Protein AF-0000000078967769 (afdb_homodimer)

Organism: NCBI:txid3068

Sequence (734 aa):
MWRGGLGASMDFATSTHRRRWLYTRSKLEEERRRLQQAVVDGLRRQRAAADPLEPEAGSATKRPREDPQPVSLVGELLMLKYSQQIIQEKCREMRMPVKVMSTAIQYHKRFFLRHTSMEFDPGRVMITAIFMATKVEERYTRAADIAAAFDVSEDLVVKQEVALMEGLNFDLVVHSPYRALHGMILVVDEACRAAGGALDALMLSDAPLLYSPAQVAAAALRSGFKAKGVRIPNFIARLAMKAALRAAEGEEGVGVDGGAGAEAAGAQNDPVTALTSVLDELDRLGSEGARRVEVDEVKEANAVARQWRSLLKDTTGGAAAGAGKGGGGGGAVADEAARVAKREAKKAARAAAKAKEAELLGMPQRQMWRGGLGASMDFATSTHRRRWLYTRSKLEEERRRLQQAVVDGLRRQRAAADPLEPEAGSATKRPREDPQPVSLVGELLMLKYSQQIIQEKCREMRMPVKVMSTAIQYHKRFFLRHTSMEFDPGRVMITAIFMATKVEERYTRAADIAAAFDVSEDLVVKQEVALMEGLNFDLVVHSPYRALHGMILVVDEACRAAGGALDALMLSDAPLLYSPAQVAAAALRSGFKAKGVRIPNFIARLAMKAALRAAEGEEGVGVDGGAGAEAAGAQNDPVTALTSVLDELDRLGSEGARRVEVDEVKEANAVARQWRSLLKDTTGGAAAGAGKGGGGGGAVADEAARVAKREAKKAARAAAKAKEAELLGMPQRQ

Structure (mmCIF, N/CA/C/O backbone):
data_AF-0000000078967769-model_v1
#
loop_
_entity.id
_entity.type
_entity.pdbx_description
1 polymer 'Cyclin-like domain-containing protein'
#
loop_
_atom_site.group_PDB
_atom_site.id
_atom_site.type_symbol
_atom_site.label_atom_id
_atom_site.label_alt_id
_atom_site.label_comp_id
_atom_site.label_asym_id
_atom_site.label_entity_id
_atom_site.label_seq_id
_atom_site.pdbx_PDB_ins_code
_atom_site.Cartn_x
_atom_site.Cartn_y
_atom_site.Cartn_z
_atom_site.occupancy
_atom_site.B_iso_or_equiv
_atom_site.auth_seq_id
_atom_site.auth_comp_id
_atom_site.auth_asym_id
_atom_site.auth_atom_id
_atom_site.pdbx_PDB_model_num
ATOM 1 N N . MET A 1 1 ? 36.688 -23.062 8.07 1 23.28 1 MET A N 1
ATOM 2 C CA . MET A 1 1 ? 35.875 -21.859 7.918 1 23.28 1 MET A CA 1
ATOM 3 C C . MET A 1 1 ? 35 -21.938 6.668 1 23.28 1 MET A C 1
ATOM 5 O O . MET A 1 1 ? 35.5 -21.766 5.551 1 23.28 1 MET A O 1
ATOM 9 N N . TRP A 1 2 ? 34.031 -22.938 6.508 1 22.72 2 TRP A N 1
ATOM 10 C CA . TRP A 1 2 ? 33.25 -23.438 5.379 1 22.72 2 TRP A CA 1
ATOM 11 C C . TRP A 1 2 ? 32.25 -22.391 4.918 1 22.72 2 TRP A C 1
ATOM 13 O O . TRP A 1 2 ? 31.25 -22.141 5.602 1 22.72 2 TRP A O 1
ATOM 23 N N . ARG A 1 3 ? 32.656 -21.047 4.566 1 31 3 ARG A N 1
ATOM 24 C CA . ARG A 1 3 ? 31.875 -19.953 3.994 1 31 3 ARG A CA 1
ATOM 25 C C . ARG A 1 3 ? 31.094 -20.422 2.77 1 31 3 ARG A C 1
ATOM 27 O O . ARG A 1 3 ? 31.656 -20.531 1.676 1 31 3 ARG A O 1
ATOM 34 N N . GLY A 1 4 ? 30.281 -21.375 2.99 1 28.45 4 GLY A N 1
ATOM 35 C CA . GLY A 1 4 ? 29.547 -22.016 1.907 1 28.45 4 GLY A CA 1
ATOM 36 C C . GLY A 1 4 ? 28.891 -21.031 0.968 1 28.45 4 GLY A C 1
ATOM 37 O O . GLY A 1 4 ? 28.344 -20.016 1.41 1 28.45 4 GLY A O 1
ATOM 38 N N . GLY A 1 5 ? 29.391 -20.703 -0.224 1 33.91 5 GLY A N 1
ATOM 39 C CA . GLY A 1 5 ? 29.25 -19.953 -1.461 1 33.91 5 GLY A CA 1
ATOM 40 C C . GLY A 1 5 ? 27.844 -19.922 -1.996 1 33.91 5 GLY A C 1
ATOM 41 O O . GLY A 1 5 ? 27.594 -19.391 -3.078 1 33.91 5 GLY A O 1
ATOM 42 N N . LEU A 1 6 ? 27 -20.828 -1.566 1 35.22 6 LEU A N 1
ATOM 43 C CA . LEU A 1 6 ? 25.734 -20.984 -2.254 1 35.22 6 LEU A CA 1
ATOM 44 C C . LEU A 1 6 ? 24.844 -19.766 -2.023 1 35.22 6 LEU A C 1
ATOM 46 O O . LEU A 1 6 ? 23.719 -19.703 -2.555 1 35.22 6 LEU A O 1
ATOM 50 N N . GLY A 1 7 ? 25.047 -18.969 -1.006 1 35.56 7 GLY A N 1
ATOM 51 C CA . GLY A 1 7 ? 24.125 -17.922 -0.606 1 35.56 7 GLY A CA 1
ATOM 52 C C . GLY A 1 7 ? 24.078 -16.75 -1.579 1 35.56 7 GLY A C 1
ATOM 53 O O . GLY A 1 7 ? 23.531 -15.695 -1.262 1 35.56 7 GLY A O 1
ATOM 54 N N . ALA A 1 8 ? 25.016 -16.578 -2.424 1 37.12 8 ALA A N 1
ATOM 55 C CA . ALA A 1 8 ? 25 -15.422 -3.326 1 37.12 8 ALA A CA 1
ATOM 56 C C . ALA A 1 8 ? 23.672 -15.359 -4.09 1 37.12 8 ALA A C 1
ATOM 58 O O . ALA A 1 8 ? 23.234 -16.359 -4.664 1 37.12 8 ALA A O 1
ATOM 59 N N . SER A 1 9 ? 22.672 -14.609 -3.619 1 44.06 9 SER A N 1
ATOM 60 C CA . SER A 1 9 ? 21.359 -14.32 -4.168 1 44.06 9 SER A CA 1
ATOM 61 C C . SER A 1 9 ? 21.375 -14.32 -5.691 1 44.06 9 SER A C 1
ATOM 63 O O . SER A 1 9 ? 22.031 -13.477 -6.305 1 44.06 9 SER A O 1
ATOM 65 N N . MET A 1 10 ? 21.484 -15.391 -6.324 1 53.12 10 MET A N 1
ATOM 66 C CA . MET A 1 10 ? 21.594 -15.562 -7.77 1 53.12 10 MET A CA 1
ATOM 67 C C . MET A 1 10 ? 20.641 -14.617 -8.5 1 53.12 10 MET A C 1
ATOM 69 O O . MET A 1 10 ? 19.453 -14.539 -8.164 1 53.12 10 MET A O 1
ATOM 73 N N . ASP A 1 11 ? 21.203 -13.531 -9.086 1 64.06 11 ASP A N 1
ATOM 74 C CA . ASP A 1 11 ? 20.562 -12.547 -9.953 1 64.06 11 ASP A CA 1
ATOM 75 C C . ASP A 1 11 ? 19.734 -13.227 -11.039 1 64.06 11 ASP A C 1
ATOM 77 O O . ASP A 1 11 ? 20.203 -14.148 -11.703 1 64.06 11 ASP A O 1
ATOM 81 N N . PHE A 1 12 ? 18.484 -13.078 -11.047 1 68.94 12 PHE A N 1
ATOM 82 C CA . PHE A 1 12 ? 17.594 -13.672 -12.031 1 68.94 12 PHE A CA 1
ATOM 83 C C . PHE A 1 12 ? 18.141 -13.492 -13.438 1 68.94 12 PHE A C 1
ATOM 85 O O . PHE A 1 12 ? 18.031 -14.391 -14.281 1 68.94 12 PHE A O 1
ATOM 92 N N . ALA A 1 13 ? 18.844 -12.359 -13.672 1 67.94 13 ALA A N 1
ATOM 93 C CA . ALA A 1 13 ? 19.297 -12.016 -15.016 1 67.94 13 ALA A CA 1
ATOM 94 C C . ALA A 1 13 ? 20.312 -13.023 -15.523 1 67.94 13 ALA A C 1
ATOM 96 O O . ALA A 1 13 ? 20.391 -13.289 -16.719 1 67.94 13 ALA A O 1
ATOM 97 N N . THR A 1 14 ? 21.047 -13.648 -14.594 1 70.31 14 THR A N 1
ATOM 98 C CA . THR A 1 14 ? 22.078 -14.594 -15.008 1 70.31 14 THR A CA 1
ATOM 99 C C . THR A 1 14 ? 21.703 -16.016 -14.602 1 70.31 14 THR A C 1
ATOM 101 O O . THR A 1 14 ? 22.5 -16.938 -14.75 1 70.31 14 THR A O 1
ATOM 104 N N . SER A 1 15 ? 20.5 -16.172 -14.281 1 75.38 15 SER A N 1
ATOM 105 C CA . SER A 1 15 ? 20.078 -17.453 -13.734 1 75.38 15 SER A CA 1
ATOM 106 C C . SER A 1 15 ? 19.688 -18.422 -14.844 1 75.38 15 SER A C 1
ATOM 108 O O . SER A 1 15 ? 19.375 -18 -15.961 1 75.38 15 SER A O 1
ATOM 110 N N . THR A 1 16 ? 19.875 -19.719 -14.523 1 77.44 16 THR A N 1
ATOM 111 C CA . THR A 1 16 ? 19.391 -20.766 -15.43 1 77.44 16 THR A CA 1
ATOM 112 C C . THR A 1 16 ? 17.875 -20.641 -15.625 1 77.44 16 THR A C 1
ATOM 114 O O . THR A 1 16 ? 17.344 -21.031 -16.672 1 77.44 16 THR A O 1
ATOM 117 N N . HIS A 1 17 ? 17.281 -20.156 -14.711 1 77.94 17 HIS A N 1
ATOM 118 C CA . HIS A 1 17 ? 15.844 -19.953 -14.812 1 77.94 17 HIS A CA 1
ATOM 119 C C . HIS A 1 17 ? 15.5 -19.078 -16.016 1 77.94 17 HIS A C 1
ATOM 121 O O . HIS A 1 17 ? 14.625 -19.422 -16.812 1 77.94 17 HIS A O 1
ATOM 127 N N . ARG A 1 18 ? 16.219 -18.047 -16.125 1 72.38 18 ARG A N 1
ATOM 128 C CA . ARG A 1 18 ? 15.969 -17.125 -17.219 1 72.38 18 ARG A CA 1
ATOM 129 C C . ARG A 1 18 ? 16.406 -17.734 -18.562 1 72.38 18 ARG A C 1
ATOM 131 O O . ARG A 1 18 ? 15.672 -17.656 -19.547 1 72.38 18 ARG A O 1
ATOM 138 N N . ARG A 1 19 ? 17.484 -18.328 -18.547 1 79.12 19 ARG A N 1
ATOM 139 C CA . ARG A 1 19 ? 18.109 -18.766 -19.781 1 79.12 19 ARG A CA 1
ATOM 140 C C . ARG A 1 19 ? 17.422 -20.016 -20.344 1 79.12 19 ARG A C 1
ATOM 142 O O . ARG A 1 19 ? 17.234 -20.141 -21.547 1 79.12 19 ARG A O 1
ATOM 149 N N . ARG A 1 20 ? 16.953 -20.875 -19.453 1 82.19 20 ARG A N 1
ATOM 150 C CA . ARG A 1 20 ? 16.547 -22.188 -19.938 1 82.19 20 ARG A CA 1
ATOM 151 C C . ARG A 1 20 ? 15.055 -22.422 -19.766 1 82.19 20 ARG A C 1
ATOM 153 O O . ARG A 1 20 ? 14.477 -23.312 -20.391 1 82.19 20 ARG A O 1
ATOM 160 N N . TRP A 1 21 ? 14.453 -21.594 -19 1 84.25 21 TRP A N 1
ATOM 161 C CA . TRP A 1 21 ? 13.102 -22.016 -18.625 1 84.25 21 TRP A CA 1
ATOM 162 C C . TRP A 1 21 ? 12.094 -20.922 -18.953 1 84.25 21 TRP A C 1
ATOM 164 O O . TRP A 1 21 ? 10.922 -21 -18.562 1 84.25 21 TRP A O 1
ATOM 174 N N . LEU A 1 22 ? 12.539 -19.891 -19.547 1 82.12 22 LEU A N 1
ATOM 175 C CA . LEU A 1 22 ? 11.617 -18.891 -20.078 1 82.12 22 LEU A CA 1
ATOM 176 C C . LEU A 1 22 ? 11.469 -19.047 -21.594 1 82.12 22 LEU A C 1
ATOM 178 O O . LEU A 1 22 ? 12.461 -19.25 -22.297 1 82.12 22 LEU A O 1
ATOM 182 N N . TYR A 1 23 ? 10.211 -19.016 -22.047 1 86.12 23 TYR A N 1
ATOM 183 C CA . TYR A 1 23 ? 9.891 -19.234 -23.453 1 86.12 23 TYR A CA 1
ATOM 184 C C . TYR A 1 23 ? 9.062 -18.078 -24.016 1 86.12 23 TYR A C 1
ATOM 186 O O . TYR A 1 23 ? 8.492 -17.297 -23.25 1 86.12 23 TYR A O 1
ATOM 194 N N . THR A 1 24 ? 9.156 -17.953 -25.281 1 81.38 24 THR A N 1
ATOM 195 C CA . THR A 1 24 ? 8.117 -17.188 -25.969 1 81.38 24 THR A CA 1
ATOM 196 C C . THR A 1 24 ? 6.859 -18.031 -26.141 1 81.38 24 THR A C 1
ATOM 198 O O . THR A 1 24 ? 6.91 -19.266 -26.062 1 81.38 24 THR A O 1
ATOM 201 N N . ARG A 1 25 ? 5.766 -17.375 -26.359 1 84.69 25 ARG A N 1
ATOM 202 C CA . ARG A 1 25 ? 4.5 -18.094 -26.5 1 84.69 25 ARG A CA 1
ATOM 203 C C . ARG A 1 25 ? 4.578 -19.125 -27.625 1 84.69 25 ARG A C 1
ATOM 205 O O . ARG A 1 25 ? 4.141 -20.266 -27.453 1 84.69 25 ARG A O 1
ATOM 212 N N . SER A 1 26 ? 5.109 -18.766 -28.703 1 86.62 26 SER A N 1
ATOM 213 C CA . SER A 1 26 ? 5.211 -19.656 -29.844 1 86.62 26 SER A CA 1
ATOM 214 C C . SER A 1 26 ? 6.152 -20.812 -29.562 1 86.62 26 SER A C 1
ATOM 216 O O . SER A 1 26 ? 5.852 -21.969 -29.891 1 86.62 26 SER A O 1
ATOM 218 N N . LYS A 1 27 ? 7.246 -20.531 -28.938 1 88.25 27 LYS A N 1
ATOM 219 C CA . LYS A 1 27 ? 8.227 -21.562 -28.625 1 88.25 27 LYS A CA 1
ATOM 220 C C . LYS A 1 27 ? 7.672 -22.547 -27.609 1 88.25 27 LYS A C 1
ATOM 222 O O . LYS A 1 27 ? 7.984 -23.75 -27.656 1 88.25 27 LYS A O 1
ATOM 227 N N . LEU A 1 28 ? 6.902 -22.016 -26.734 1 89.5 28 LEU A N 1
ATOM 228 C CA . LEU A 1 28 ? 6.293 -22.875 -25.719 1 89.5 28 LEU A CA 1
ATOM 229 C C . LEU A 1 28 ? 5.332 -23.875 -26.359 1 89.5 28 LEU A C 1
ATOM 231 O O . LEU A 1 28 ? 5.359 -25.062 -26.047 1 89.5 28 LEU A O 1
ATOM 235 N N . GLU A 1 29 ? 4.551 -23.422 -27.25 1 87.38 29 GLU A N 1
ATOM 236 C CA . GLU A 1 29 ? 3.604 -24.281 -27.953 1 87.38 29 GLU A CA 1
ATOM 237 C C . GLU A 1 29 ? 4.324 -25.297 -28.844 1 87.38 29 GLU A C 1
ATOM 239 O O . GLU A 1 29 ? 3.912 -26.453 -28.938 1 87.38 29 GLU A O 1
ATOM 244 N N . GLU A 1 30 ? 5.344 -24.797 -29.453 1 90.56 30 GLU A N 1
ATOM 245 C CA . GLU A 1 30 ? 6.133 -25.672 -30.312 1 90.56 30 GLU A CA 1
ATOM 246 C C . GLU A 1 30 ? 6.801 -26.781 -29.516 1 90.56 30 GLU A C 1
ATOM 248 O O . GLU A 1 30 ? 6.859 -27.922 -29.953 1 90.56 30 GLU A O 1
ATOM 253 N N . GLU A 1 31 ? 7.328 -26.359 -28.375 1 90.56 31 GLU A N 1
ATOM 254 C CA . GLU A 1 31 ? 7.988 -27.344 -27.516 1 90.56 31 GLU A CA 1
ATOM 255 C C . GLU A 1 31 ? 7.008 -28.422 -27.047 1 90.56 31 GLU A C 1
ATOM 257 O O . GLU A 1 31 ? 7.352 -29.609 -27 1 90.56 31 GLU A O 1
ATOM 262 N N . ARG A 1 32 ? 5.82 -28.109 -26.719 1 90 32 ARG A N 1
ATOM 263 C CA . ARG A 1 32 ? 4.805 -29.047 -26.266 1 90 32 ARG A CA 1
ATOM 264 C C . ARG A 1 32 ? 4.395 -30 -27.391 1 90 32 ARG A C 1
ATOM 266 O O . ARG A 1 32 ? 4.234 -31.203 -27.172 1 90 32 ARG A O 1
ATOM 273 N N . ARG A 1 33 ? 4.305 -29.5 -28.578 1 89.38 33 ARG A N 1
ATOM 274 C CA . ARG A 1 33 ? 3.945 -30.312 -29.734 1 89.38 33 ARG A CA 1
ATOM 275 C C . ARG A 1 33 ? 5.07 -31.281 -30.094 1 89.38 33 ARG A C 1
ATOM 277 O O . ARG A 1 33 ? 4.82 -32.438 -30.438 1 89.38 33 ARG A O 1
ATOM 284 N N . ARG A 1 34 ? 6.207 -30.719 -30.031 1 91.56 34 ARG A N 1
ATOM 285 C CA . ARG A 1 34 ? 7.379 -31.516 -30.359 1 91.56 34 ARG A CA 1
ATOM 286 C C . ARG A 1 34 ? 7.496 -32.719 -29.406 1 91.56 34 ARG A C 1
ATOM 288 O O . ARG A 1 34 ? 7.801 -33.812 -29.844 1 91.56 34 ARG A O 1
ATOM 295 N N . LEU A 1 35 ? 7.277 -32.5 -28.188 1 90.38 35 LEU A N 1
ATOM 296 C CA . LEU A 1 35 ? 7.379 -33.562 -27.188 1 90.38 35 LEU A CA 1
ATOM 297 C C . LEU A 1 35 ? 6.355 -34.656 -27.438 1 90.38 35 LEU A C 1
ATOM 299 O O . LEU A 1 35 ? 6.676 -35.844 -27.359 1 90.38 35 LEU A O 1
ATOM 303 N N . GLN A 1 36 ? 5.168 -34.281 -27.719 1 88.75 36 GLN A N 1
ATOM 304 C CA . GLN A 1 36 ? 4.113 -35.25 -28 1 88.75 36 GLN A CA 1
ATOM 305 C C . GLN A 1 36 ? 4.445 -36.062 -29.234 1 88.75 36 GLN A C 1
ATOM 307 O O . GLN A 1 36 ? 4.289 -37.281 -29.234 1 88.75 36 GLN A O 1
ATOM 312 N N . GLN A 1 37 ? 4.91 -35.406 -30.234 1 91.19 37 GLN A N 1
ATOM 313 C CA . GLN A 1 37 ? 5.25 -36.094 -31.484 1 91.19 37 GLN A CA 1
ATOM 314 C C . GLN A 1 37 ? 6.414 -37.062 -31.281 1 91.19 37 GLN A C 1
ATOM 316 O O . GLN A 1 37 ? 6.438 -38.125 -31.875 1 91.19 37 GLN A O 1
ATOM 321 N N . ALA A 1 38 ? 7.297 -36.594 -30.5 1 92 38 ALA A N 1
ATOM 322 C CA . ALA A 1 38 ? 8.461 -37.438 -30.234 1 92 38 ALA A CA 1
ATOM 323 C C . ALA A 1 38 ? 8.047 -38.75 -29.578 1 92 38 ALA A C 1
ATOM 325 O O . ALA A 1 38 ? 8.602 -39.812 -29.891 1 92 38 ALA A O 1
ATOM 326 N N . VAL A 1 39 ? 7.102 -38.719 -28.703 1 89.38 39 VAL A N 1
ATOM 327 C CA . VAL A 1 39 ? 6.648 -39.906 -28 1 89.38 39 VAL A CA 1
ATOM 328 C C . VAL A 1 39 ? 5.867 -40.812 -28.953 1 89.38 39 VAL A C 1
ATOM 330 O O . VAL A 1 39 ? 6.031 -42.031 -28.938 1 89.38 39 VAL A O 1
ATOM 333 N N . VAL A 1 40 ? 5.02 -40.25 -29.797 1 88.62 40 VAL A N 1
ATOM 334 C CA . VAL A 1 40 ? 4.238 -41.031 -30.766 1 88.62 40 VAL A CA 1
ATOM 335 C C . VAL A 1 40 ? 5.172 -41.719 -31.75 1 88.62 40 VAL A C 1
ATOM 337 O O . VAL A 1 40 ? 5.004 -42.875 -32.062 1 88.62 40 VAL A O 1
ATOM 340 N N . ASP A 1 41 ? 6.137 -40.938 -32.188 1 90.69 41 ASP A N 1
ATOM 341 C CA . ASP A 1 41 ? 7.105 -41.5 -33.125 1 90.69 41 ASP A CA 1
ATOM 342 C C . ASP A 1 41 ? 7.93 -42.594 -32.5 1 90.69 41 ASP A C 1
ATOM 344 O O . ASP A 1 41 ? 8.281 -43.594 -33.156 1 90.69 41 ASP A O 1
ATOM 348 N N . GLY A 1 42 ? 8.258 -42.344 -31.297 1 86.69 42 GLY A N 1
ATOM 349 C CA . GLY A 1 42 ? 9 -43.344 -30.562 1 86.69 42 GLY A CA 1
ATOM 350 C C . GLY A 1 42 ? 8.258 -44.688 -30.453 1 86.69 42 GLY A C 1
ATOM 351 O O . GLY A 1 42 ? 8.852 -45.75 -30.641 1 86.69 42 GLY A O 1
ATOM 352 N N . LEU A 1 43 ? 7.047 -44.656 -30.172 1 84.69 43 LEU A N 1
ATOM 353 C CA . LEU A 1 43 ? 6.234 -45.875 -30.078 1 84.69 43 LEU A CA 1
ATOM 354 C C . LEU A 1 43 ? 6.133 -46.562 -31.422 1 84.69 43 LEU A C 1
ATOM 356 O O . LEU A 1 43 ? 6.199 -47.781 -31.516 1 84.69 43 LEU A O 1
ATOM 360 N N . ARG A 1 44 ? 5.969 -45.781 -32.469 1 83.5 44 ARG A N 1
ATOM 361 C CA . ARG A 1 44 ? 5.855 -46.312 -33.812 1 83.5 44 ARG A CA 1
ATOM 362 C C . ARG A 1 44 ? 7.141 -47.031 -34.219 1 83.5 44 ARG A C 1
ATOM 364 O O . ARG A 1 44 ? 7.094 -48.094 -34.812 1 83.5 44 ARG A O 1
ATOM 371 N N . ARG A 1 45 ? 8.227 -46.438 -33.875 1 86.25 45 ARG A N 1
ATOM 372 C CA . ARG A 1 45 ? 9.523 -47.031 -34.188 1 86.25 45 ARG A CA 1
ATOM 373 C C . ARG A 1 45 ? 9.711 -48.344 -33.438 1 86.25 45 ARG A C 1
ATOM 375 O O . ARG A 1 45 ? 10.234 -49.312 -33.969 1 86.25 45 ARG A O 1
ATOM 382 N N . GLN A 1 46 ? 9.344 -48.375 -32.25 1 83.25 46 GLN A N 1
ATOM 383 C CA . GLN A 1 46 ? 9.484 -49.562 -31.422 1 83.25 46 GLN A CA 1
ATOM 384 C C . GLN A 1 46 ? 8.586 -50.688 -31.906 1 83.25 46 GLN A C 1
ATOM 386 O O . GLN A 1 46 ? 8.992 -51.844 -31.922 1 83.25 46 GLN A O 1
ATOM 391 N N . ARG A 1 47 ? 7.453 -50.406 -32.312 1 79.44 47 ARG A N 1
ATOM 392 C CA . ARG A 1 47 ? 6.52 -51.406 -32.812 1 79.44 47 ARG A CA 1
ATOM 393 C C . ARG A 1 47 ? 6.98 -51.969 -34.156 1 79.44 47 ARG A C 1
ATOM 395 O O . ARG A 1 47 ? 6.816 -53.156 -34.438 1 79.44 47 ARG A O 1
ATOM 402 N N . ALA A 1 48 ? 7.488 -51.031 -34.938 1 80.75 48 ALA A N 1
ATOM 403 C CA . ALA A 1 48 ? 8.016 -51.438 -36.219 1 80.75 48 ALA A CA 1
ATOM 404 C C . ALA A 1 48 ? 9.203 -52.406 -36.062 1 80.75 48 ALA A C 1
ATOM 406 O O . ALA A 1 48 ? 9.375 -53.344 -36.812 1 80.75 48 ALA A O 1
ATOM 407 N N . ALA A 1 49 ? 9.969 -52.125 -35.062 1 79 49 ALA A N 1
ATOM 408 C CA . ALA A 1 49 ? 11.141 -52.938 -34.781 1 79 49 ALA A CA 1
ATOM 409 C C . ALA A 1 49 ? 10.742 -54.281 -34.188 1 79 49 ALA A C 1
ATOM 411 O O . ALA A 1 49 ? 11.43 -55.281 -34.406 1 79 49 ALA A O 1
ATOM 412 N N . ALA A 1 50 ? 9.852 -54.375 -33.312 1 72.44 50 ALA A N 1
ATOM 413 C CA . ALA A 1 50 ? 9.414 -55.625 -32.625 1 72.44 50 ALA A CA 1
ATOM 414 C C . ALA A 1 50 ? 8.75 -56.562 -33.625 1 72.44 50 ALA A C 1
ATOM 416 O O . ALA A 1 50 ? 8.852 -57.781 -33.469 1 72.44 50 ALA A O 1
ATOM 417 N N . ASP A 1 51 ? 7.988 -56.156 -34.469 1 62.44 51 ASP A N 1
ATOM 418 C CA . ASP A 1 51 ? 7.41 -57.062 -35.469 1 62.44 51 ASP A CA 1
ATOM 419 C C . ASP A 1 51 ? 7.875 -56.688 -36.875 1 62.44 51 ASP A C 1
ATOM 421 O O . ASP A 1 51 ? 7.148 -56.031 -37.625 1 62.44 51 ASP A O 1
ATOM 425 N N . PRO A 1 52 ? 9.242 -56.844 -37.062 1 57.34 52 PRO A N 1
ATOM 426 C CA . PRO A 1 52 ? 9.758 -56.469 -38.406 1 57.34 52 PRO A CA 1
ATOM 427 C C . PRO A 1 52 ? 8.953 -57.094 -39.531 1 57.34 52 PRO A C 1
ATOM 429 O O . PRO A 1 52 ? 8.969 -56.594 -40.656 1 57.34 52 PRO A O 1
ATOM 432 N N . LEU A 1 53 ? 8.617 -58.375 -39.375 1 50.5 53 LEU A N 1
ATOM 433 C CA . LEU A 1 53 ? 7.988 -59.156 -40.406 1 50.5 53 LEU A CA 1
ATOM 434 C C . LEU A 1 53 ? 6.543 -58.719 -40.625 1 50.5 53 LEU A C 1
ATOM 436 O O . LEU A 1 53 ? 5.824 -59.312 -41.438 1 50.5 53 LEU A O 1
ATOM 440 N N . GLU A 1 54 ? 5.953 -58 -39.781 1 47.56 54 GLU A N 1
ATOM 441 C CA . GLU A 1 54 ? 4.559 -57.656 -40.062 1 47.56 54 GLU A CA 1
ATOM 442 C C . GLU A 1 54 ? 4.449 -56.719 -41.25 1 47.56 54 GLU A C 1
ATOM 444 O O . GLU A 1 54 ? 4.707 -55.531 -41.125 1 47.56 54 GLU A O 1
ATOM 449 N N . PRO A 1 55 ? 4.785 -57 -42.5 1 43.97 55 PRO A N 1
ATOM 450 C CA . PRO A 1 55 ? 4.582 -56.25 -43.75 1 43.97 55 PRO A CA 1
ATOM 451 C C . PRO A 1 55 ? 3.324 -55.406 -43.719 1 43.97 55 PRO A C 1
ATOM 453 O O . PRO A 1 55 ? 2.422 -55.656 -42.906 1 43.97 55 PRO A O 1
ATOM 456 N N . GLU A 1 56 ? 3.24 -54.156 -44.406 1 43.62 56 GLU A N 1
ATOM 457 C CA . GLU A 1 56 ? 2.068 -53.344 -44.75 1 43.62 56 GLU A CA 1
ATOM 458 C C . GLU A 1 56 ? 0.861 -54.25 -45.031 1 43.62 56 GLU A C 1
ATOM 460 O O . GLU A 1 56 ? -0.272 -53.75 -45.094 1 43.62 56 GLU A O 1
ATOM 465 N N . ALA A 1 57 ? 0.998 -55.281 -46 1 42.22 57 ALA A N 1
ATOM 466 C CA . ALA A 1 57 ? 0.022 -55.812 -46.969 1 42.22 57 ALA A CA 1
ATOM 467 C C . ALA A 1 57 ? -1.052 -56.625 -46.25 1 42.22 57 ALA A C 1
ATOM 469 O O . ALA A 1 57 ? -2.244 -56.344 -46.375 1 42.22 57 ALA A O 1
ATOM 470 N N . GLY A 1 58 ? -1.176 -58.094 -46.531 1 38.19 58 GLY A N 1
ATOM 471 C CA . GLY A 1 58 ? -2.182 -59.062 -46.906 1 38.19 58 GLY A CA 1
ATOM 472 C C . GLY A 1 58 ? -2.871 -59.688 -45.719 1 38.19 58 GLY A C 1
ATOM 473 O O . GLY A 1 58 ? -3.742 -60.562 -45.875 1 38.19 58 GLY A O 1
ATOM 474 N N . SER A 1 59 ? -2.227 -60.25 -44.688 1 41.09 59 SER A N 1
ATOM 475 C CA . SER A 1 59 ? -3.156 -61.156 -44 1 41.09 59 SER A CA 1
ATOM 476 C C . SER A 1 59 ? -4.27 -60.344 -43.312 1 41.09 59 SER A C 1
ATOM 478 O O . SER A 1 59 ? -4.008 -59.344 -42.688 1 41.09 59 SER A O 1
ATOM 480 N N . ALA A 1 60 ? -5.473 -60.406 -43.688 1 44.31 60 ALA A N 1
ATOM 481 C CA . ALA A 1 60 ? -6.84 -59.938 -43.469 1 44.31 60 ALA A CA 1
ATOM 482 C C . ALA A 1 60 ? -7.125 -59.781 -42 1 44.31 60 ALA A C 1
ATOM 484 O O . ALA A 1 60 ? -8.008 -59 -41.594 1 44.31 60 ALA A O 1
ATOM 485 N N . THR A 1 61 ? -6.82 -60.812 -41.219 1 44.62 61 THR A N 1
ATOM 486 C CA . THR A 1 61 ? -7.488 -60.938 -39.938 1 44.62 61 THR A CA 1
ATOM 487 C C . THR A 1 61 ? -6.906 -59.969 -38.938 1 44.62 61 THR A C 1
ATOM 489 O O . THR A 1 61 ? -7.441 -59.812 -37.812 1 44.62 61 THR A O 1
ATOM 492 N N . LYS A 1 62 ? -5.559 -59.781 -38.906 1 48.75 62 LYS A N 1
ATOM 493 C CA . LYS A 1 62 ? -5.121 -59.031 -37.75 1 48.75 62 LYS A CA 1
ATOM 494 C C . LYS A 1 62 ? -5.277 -57.531 -38 1 48.75 62 LYS A C 1
ATOM 496 O O . LYS A 1 62 ? -4.727 -57 -38.969 1 48.75 62 LYS A O 1
ATOM 501 N N . ARG A 1 63 ? -6.398 -56.969 -37.75 1 46 63 ARG A N 1
ATOM 502 C CA . ARG A 1 63 ? -6.719 -55.531 -37.75 1 46 63 ARG A CA 1
ATOM 503 C C . ARG A 1 63 ? -5.516 -54.688 -37.344 1 46 63 ARG A C 1
ATOM 505 O O . ARG A 1 63 ? -4.895 -54.969 -36.281 1 46 63 ARG A O 1
ATOM 512 N N . PRO A 1 64 ? -4.699 -54.062 -38.219 1 47.78 64 PRO A N 1
ATOM 513 C CA . PRO A 1 64 ? -3.629 -53.125 -37.844 1 47.78 64 PRO A CA 1
ATOM 514 C C . PRO A 1 64 ? -3.893 -52.406 -36.531 1 47.78 64 PRO A C 1
ATOM 516 O O . PRO A 1 64 ? -4.992 -51.906 -36.312 1 47.78 64 PRO A O 1
ATOM 519 N N . ARG A 1 65 ? -3.441 -52.875 -35.438 1 53.69 65 ARG A N 1
ATOM 520 C CA . ARG A 1 65 ? -3.613 -52.25 -34.125 1 53.69 65 ARG A CA 1
ATOM 521 C C . ARG A 1 65 ? -3.482 -50.75 -34.219 1 53.69 65 ARG A C 1
ATOM 523 O O . ARG A 1 65 ? -2.418 -50.219 -34.562 1 53.69 65 ARG A O 1
ATOM 530 N N . GLU A 1 66 ? -4.418 -49.969 -34.719 1 62.03 66 GLU A N 1
ATOM 531 C CA . GLU A 1 66 ? -4.473 -48.5 -34.781 1 62.03 66 GLU A CA 1
ATOM 532 C C . GLU A 1 66 ? -3.898 -47.875 -33.5 1 62.03 66 GLU A C 1
ATOM 534 O O . GLU A 1 66 ? -4.238 -48.281 -32.406 1 62.03 66 GLU A O 1
ATOM 539 N N . ASP A 1 67 ? -2.711 -47.25 -33.656 1 68.31 67 ASP A N 1
ATOM 540 C CA . ASP A 1 67 ? -2.125 -46.531 -32.531 1 68.31 67 ASP A CA 1
ATOM 541 C C . ASP A 1 67 ? -3.16 -45.625 -31.859 1 68.31 67 ASP A C 1
ATOM 543 O O . ASP A 1 67 ? -3.938 -44.938 -32.531 1 68.31 67 ASP A O 1
ATOM 547 N N . PRO A 1 68 ? -3.322 -45.844 -30.578 1 78.44 68 PRO A N 1
ATOM 548 C CA . PRO A 1 68 ? -4.242 -44.938 -29.891 1 78.44 68 PRO A CA 1
ATOM 549 C C . PRO A 1 68 ? -3.904 -43.469 -30.125 1 78.44 68 PRO A C 1
ATOM 551 O O . PRO A 1 68 ? -2.736 -43.125 -30.328 1 78.44 68 PRO A O 1
ATOM 554 N N . GLN A 1 69 ? -4.918 -42.719 -30.297 1 87.06 69 GLN A N 1
ATOM 555 C CA . GLN A 1 69 ? -4.727 -41.281 -30.453 1 87.06 69 GLN A CA 1
ATOM 556 C C . GLN A 1 69 ? -4.062 -40.688 -29.219 1 87.06 69 GLN A C 1
ATOM 558 O O . GLN A 1 69 ? -4.43 -41 -28.078 1 87.06 69 GLN A O 1
ATOM 563 N N . PRO A 1 70 ? -3.041 -39.969 -29.453 1 89.94 70 PRO A N 1
ATOM 564 C CA . PRO A 1 70 ? -2.385 -39.312 -28.312 1 89.94 70 PRO A CA 1
ATOM 565 C C . PRO A 1 70 ? -3.299 -38.344 -27.578 1 89.94 70 PRO A C 1
ATOM 567 O O . PRO A 1 70 ? -4.375 -38 -28.078 1 89.94 70 PRO A O 1
ATOM 570 N N . VAL A 1 71 ? -2.941 -38.031 -26.375 1 90 71 VAL A N 1
ATOM 571 C CA . VAL A 1 71 ? -3.691 -37.062 -25.594 1 90 71 VAL A CA 1
ATOM 572 C C . VAL A 1 71 ? -3.717 -35.719 -26.312 1 90 71 VAL A C 1
ATOM 574 O O . VAL A 1 71 ? -2.703 -35.281 -26.859 1 90 71 VAL A O 1
ATOM 577 N N . SER A 1 72 ? -4.906 -35.125 -26.406 1 90.12 72 SER A N 1
ATOM 578 C CA . SER A 1 72 ? -4.988 -33.812 -27 1 90.12 72 SER A CA 1
ATOM 579 C C . SER A 1 72 ? -4.168 -32.781 -26.219 1 90.12 72 SER A C 1
ATOM 581 O O . SER A 1 72 ? -4.016 -32.906 -25 1 90.12 72 SER A O 1
ATOM 583 N N . LEU A 1 73 ? -3.639 -31.844 -26.922 1 89.5 73 LEU A N 1
ATOM 584 C CA . LEU A 1 73 ? -2.834 -30.812 -26.266 1 89.5 73 LEU A CA 1
ATOM 585 C C . LEU A 1 73 ? -3.645 -30.078 -25.203 1 89.5 73 LEU A C 1
ATOM 587 O O . LEU A 1 73 ? -3.137 -29.797 -24.109 1 89.5 73 LEU A O 1
ATOM 591 N N . VAL A 1 74 ? -4.875 -29.781 -25.562 1 88.75 74 VAL A N 1
ATOM 592 C CA . VAL A 1 74 ? -5.758 -29.094 -24.625 1 88.75 74 VAL A CA 1
ATOM 593 C C . VAL A 1 74 ? -6.02 -29.969 -23.406 1 88.75 74 VAL A C 1
ATOM 595 O O . VAL A 1 74 ? -5.984 -29.5 -22.266 1 88.75 74 VAL A O 1
ATOM 598 N N . GLY A 1 75 ? -6.262 -31.219 -23.672 1 90.81 75 GLY A N 1
ATOM 599 C CA . GLY A 1 75 ? -6.48 -32.156 -22.578 1 90.81 75 GLY A CA 1
ATOM 600 C C . GLY A 1 75 ? -5.285 -32.312 -21.656 1 90.81 75 GLY A C 1
ATOM 601 O O . GLY A 1 75 ? -5.445 -32.406 -20.438 1 90.81 75 GLY A O 1
ATOM 602 N N . GLU A 1 76 ? -4.113 -32.312 -22.234 1 92.62 76 GLU A N 1
ATOM 603 C CA . GLU A 1 76 ? -2.881 -32.406 -21.453 1 92.62 76 GLU A CA 1
ATOM 604 C C . GLU A 1 76 ? -2.713 -31.188 -20.562 1 92.62 76 GLU A C 1
ATOM 606 O O . GLU A 1 76 ? -2.396 -31.328 -19.375 1 92.62 76 GLU A O 1
ATOM 611 N N . LEU A 1 77 ? -2.979 -30.016 -21.109 1 91.06 77 LEU A N 1
ATOM 612 C CA . LEU A 1 77 ? -2.812 -28.781 -20.359 1 91.06 77 LEU A CA 1
ATOM 613 C C . LEU A 1 77 ? -3.816 -28.703 -19.203 1 91.06 77 LEU A C 1
ATOM 615 O O . LEU A 1 77 ? -3.486 -28.234 -18.125 1 91.06 77 LEU A O 1
ATOM 619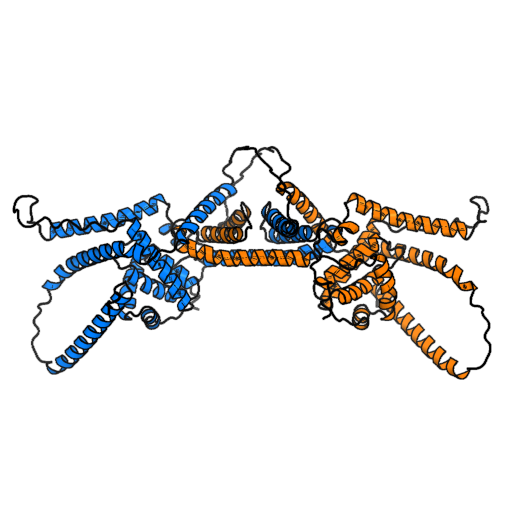 N N . LEU A 1 78 ? -5.004 -29.141 -19.438 1 91.62 78 LEU A N 1
ATOM 620 C CA . LEU A 1 78 ? -6.023 -29.156 -18.391 1 91.62 78 LEU A CA 1
ATOM 621 C C . LEU A 1 78 ? -5.652 -30.125 -17.281 1 91.62 78 LEU A C 1
ATOM 623 O O . LEU A 1 78 ? -5.871 -29.828 -16.094 1 91.62 78 LEU A O 1
ATOM 627 N N . MET A 1 79 ? -5.105 -31.25 -17.672 1 93.62 79 MET A N 1
ATOM 628 C CA . MET A 1 79 ? -4.676 -32.25 -16.688 1 93.62 79 MET A CA 1
ATOM 629 C C . MET A 1 79 ? -3.545 -31.703 -15.828 1 93.62 79 MET A C 1
ATOM 631 O O . MET A 1 79 ? -3.539 -31.891 -14.609 1 93.62 79 MET A O 1
ATOM 635 N N . LEU A 1 80 ? -2.637 -31.047 -16.484 1 94.75 80 LEU A N 1
ATOM 636 C CA . LEU A 1 80 ? -1.513 -30.469 -15.758 1 94.75 80 LEU A CA 1
ATOM 637 C C . LEU A 1 80 ? -1.985 -29.359 -14.82 1 94.75 80 LEU A C 1
ATOM 639 O O . LEU A 1 80 ? -1.557 -29.281 -13.672 1 94.75 80 LEU A O 1
ATOM 643 N N . LYS A 1 81 ? -2.863 -28.516 -15.289 1 94.25 81 LYS A N 1
ATOM 644 C CA . LYS A 1 81 ? -3.42 -27.453 -14.453 1 94.25 81 LYS A CA 1
ATOM 645 C C . LYS A 1 81 ? -4.145 -28.031 -13.242 1 94.25 81 LYS A C 1
ATOM 647 O O . LYS A 1 81 ? -4.035 -27.516 -12.133 1 94.25 81 LYS A O 1
ATOM 652 N N . TYR A 1 82 ? -4.891 -29.062 -13.492 1 94.69 82 TYR A N 1
ATOM 653 C CA . TYR A 1 82 ? -5.598 -29.734 -12.398 1 94.69 82 TYR A CA 1
ATOM 654 C C . TYR A 1 82 ? -4.625 -30.203 -11.336 1 94.69 82 TYR A C 1
ATOM 656 O O . TYR A 1 82 ? -4.863 -30.031 -10.141 1 94.69 82 TYR A O 1
ATOM 664 N N . SER A 1 83 ? -3.551 -30.875 -11.766 1 96.56 83 SER A N 1
ATOM 665 C CA . SER A 1 83 ? -2.523 -31.344 -10.836 1 96.56 83 SER A CA 1
ATOM 666 C C . SER A 1 83 ? -1.924 -30.172 -10.055 1 96.56 83 SER A C 1
ATOM 668 O O . SER A 1 83 ? -1.66 -30.297 -8.859 1 96.56 83 SER A O 1
ATOM 670 N N . GLN A 1 84 ? -1.698 -29.062 -10.742 1 97 84 GLN A N 1
ATOM 671 C CA . GLN A 1 84 ? -1.122 -27.891 -10.094 1 97 84 GLN A CA 1
ATOM 672 C C . GLN A 1 84 ? -2.088 -27.297 -9.07 1 97 84 GLN A C 1
ATOM 674 O O . GLN A 1 84 ? -1.666 -26.812 -8.023 1 97 84 GLN A O 1
ATOM 679 N N . GLN A 1 85 ? -3.357 -27.328 -9.32 1 96.19 85 GLN A N 1
ATOM 680 C CA . GLN A 1 85 ? -4.371 -26.922 -8.352 1 96.19 85 GLN A CA 1
ATOM 681 C C . GLN A 1 85 ? -4.305 -27.766 -7.09 1 96.19 85 GLN A C 1
ATOM 683 O O . GLN A 1 85 ? -4.441 -27.25 -5.98 1 96.19 85 GLN A O 1
ATOM 688 N N . ILE A 1 86 ? -4.105 -28.984 -7.305 1 95.69 86 ILE A N 1
ATOM 689 C CA . ILE A 1 86 ? -4.016 -29.891 -6.168 1 95.69 86 ILE A CA 1
ATOM 690 C C . ILE A 1 86 ? -2.766 -29.578 -5.348 1 95.69 86 ILE A C 1
ATOM 692 O O . ILE A 1 86 ? -2.789 -29.641 -4.117 1 95.69 86 ILE A O 1
ATOM 696 N N . ILE A 1 87 ? -1.656 -29.25 -6.016 1 97.12 87 ILE A N 1
ATOM 697 C CA . ILE A 1 87 ? -0.449 -28.844 -5.305 1 97.12 87 ILE A CA 1
ATOM 698 C C . ILE A 1 87 ? -0.767 -27.672 -4.375 1 97.12 87 ILE A C 1
ATOM 700 O O . ILE A 1 87 ? -0.392 -27.688 -3.199 1 97.12 87 ILE A O 1
ATOM 704 N N . GLN A 1 88 ? -1.46 -26.672 -4.887 1 96.25 88 GLN A N 1
ATOM 705 C CA . GLN A 1 88 ? -1.812 -25.5 -4.082 1 96.25 88 GLN A CA 1
ATOM 706 C C . GLN A 1 88 ? -2.68 -25.891 -2.891 1 96.25 88 GLN A C 1
ATOM 708 O O . GLN A 1 88 ? -2.428 -25.469 -1.764 1 96.25 88 GLN A O 1
ATOM 713 N N . GLU A 1 89 ? -3.658 -26.734 -3.137 1 95.88 89 GLU A N 1
ATOM 714 C CA . GLU A 1 89 ? -4.598 -27.156 -2.102 1 95.88 89 GLU A CA 1
ATOM 715 C C . GLU A 1 89 ? -3.887 -27.953 -1.005 1 95.88 89 GLU A C 1
ATOM 717 O O . GLU A 1 89 ? -4.086 -27.688 0.183 1 95.88 89 GLU A O 1
ATOM 722 N N . LYS A 1 90 ? -3.088 -28.859 -1.396 1 95.88 90 LYS A N 1
ATOM 723 C CA . LYS A 1 90 ? -2.424 -29.734 -0.432 1 95.88 90 LYS A CA 1
ATOM 724 C C . LYS A 1 90 ? -1.368 -28.969 0.362 1 95.88 90 LYS A C 1
ATOM 726 O O . LYS A 1 90 ? -1.19 -29.203 1.559 1 95.88 90 LYS A O 1
ATOM 731 N N . CYS A 1 91 ? -0.652 -28.109 -0.303 1 96.19 91 CYS A N 1
ATOM 732 C CA . CYS A 1 91 ? 0.32 -27.297 0.414 1 96.19 91 CYS A CA 1
ATOM 733 C C . CYS A 1 91 ? -0.367 -26.422 1.454 1 96.19 91 CYS A C 1
ATOM 735 O O . CYS A 1 91 ? 0.147 -26.25 2.561 1 96.19 91 CYS A O 1
ATOM 737 N N . ARG A 1 92 ? -1.492 -25.891 1.133 1 95.06 92 ARG A N 1
ATOM 738 C CA . ARG A 1 92 ? -2.258 -25.078 2.082 1 95.06 92 ARG A CA 1
ATOM 739 C C . ARG A 1 92 ? -2.75 -25.938 3.248 1 95.06 92 ARG A C 1
ATOM 741 O O . ARG A 1 92 ? -2.674 -25.516 4.406 1 95.06 92 ARG A O 1
ATOM 748 N N . GLU A 1 93 ? -3.215 -27.109 2.912 1 94.19 93 GLU A N 1
ATOM 749 C CA . GLU A 1 93 ? -3.711 -28.031 3.928 1 94.19 93 GLU A CA 1
ATOM 750 C C . GLU A 1 93 ? -2.609 -28.406 4.91 1 94.19 93 GLU A C 1
ATOM 752 O O . GLU A 1 93 ? -2.863 -28.562 6.109 1 94.19 93 GLU A O 1
ATOM 757 N N . MET A 1 94 ? -1.459 -28.594 4.398 1 93.56 94 MET A N 1
ATOM 758 C CA . MET A 1 94 ? -0.323 -28.984 5.223 1 93.56 94 MET A CA 1
ATOM 759 C C . MET A 1 94 ? 0.372 -27.766 5.82 1 93.56 94 MET A C 1
ATOM 761 O O . MET A 1 94 ? 1.42 -27.891 6.457 1 93.56 94 MET A O 1
ATOM 765 N N . ARG A 1 95 ? -0.058 -26.547 5.551 1 93 95 ARG A N 1
ATOM 766 C CA . ARG A 1 95 ? 0.45 -25.281 6.07 1 93 95 ARG A CA 1
ATOM 767 C C . ARG A 1 95 ? 1.904 -25.062 5.664 1 93 95 ARG A C 1
ATOM 769 O O . ARG A 1 95 ? 2.734 -24.688 6.492 1 93 95 ARG A O 1
ATOM 776 N N . MET A 1 96 ? 2.135 -25.453 4.473 1 94.44 96 MET A N 1
ATOM 777 C CA . MET A 1 96 ? 3.469 -25.203 3.924 1 94.44 96 MET A CA 1
ATOM 778 C C . MET A 1 96 ? 3.656 -23.734 3.568 1 94.44 96 MET A C 1
ATOM 780 O O . MET A 1 96 ? 2.711 -23.078 3.143 1 94.44 96 MET A O 1
ATOM 784 N N . PRO A 1 97 ? 4.887 -23.266 3.738 1 94.81 97 PRO A N 1
ATOM 785 C CA . PRO A 1 97 ? 5.16 -21.891 3.275 1 94.81 97 PRO A CA 1
ATOM 786 C C . PRO A 1 97 ? 4.895 -21.719 1.782 1 94.81 97 PRO A C 1
ATOM 788 O O . PRO A 1 97 ? 5.055 -22.656 1.004 1 94.81 97 PRO A O 1
ATOM 791 N N . VAL A 1 98 ? 4.602 -20.547 1.416 1 94.5 98 VAL A N 1
ATOM 792 C CA . VAL A 1 98 ? 4.223 -20.219 0.044 1 94.5 98 VAL A CA 1
ATOM 793 C C . VAL A 1 98 ? 5.402 -20.484 -0.891 1 94.5 98 VAL A C 1
ATOM 795 O O . VAL A 1 98 ? 5.215 -20.859 -2.047 1 94.5 98 VAL A O 1
ATOM 798 N N . LYS A 1 99 ? 6.602 -20.312 -0.38 1 94.19 99 LYS A N 1
ATOM 799 C CA . LYS A 1 99 ? 7.781 -20.547 -1.205 1 94.19 99 LYS A CA 1
ATOM 800 C C . LYS A 1 99 ? 7.859 -22.016 -1.651 1 94.19 99 LYS A C 1
ATOM 802 O O . LYS A 1 99 ? 8.281 -22.297 -2.773 1 94.19 99 LYS A O 1
ATOM 807 N N . VAL A 1 100 ? 7.469 -22.922 -0.813 1 96.56 100 VAL A N 1
ATOM 808 C CA . VAL A 1 100 ? 7.477 -24.344 -1.135 1 96.56 100 VAL A CA 1
ATOM 809 C C . VAL A 1 100 ? 6.434 -24.641 -2.211 1 96.56 100 VAL A C 1
ATOM 811 O O . VAL A 1 100 ? 6.719 -25.328 -3.189 1 96.56 100 VAL A O 1
ATOM 814 N N . MET A 1 101 ? 5.258 -24.109 -1.983 1 97.06 101 MET A N 1
ATOM 815 C CA . MET A 1 101 ? 4.188 -24.266 -2.959 1 97.06 101 MET A CA 1
ATOM 816 C C . MET A 1 101 ? 4.605 -23.734 -4.324 1 97.06 101 MET A C 1
ATOM 818 O O . MET A 1 101 ? 4.398 -24.391 -5.344 1 97.06 101 MET A O 1
ATOM 822 N N . SER A 1 102 ? 5.215 -22.562 -4.336 1 96.75 102 SER A N 1
ATOM 823 C CA . SER A 1 102 ? 5.684 -21.906 -5.559 1 96.75 102 SER A CA 1
ATOM 824 C C . SER A 1 102 ? 6.711 -22.781 -6.277 1 96.75 102 SER A C 1
ATOM 826 O O . SER A 1 102 ? 6.613 -22.984 -7.488 1 96.75 102 SER A O 1
ATOM 828 N N . THR A 1 103 ? 7.652 -23.266 -5.598 1 96.88 103 THR A N 1
ATOM 829 C CA . THR A 1 103 ? 8.711 -24.094 -6.156 1 96.88 103 THR A CA 1
ATOM 830 C C . THR A 1 103 ? 8.148 -25.406 -6.699 1 96.88 103 THR A C 1
ATOM 832 O O . THR A 1 103 ? 8.531 -25.844 -7.781 1 96.88 103 THR A O 1
ATOM 835 N N . ALA A 1 104 ? 7.234 -26.016 -5.984 1 97.88 104 ALA A N 1
ATOM 836 C CA . ALA A 1 104 ? 6.625 -27.281 -6.402 1 97.88 104 ALA A CA 1
ATOM 837 C C . ALA A 1 104 ? 5.891 -27.125 -7.734 1 97.88 104 ALA A C 1
ATOM 839 O O . ALA A 1 104 ? 6.027 -27.953 -8.625 1 97.88 104 ALA A O 1
ATOM 840 N N . ILE A 1 105 ? 5.145 -26.047 -7.848 1 97.81 105 ILE A N 1
ATOM 841 C CA . ILE A 1 105 ? 4.391 -25.797 -9.07 1 97.81 105 ILE A CA 1
ATOM 842 C C . ILE A 1 105 ? 5.355 -25.594 -10.234 1 97.81 105 ILE A C 1
ATOM 844 O O . ILE A 1 105 ? 5.141 -26.141 -11.328 1 97.81 105 ILE A O 1
ATOM 848 N N . GLN A 1 106 ? 6.438 -24.891 -10.008 1 96.44 106 GLN A N 1
ATOM 849 C CA . GLN A 1 106 ? 7.41 -24.625 -11.062 1 96.44 106 GLN A CA 1
ATOM 850 C C . GLN A 1 106 ? 8.125 -25.906 -11.484 1 96.44 106 GLN A C 1
ATOM 852 O O . GLN A 1 106 ? 8.375 -26.125 -12.672 1 96.44 106 GLN A O 1
ATOM 857 N N . TYR A 1 107 ? 8.438 -26.766 -10.547 1 97.62 107 TYR A N 1
ATOM 858 C CA . TYR A 1 107 ? 9.039 -28.047 -10.867 1 97.62 107 TYR A CA 1
ATOM 859 C C . TYR A 1 107 ? 8.109 -28.875 -11.742 1 97.62 107 TYR A C 1
ATOM 861 O O . TYR A 1 107 ? 8.547 -29.484 -12.734 1 97.62 107 TYR A O 1
ATOM 869 N N . HIS A 1 108 ? 6.867 -28.906 -11.32 1 97.81 108 HIS A N 1
ATOM 870 C CA . HIS A 1 108 ? 5.879 -29.656 -12.086 1 97.81 108 HIS A CA 1
ATOM 871 C C . HIS A 1 108 ? 5.77 -29.141 -13.516 1 97.81 108 HIS A C 1
ATOM 873 O O . HIS A 1 108 ? 5.758 -29.922 -14.461 1 97.81 108 HIS A O 1
ATOM 879 N N . LYS A 1 109 ? 5.785 -27.828 -13.695 1 95.81 109 LYS A N 1
ATOM 880 C CA . LYS A 1 109 ? 5.699 -27.219 -15.016 1 95.81 109 LYS A CA 1
ATOM 881 C C . LYS A 1 109 ? 6.949 -27.5 -15.844 1 95.81 109 LYS A C 1
ATOM 883 O O . LYS A 1 109 ? 6.859 -27.875 -17.016 1 95.81 109 LYS A O 1
ATOM 888 N N . ARG A 1 110 ? 8.055 -27.344 -15.258 1 94.25 110 ARG A N 1
ATOM 889 C CA . ARG A 1 110 ? 9.32 -27.547 -15.953 1 94.25 110 ARG A CA 1
ATOM 890 C C . ARG A 1 110 ? 9.484 -29 -16.391 1 94.25 110 ARG A C 1
ATOM 892 O O . ARG A 1 110 ? 9.945 -29.266 -17.5 1 94.25 110 ARG A O 1
ATOM 899 N N . PHE A 1 111 ? 9.086 -29.906 -15.484 1 96.5 111 PHE A N 1
ATOM 900 C CA . PHE A 1 111 ? 9.211 -31.328 -15.789 1 96.5 111 PHE A CA 1
ATOM 901 C C . PHE A 1 111 ? 8.43 -31.688 -17.047 1 96.5 111 PHE A C 1
ATOM 903 O O . PHE A 1 111 ? 8.93 -32.375 -17.922 1 96.5 111 PHE A O 1
ATOM 910 N N . PHE A 1 112 ? 7.27 -31.109 -17.219 1 95.56 112 PHE A N 1
ATOM 911 C CA . PHE A 1 112 ? 6.395 -31.5 -18.312 1 95.56 112 PHE A CA 1
ATOM 912 C C . PHE A 1 112 ? 6.648 -30.625 -19.547 1 95.56 112 PHE A C 1
ATOM 914 O O . PHE A 1 112 ? 5.898 -30.688 -20.516 1 95.56 112 PHE A O 1
ATOM 921 N N . LEU A 1 113 ? 7.664 -29.828 -19.469 1 92.56 113 LEU A N 1
ATOM 922 C CA . LEU A 1 113 ? 8.203 -29.188 -20.656 1 92.56 113 LEU A CA 1
ATOM 923 C C . LEU A 1 113 ? 9.25 -30.078 -21.328 1 92.56 113 LEU A C 1
ATOM 925 O O . LEU A 1 113 ? 9.633 -29.844 -22.469 1 92.56 113 LEU A O 1
ATOM 929 N N . ARG A 1 114 ? 9.594 -31.094 -20.594 1 92.38 114 ARG A N 1
ATOM 930 C CA . ARG A 1 114 ? 10.586 -32.031 -21.109 1 92.38 114 ARG A CA 1
ATOM 931 C C . ARG A 1 114 ? 9.984 -33.406 -21.312 1 92.38 114 ARG A C 1
ATOM 933 O O . ARG A 1 114 ? 10.523 -34.219 -22.078 1 92.38 114 ARG A O 1
ATOM 940 N N . HIS A 1 115 ? 8.906 -33.625 -20.641 1 93.5 115 HIS A N 1
ATOM 941 C CA . HIS A 1 115 ? 8.203 -34.906 -20.734 1 93.5 115 HIS A CA 1
ATOM 942 C C . HIS A 1 115 ? 6.711 -34.688 -20.953 1 93.5 115 HIS A C 1
ATOM 944 O O . HIS A 1 115 ? 6.203 -33.594 -20.812 1 93.5 115 HIS A O 1
ATOM 950 N N . THR A 1 116 ? 6.023 -35.688 -21.328 1 92.56 116 THR A N 1
ATOM 951 C CA . THR A 1 116 ? 4.578 -35.625 -21.516 1 92.56 116 THR A CA 1
ATOM 952 C C . THR A 1 116 ? 3.861 -36.5 -20.5 1 92.56 116 THR A C 1
ATOM 954 O O . THR A 1 116 ? 4.488 -37.344 -19.844 1 92.56 116 THR A O 1
ATOM 957 N N . SER A 1 117 ? 2.588 -36.281 -20.359 1 93.88 117 SER A N 1
ATOM 958 C CA . SER A 1 117 ? 1.761 -37.062 -19.438 1 93.88 117 SER A CA 1
ATOM 959 C C . SER A 1 117 ? 1.606 -38.5 -19.922 1 93.88 117 SER A C 1
ATOM 961 O O . SER A 1 117 ? 1.253 -39.375 -19.141 1 93.88 117 SER A O 1
ATOM 963 N N . MET A 1 118 ? 1.909 -38.688 -21.172 1 91.75 118 MET A N 1
ATOM 964 C CA . MET A 1 118 ? 1.84 -40.031 -21.734 1 91.75 118 MET A CA 1
ATOM 965 C C . MET A 1 118 ? 3.004 -40.906 -21.25 1 91.75 118 MET A C 1
ATOM 967 O O . MET A 1 118 ? 2.936 -42.125 -21.281 1 91.75 118 MET A O 1
ATOM 971 N N . GLU A 1 119 ? 4.074 -40.25 -20.828 1 91.75 119 GLU A N 1
ATOM 972 C CA . GLU A 1 119 ? 5.258 -40.938 -20.344 1 91.75 119 GLU A CA 1
ATOM 973 C C . GLU A 1 119 ? 5.254 -41.031 -18.812 1 91.75 119 GLU A C 1
ATOM 975 O O . GLU A 1 119 ? 5.641 -42.062 -18.25 1 91.75 119 GLU A O 1
ATOM 980 N N . PHE A 1 120 ? 4.883 -39.969 -18.172 1 93.06 120 PHE A N 1
ATOM 981 C CA . PHE A 1 120 ? 4.922 -39.875 -16.719 1 93.06 120 PHE A CA 1
ATOM 982 C C .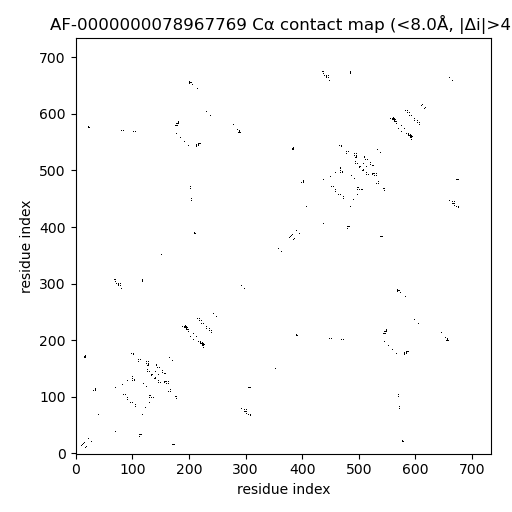 PHE A 1 120 ? 3.57 -39.438 -16.156 1 93.06 120 PHE A C 1
ATOM 984 O O . PHE A 1 120 ? 2.9 -38.594 -16.734 1 93.06 120 PHE A O 1
ATOM 991 N N . ASP A 1 121 ? 3.18 -40 -15.055 1 92.88 121 ASP A N 1
ATOM 992 C CA . ASP A 1 121 ? 1.927 -39.688 -14.391 1 92.88 121 ASP A CA 1
ATOM 993 C C . ASP A 1 121 ? 2.037 -38.344 -13.656 1 92.88 121 ASP A C 1
ATOM 995 O O . ASP A 1 121 ? 2.791 -38.219 -12.695 1 92.88 121 ASP A O 1
ATOM 999 N N . PRO A 1 122 ? 1.188 -37.344 -14.055 1 94.62 122 PRO A N 1
ATOM 1000 C CA . PRO A 1 122 ? 1.257 -36.031 -13.414 1 94.62 122 PRO A CA 1
ATOM 1001 C C . PRO A 1 122 ? 0.992 -36.094 -11.914 1 94.62 122 PRO A C 1
ATOM 1003 O O . PRO A 1 122 ? 1.531 -35.281 -11.148 1 94.62 122 PRO A O 1
ATOM 1006 N N . GLY A 1 123 ? 0.161 -37 -11.516 1 93.81 123 GLY A N 1
ATOM 1007 C CA . GLY A 1 123 ? -0.13 -37.188 -10.094 1 93.81 123 GLY A CA 1
ATOM 1008 C C . GLY A 1 123 ? 1.082 -37.594 -9.281 1 93.81 123 GLY A C 1
ATOM 1009 O O . GLY A 1 123 ? 1.316 -37.062 -8.195 1 93.81 123 GLY A O 1
ATOM 1010 N N . ARG A 1 124 ? 1.809 -38.5 -9.789 1 93.12 124 ARG A N 1
ATOM 1011 C CA . ARG A 1 124 ? 3.016 -38.938 -9.102 1 93.12 124 ARG A CA 1
ATOM 1012 C C . ARG A 1 124 ? 4.078 -37.844 -9.086 1 93.12 124 ARG A C 1
ATOM 1014 O O . ARG A 1 124 ? 4.75 -37.656 -8.078 1 93.12 124 ARG A O 1
ATOM 1021 N N . VAL A 1 125 ? 4.18 -37.219 -10.211 1 96.12 125 VAL A N 1
ATOM 1022 C CA . VAL A 1 125 ? 5.176 -36.156 -10.336 1 96.12 125 VAL A CA 1
ATOM 1023 C C . VAL A 1 125 ? 4.848 -35.031 -9.375 1 96.12 125 VAL A C 1
ATOM 1025 O O . VAL A 1 125 ? 5.746 -34.438 -8.773 1 96.12 125 VAL A O 1
ATOM 1028 N N . MET A 1 126 ? 3.537 -34.75 -9.203 1 96.88 126 MET A N 1
ATOM 1029 C CA . MET A 1 126 ? 3.137 -33.656 -8.328 1 96.88 126 MET A CA 1
ATOM 1030 C C . MET A 1 126 ? 3.545 -33.938 -6.887 1 96.88 126 MET A C 1
ATOM 1032 O O . MET A 1 126 ? 4.02 -33.031 -6.191 1 96.88 126 MET A O 1
ATOM 1036 N N . ILE A 1 127 ? 3.416 -35.125 -6.438 1 96.19 127 ILE A N 1
ATOM 1037 C CA . ILE A 1 127 ? 3.76 -35.5 -5.074 1 96.19 127 ILE A CA 1
ATOM 1038 C C . ILE A 1 127 ? 5.266 -35.375 -4.863 1 96.19 127 ILE A C 1
ATOM 1040 O O . ILE A 1 127 ? 5.715 -34.781 -3.875 1 96.19 127 ILE A O 1
ATOM 1044 N N . THR A 1 128 ? 6.012 -35.906 -5.797 1 96.06 128 THR A N 1
ATOM 1045 C CA . THR A 1 128 ? 7.469 -35.844 -5.723 1 96.06 128 THR A CA 1
ATOM 1046 C C . THR A 1 128 ? 7.957 -34.406 -5.789 1 96.06 128 THR A C 1
ATOM 1048 O O . THR A 1 128 ? 8.938 -34.031 -5.129 1 96.06 128 THR A O 1
ATOM 1051 N N . ALA A 1 129 ? 7.297 -33.625 -6.625 1 97.06 129 ALA A N 1
ATOM 1052 C CA . ALA A 1 129 ? 7.652 -32.219 -6.746 1 97.06 129 ALA A CA 1
ATOM 1053 C C . ALA A 1 129 ? 7.5 -31.5 -5.41 1 97.06 129 ALA A C 1
ATOM 1055 O O . ALA A 1 129 ? 8.344 -30.672 -5.039 1 97.06 129 ALA A O 1
ATOM 1056 N N . ILE A 1 130 ? 6.43 -31.734 -4.66 1 97 130 ILE A N 1
ATOM 1057 C CA . ILE A 1 130 ? 6.215 -31.141 -3.348 1 97 130 ILE A CA 1
ATOM 1058 C C . ILE A 1 130 ? 7.332 -31.562 -2.396 1 97 130 ILE A C 1
ATOM 1060 O O . ILE A 1 130 ? 7.934 -30.719 -1.722 1 97 130 ILE A O 1
ATOM 1064 N N . PHE A 1 131 ? 7.629 -32.812 -2.393 1 95.5 131 PHE A N 1
ATOM 1065 C CA . PHE A 1 131 ? 8.672 -33.344 -1.516 1 95.5 131 PHE A CA 1
ATOM 1066 C C . PHE A 1 131 ? 10.016 -32.688 -1.834 1 95.5 131 PHE A C 1
ATOM 1068 O O . PHE A 1 131 ? 10.727 -32.219 -0.931 1 95.5 131 PHE A O 1
ATOM 1075 N N . MET A 1 132 ? 10.312 -32.625 -3.111 1 95.38 132 MET A N 1
ATOM 1076 C CA . MET A 1 132 ? 11.57 -32.031 -3.529 1 95.38 132 MET A CA 1
ATOM 1077 C C . MET A 1 132 ? 11.633 -30.562 -3.143 1 95.38 132 MET A C 1
ATOM 1079 O O . MET A 1 132 ? 12.688 -30.062 -2.736 1 95.38 132 MET A O 1
ATOM 1083 N N . ALA A 1 133 ? 10.547 -29.875 -3.332 1 96.25 133 ALA A N 1
ATOM 1084 C CA . ALA A 1 133 ? 10.484 -28.453 -2.988 1 96.25 133 ALA A CA 1
ATOM 1085 C C . ALA A 1 133 ? 10.758 -28.234 -1.502 1 96.25 133 ALA A C 1
ATOM 1087 O O . ALA A 1 133 ? 11.406 -27.266 -1.119 1 96.25 133 ALA A O 1
ATOM 1088 N N . THR A 1 134 ? 10.25 -29.094 -0.608 1 94.88 134 THR A N 1
ATOM 1089 C CA . THR A 1 134 ? 10.508 -28.969 0.822 1 94.88 134 THR A CA 1
ATOM 1090 C C . THR A 1 134 ? 11.992 -29.141 1.12 1 94.88 134 THR A C 1
ATOM 1092 O O . THR A 1 134 ? 12.539 -28.469 2 1 94.88 134 THR A O 1
ATOM 1095 N N . LYS A 1 135 ? 12.641 -30 0.389 1 93.25 135 LYS A N 1
ATOM 1096 C CA . LYS A 1 135 ? 14.07 -30.234 0.572 1 93.25 135 LYS A CA 1
ATOM 1097 C C . LYS A 1 135 ? 14.883 -29 0.17 1 93.25 135 LYS A C 1
ATOM 1099 O O . LYS A 1 135 ? 15.758 -28.562 0.915 1 93.25 135 LYS A O 1
ATOM 1104 N N . VAL A 1 136 ? 14.555 -28.484 -0.958 1 92.31 136 VAL A N 1
ATOM 1105 C CA . VAL A 1 136 ? 15.344 -27.406 -1.533 1 92.31 136 VAL A CA 1
ATOM 1106 C C . VAL A 1 136 ? 15.102 -26.109 -0.751 1 92.31 136 VAL A C 1
ATOM 1108 O O . VAL A 1 136 ? 16.016 -25.312 -0.569 1 92.31 136 VAL A O 1
ATOM 1111 N N . GLU A 1 137 ? 13.906 -25.906 -0.285 1 92.62 137 GLU A N 1
ATOM 1112 C CA . GLU A 1 137 ? 13.555 -24.703 0.459 1 92.62 137 GLU A CA 1
ATOM 1113 C C . GLU A 1 137 ? 13.844 -24.859 1.948 1 92.62 137 GLU A C 1
ATOM 1115 O O . GLU A 1 137 ? 13.477 -24 2.756 1 92.62 137 GLU A O 1
ATOM 1120 N N . GLU A 1 138 ? 14.445 -25.891 2.332 1 88.69 138 GLU A N 1
ATOM 1121 C CA . GLU A 1 138 ? 14.953 -26.172 3.672 1 88.69 138 GLU A CA 1
ATOM 1122 C C . GLU A 1 138 ? 13.82 -26.203 4.695 1 88.69 138 GLU A C 1
ATOM 1124 O O . GLU A 1 138 ? 13.938 -25.641 5.781 1 88.69 138 GLU A O 1
ATOM 1129 N N . ARG A 1 139 ? 12.766 -26.75 4.191 1 85.38 139 ARG A N 1
ATOM 1130 C CA . ARG A 1 139 ? 11.68 -27.094 5.109 1 85.38 139 ARG A CA 1
ATOM 1131 C C . ARG A 1 139 ? 11.727 -28.562 5.5 1 85.38 139 ARG A C 1
ATOM 1133 O O . ARG A 1 139 ? 11.461 -29.438 4.676 1 85.38 139 ARG A O 1
ATOM 1140 N N . TYR A 1 140 ? 12.141 -28.938 6.637 1 81.25 140 TYR A N 1
ATOM 1141 C CA . TYR A 1 140 ? 12.375 -30.312 7.059 1 81.25 140 TYR A CA 1
ATOM 1142 C C . TYR A 1 140 ? 11.062 -31.094 7.117 1 81.25 140 TYR A C 1
ATOM 1144 O O . TYR A 1 140 ? 10.289 -30.938 8.062 1 81.25 140 TYR A O 1
ATOM 1152 N N . THR A 1 141 ? 10.648 -31.703 6.051 1 86.69 141 THR A N 1
ATOM 1153 C CA . THR A 1 141 ? 9.477 -32.562 5.988 1 86.69 141 THR A CA 1
ATOM 1154 C C . THR A 1 141 ? 9.883 -33.969 5.57 1 86.69 141 THR A C 1
ATOM 1156 O O . THR A 1 141 ? 10.609 -34.156 4.594 1 86.69 141 THR A O 1
ATOM 1159 N N . ARG A 1 142 ? 9.414 -34.938 6.418 1 86.56 142 ARG A N 1
ATOM 1160 C CA . ARG A 1 142 ? 9.719 -36.312 6.09 1 86.56 142 ARG A CA 1
ATOM 1161 C C . ARG A 1 142 ? 8.914 -36.781 4.879 1 86.56 142 ARG A C 1
ATOM 1163 O O . ARG A 1 142 ? 7.766 -36.375 4.695 1 86.56 142 ARG A O 1
ATOM 1170 N N . ALA A 1 143 ? 9.516 -37.625 4.004 1 89.88 143 ALA A N 1
ATOM 1171 C CA . ALA A 1 143 ? 8.828 -38.188 2.85 1 89.88 143 ALA A CA 1
ATOM 1172 C C . ALA A 1 143 ? 7.555 -38.906 3.271 1 89.88 143 ALA A C 1
ATOM 1174 O O . ALA A 1 143 ? 6.551 -38.875 2.553 1 89.88 143 ALA A O 1
ATOM 1175 N N . ALA A 1 144 ? 7.574 -39.5 4.398 1 91.5 144 ALA A N 1
ATOM 1176 C CA . ALA A 1 144 ? 6.434 -40.25 4.934 1 91.5 144 ALA A CA 1
ATOM 1177 C C . ALA A 1 144 ? 5.242 -39.344 5.172 1 91.5 144 ALA A C 1
ATOM 1179 O O . ALA A 1 144 ? 4.094 -39.75 4.969 1 91.5 144 ALA A O 1
ATOM 1180 N N . ASP A 1 145 ? 5.52 -38.156 5.656 1 91.94 145 ASP A N 1
ATOM 1181 C CA . ASP A 1 145 ? 4.457 -37.188 5.922 1 91.94 145 ASP A CA 1
ATOM 1182 C C . ASP A 1 145 ? 3.771 -36.75 4.633 1 91.94 145 ASP A C 1
ATOM 1184 O O . ASP A 1 145 ? 2.547 -36.625 4.59 1 91.94 145 ASP A O 1
ATOM 1188 N N . ILE A 1 146 ? 4.555 -36.562 3.621 1 92.31 146 ILE A N 1
ATOM 1189 C CA . ILE A 1 146 ? 4.008 -36.188 2.324 1 92.31 146 ILE A CA 1
ATOM 1190 C C . ILE A 1 146 ? 3.199 -37.344 1.741 1 92.31 146 ILE A C 1
ATOM 1192 O O . ILE A 1 146 ? 2.094 -37.125 1.233 1 92.31 146 ILE A O 1
ATOM 1196 N N . ALA A 1 147 ? 3.742 -38.531 1.854 1 92.5 147 ALA A N 1
ATOM 1197 C CA . ALA A 1 147 ? 3.062 -39.719 1.356 1 92.5 147 ALA A CA 1
ATOM 1198 C C . ALA A 1 147 ? 1.728 -39.938 2.066 1 92.5 147 ALA A C 1
ATOM 1200 O O . ALA A 1 147 ? 0.73 -40.281 1.435 1 92.5 147 ALA A O 1
ATOM 1201 N N . ALA A 1 148 ? 1.734 -39.656 3.305 1 92.19 148 ALA A N 1
ATOM 1202 C CA . ALA A 1 148 ? 0.53 -39.844 4.113 1 92.19 148 ALA A CA 1
ATOM 1203 C C . ALA A 1 148 ? -0.554 -38.844 3.695 1 92.19 148 ALA A C 1
ATOM 1205 O O . ALA A 1 148 ? -1.741 -39.188 3.697 1 92.19 148 ALA A O 1
ATOM 1206 N N . ALA A 1 149 ? -0.107 -37.656 3.361 1 91.12 149 ALA A N 1
ATOM 1207 C CA . ALA A 1 149 ? -1.056 -36.625 2.977 1 91.12 149 ALA A CA 1
ATOM 1208 C C . ALA A 1 149 ? -1.782 -37 1.687 1 91.12 149 ALA A C 1
ATOM 1210 O O . ALA A 1 149 ? -2.918 -36.562 1.463 1 91.12 149 ALA A O 1
ATOM 1211 N N . PHE A 1 150 ? -1.178 -37.75 0.858 1 93.38 150 PHE A N 1
ATOM 1212 C CA . PHE A 1 150 ? -1.763 -38.156 -0.42 1 93.38 150 PHE A CA 1
ATOM 1213 C C . PHE A 1 150 ? -2.23 -39.594 -0.385 1 93.38 150 PHE A C 1
ATOM 1215 O O . PHE A 1 150 ? -2.711 -40.125 -1.391 1 93.38 150 PHE A O 1
ATOM 1222 N N . ASP A 1 151 ? -2.061 -40.281 0.692 1 92.56 151 ASP A N 1
ATOM 1223 C CA . ASP A 1 151 ? -2.451 -41.688 0.885 1 92.56 151 ASP A CA 1
ATOM 1224 C C . ASP A 1 151 ? -1.726 -42.594 -0.1 1 92.56 151 ASP A C 1
ATOM 1226 O O . ASP A 1 151 ? -2.359 -43.375 -0.809 1 92.56 151 ASP A O 1
ATOM 1230 N N . VAL A 1 152 ? -0.424 -42.344 -0.256 1 92.06 152 VAL A N 1
ATOM 1231 C CA . VAL A 1 152 ? 0.432 -43.188 -1.099 1 92.06 152 VAL A CA 1
ATOM 1232 C C . VAL A 1 152 ? 1.593 -43.719 -0.273 1 92.06 152 VAL A C 1
ATOM 1234 O O . VAL A 1 152 ? 1.759 -43.375 0.894 1 92.06 152 VAL A O 1
ATOM 1237 N N . SER A 1 153 ? 2.354 -44.719 -0.879 1 91.62 153 SER A N 1
ATOM 1238 C CA . SER A 1 153 ? 3.504 -45.281 -0.198 1 91.62 153 SER A CA 1
ATOM 1239 C C . SER A 1 153 ? 4.715 -44.375 -0.272 1 91.62 153 SER A C 1
ATOM 1241 O O . SER A 1 153 ? 4.906 -43.656 -1.262 1 91.62 153 SER A O 1
ATOM 1243 N N . GLU A 1 154 ? 5.449 -44.406 0.81 1 91.56 154 GLU A N 1
ATOM 1244 C CA . GLU A 1 154 ? 6.676 -43.625 0.865 1 91.56 154 GLU A CA 1
ATOM 1245 C C . GLU A 1 154 ? 7.613 -43.969 -0.284 1 91.56 154 GLU A C 1
ATOM 1247 O O . GLU A 1 154 ? 8.312 -43.125 -0.815 1 91.56 154 GLU A O 1
ATOM 1252 N N . ASP A 1 155 ? 7.613 -45.188 -0.622 1 91.06 155 ASP A N 1
ATOM 1253 C CA . ASP A 1 155 ? 8.492 -45.719 -1.673 1 91.06 155 ASP A CA 1
ATOM 1254 C C . ASP A 1 155 ? 8.18 -45.062 -3.016 1 91.06 155 ASP A C 1
ATOM 1256 O O . ASP A 1 155 ? 9.078 -44.812 -3.824 1 91.06 155 ASP A O 1
ATOM 1260 N N . LEU A 1 156 ? 6.992 -44.719 -3.266 1 88.25 156 LEU A N 1
ATOM 1261 C CA . LEU A 1 156 ? 6.562 -44.094 -4.508 1 88.25 156 LEU A CA 1
ATOM 1262 C C . LEU A 1 156 ? 7.188 -42.719 -4.652 1 88.25 156 LEU A C 1
ATOM 1264 O O . LEU A 1 156 ? 7.57 -42.312 -5.754 1 88.25 156 LEU A O 1
ATOM 1268 N N . VAL A 1 157 ? 7.312 -42.062 -3.566 1 88.5 157 VAL A N 1
ATOM 1269 C CA . VAL A 1 157 ? 7.844 -40.688 -3.559 1 88.5 157 VAL A CA 1
ATOM 1270 C C . VAL A 1 157 ? 9.352 -40.719 -3.764 1 88.5 157 VAL A C 1
ATOM 1272 O O . VAL A 1 157 ? 9.891 -40 -4.602 1 88.5 157 VAL A O 1
ATOM 1275 N N . VAL A 1 158 ? 10.016 -41.594 -3.129 1 88.44 158 VAL A N 1
ATOM 1276 C CA . VAL A 1 158 ? 11.469 -41.656 -3.105 1 88.44 158 VAL A CA 1
ATOM 1277 C C . VAL A 1 158 ? 11.992 -42.156 -4.449 1 88.44 158 VAL A C 1
ATOM 1279 O O . VAL A 1 158 ? 13.008 -41.688 -4.949 1 88.44 158 VAL A O 1
ATOM 1282 N N . LYS A 1 159 ? 11.25 -43.031 -5.066 1 88.69 159 LYS A N 1
ATOM 1283 C CA . LYS A 1 159 ? 11.703 -43.656 -6.312 1 88.69 159 LYS A CA 1
ATOM 1284 C C . LYS A 1 159 ? 11.664 -42.656 -7.469 1 88.69 159 LYS A C 1
ATOM 1286 O O . LYS A 1 159 ? 12.438 -42.781 -8.422 1 88.69 159 LYS A O 1
ATOM 1291 N N . GLN A 1 160 ? 10.836 -41.719 -7.312 1 91.19 160 GLN A N 1
ATOM 1292 C CA . GLN A 1 160 ? 10.625 -40.812 -8.43 1 91.19 160 GLN A CA 1
ATOM 1293 C C . GLN A 1 160 ? 11.516 -39.562 -8.305 1 91.19 160 GLN A C 1
ATOM 1295 O O . GLN A 1 160 ? 11.555 -38.75 -9.211 1 91.19 160 GLN A O 1
ATOM 1300 N N . GLU A 1 161 ? 12.281 -39.406 -7.266 1 91.81 161 GLU A N 1
ATOM 1301 C CA . GLU A 1 161 ? 13.102 -38.25 -7.004 1 91.81 161 GLU A CA 1
ATOM 1302 C C . GLU A 1 161 ? 14.141 -38.031 -8.102 1 91.81 161 GLU A C 1
ATOM 1304 O O . GLU A 1 161 ? 14.32 -36.906 -8.602 1 91.81 161 GLU A O 1
ATOM 1309 N N . VAL A 1 162 ? 14.797 -39.156 -8.352 1 91.06 162 VAL A N 1
ATOM 1310 C CA . VAL A 1 162 ? 15.883 -39.062 -9.32 1 91.06 162 VAL A CA 1
ATOM 1311 C C . VAL A 1 162 ? 15.328 -38.719 -10.695 1 91.06 162 VAL A C 1
ATOM 1313 O O . VAL A 1 162 ? 15.891 -37.875 -11.398 1 91.06 162 VAL A O 1
ATOM 1316 N N . ALA A 1 163 ? 14.234 -39.281 -11.117 1 92.38 163 ALA A N 1
ATOM 1317 C CA . ALA A 1 163 ? 13.602 -39 -12.398 1 92.38 163 ALA A CA 1
ATOM 1318 C C . ALA A 1 163 ? 13.18 -37.531 -12.477 1 92.38 163 ALA A C 1
ATOM 1320 O O . ALA A 1 163 ? 13.336 -36.906 -13.523 1 92.38 163 ALA A O 1
ATOM 1321 N N . LEU A 1 164 ? 12.688 -37.062 -11.406 1 95.12 164 LEU A N 1
ATOM 1322 C CA . LEU A 1 164 ? 12.289 -35.656 -11.375 1 95.12 164 LEU A CA 1
ATOM 1323 C C . LEU A 1 164 ? 13.5 -34.75 -11.547 1 95.12 164 LEU A C 1
ATOM 1325 O O . LEU A 1 164 ? 13.461 -33.812 -12.344 1 95.12 164 LEU A O 1
ATOM 1329 N N . MET A 1 165 ? 14.555 -35 -10.812 1 94.69 165 MET A N 1
ATOM 1330 C CA . MET A 1 165 ? 15.758 -34.156 -10.891 1 94.69 165 MET A CA 1
ATOM 1331 C C . MET A 1 165 ? 16.344 -34.219 -12.297 1 94.69 165 MET A C 1
ATOM 1333 O O . MET A 1 165 ? 16.781 -33.188 -12.82 1 94.69 165 MET A O 1
ATOM 1337 N N . GLU A 1 166 ? 16.312 -35.344 -12.844 1 92.81 166 GLU A N 1
ATOM 1338 C CA . GLU A 1 166 ? 16.797 -35.469 -14.211 1 92.81 166 GLU A CA 1
ATOM 1339 C C . GLU A 1 166 ? 15.945 -34.688 -15.188 1 92.81 166 GLU A C 1
ATOM 1341 O O . GLU A 1 166 ? 16.469 -34.031 -16.094 1 92.81 166 GLU A O 1
ATOM 1346 N N . GLY A 1 167 ? 14.672 -34.781 -15.008 1 92.56 167 GLY A N 1
ATOM 1347 C CA . GLY A 1 167 ? 13.75 -34.031 -15.852 1 92.56 167 GLY A CA 1
ATOM 1348 C C . GLY A 1 167 ? 13.914 -32.531 -15.734 1 92.56 167 GLY A C 1
ATOM 1349 O O . GLY A 1 167 ? 13.617 -31.812 -16.672 1 92.56 167 GLY A O 1
ATOM 1350 N N . LEU A 1 168 ? 14.445 -32.125 -14.633 1 93.25 168 LEU A N 1
ATOM 1351 C CA . LEU A 1 168 ? 14.672 -30.703 -14.383 1 93.25 168 LEU A CA 1
ATOM 1352 C C . LEU A 1 168 ? 16.078 -30.297 -14.797 1 93.25 168 LEU A C 1
ATOM 1354 O O . LEU A 1 168 ? 16.469 -29.141 -14.641 1 93.25 168 LEU A O 1
ATOM 1358 N N . ASN A 1 169 ? 16.859 -31.203 -15.328 1 91.19 169 ASN A N 1
ATOM 1359 C CA . ASN A 1 169 ? 18.266 -30.984 -15.672 1 91.19 169 ASN A CA 1
ATOM 1360 C C . ASN A 1 169 ? 19.062 -30.484 -14.477 1 91.19 169 ASN A C 1
ATOM 1362 O O . ASN A 1 169 ? 19.953 -29.656 -14.633 1 91.19 169 ASN A O 1
ATOM 1366 N N . PHE A 1 170 ? 18.594 -30.812 -13.312 1 89.81 170 PHE A N 1
ATOM 1367 C CA . PHE A 1 170 ? 19.219 -30.5 -12.031 1 89.81 170 PHE A CA 1
ATOM 1368 C C . PHE A 1 170 ? 19.234 -29 -11.789 1 89.81 170 PHE A C 1
ATOM 1370 O O . PHE A 1 170 ? 20.047 -28.5 -11.008 1 89.81 170 PHE A O 1
ATOM 1377 N N . ASP A 1 171 ? 18.422 -28.328 -12.555 1 90.5 171 ASP A N 1
ATOM 1378 C CA . ASP A 1 171 ? 18.203 -26.906 -12.281 1 90.5 171 ASP A CA 1
ATOM 1379 C C . ASP A 1 171 ? 17.172 -26.719 -11.172 1 90.5 171 ASP A C 1
ATOM 1381 O O . ASP A 1 171 ? 15.984 -26.547 -11.445 1 90.5 171 ASP A O 1
ATOM 1385 N N . LEU A 1 172 ? 17.625 -26.656 -10.031 1 90.62 172 LEU A N 1
ATOM 1386 C CA . LEU A 1 172 ? 16.703 -26.672 -8.906 1 90.62 172 LEU A CA 1
ATOM 1387 C C . LEU A 1 172 ? 16.453 -25.266 -8.383 1 90.62 172 LEU A C 1
ATOM 1389 O O . LEU A 1 172 ? 15.516 -25.047 -7.609 1 90.62 172 LEU A O 1
ATOM 1393 N N . VAL A 1 173 ? 17.203 -24.312 -8.852 1 88.06 173 VAL A N 1
ATOM 1394 C CA . VAL A 1 173 ? 17.031 -22.938 -8.375 1 88.06 173 VAL A CA 1
ATOM 1395 C C . VAL A 1 173 ? 15.859 -22.281 -9.109 1 88.06 173 VAL A C 1
ATOM 1397 O O . VAL A 1 173 ? 15.82 -22.281 -10.336 1 88.06 173 VAL A O 1
ATOM 1400 N N . VAL A 1 174 ? 14.914 -21.891 -8.32 1 90.19 174 VAL A N 1
ATOM 1401 C CA . VAL A 1 174 ? 13.75 -21.219 -8.883 1 90.19 174 VAL A CA 1
ATOM 1402 C C . VAL A 1 174 ? 13.555 -19.875 -8.203 1 90.19 174 VAL A C 1
ATOM 1404 O O . VAL A 1 174 ? 13.68 -19.75 -6.98 1 90.19 174 VAL A O 1
ATOM 1407 N N . HIS A 1 175 ? 13.414 -18.812 -8.992 1 86.5 175 HIS A N 1
ATOM 1408 C CA . HIS A 1 175 ? 13.062 -17.5 -8.461 1 86.5 175 HIS A CA 1
ATOM 1409 C C . HIS A 1 175 ? 11.555 -17.359 -8.328 1 86.5 175 HIS A C 1
ATOM 1411 O O . HIS A 1 175 ? 10.828 -17.422 -9.32 1 86.5 175 HIS A O 1
ATOM 1417 N N . SER A 1 176 ? 11.133 -17.141 -7.148 1 89.62 176 SER A N 1
ATOM 1418 C CA . SER A 1 176 ? 9.703 -17.141 -6.84 1 89.62 176 SER A CA 1
ATOM 1419 C C . SER A 1 176 ? 9.094 -15.766 -7.102 1 89.62 176 SER A C 1
ATOM 1421 O O . SER A 1 176 ? 9.594 -14.75 -6.609 1 89.62 176 SER A O 1
ATOM 1423 N N . PRO A 1 177 ? 8.023 -15.719 -7.816 1 90.62 177 PRO A N 1
ATOM 1424 C CA . PRO A 1 177 ? 7.309 -14.453 -7.98 1 90.62 177 PRO A CA 1
ATOM 1425 C C . PRO A 1 177 ? 6.699 -13.953 -6.676 1 90.62 177 PRO A C 1
ATOM 1427 O O . PRO A 1 177 ? 6.441 -12.75 -6.531 1 90.62 177 PRO A O 1
ATOM 1430 N N . TYR A 1 178 ? 6.523 -14.867 -5.688 1 94.31 178 TYR A N 1
ATOM 1431 C CA . TYR A 1 178 ? 5.977 -14.461 -4.398 1 94.31 178 TYR A CA 1
ATOM 1432 C C . TYR A 1 178 ? 6.965 -13.578 -3.639 1 94.31 178 TYR A C 1
ATOM 1434 O O . TYR A 1 178 ? 6.562 -12.641 -2.951 1 94.31 178 TYR A O 1
ATOM 1442 N N . ARG A 1 179 ? 8.203 -13.953 -3.799 1 90.19 179 ARG A N 1
ATOM 1443 C CA . ARG A 1 179 ? 9.227 -13.125 -3.176 1 90.19 179 ARG A CA 1
ATOM 1444 C C . ARG A 1 179 ? 9.242 -11.727 -3.791 1 90.19 179 ARG A C 1
ATOM 1446 O O . ARG A 1 179 ? 9.352 -10.727 -3.076 1 90.19 179 ARG A O 1
ATOM 1453 N N . ALA A 1 180 ? 9.156 -11.703 -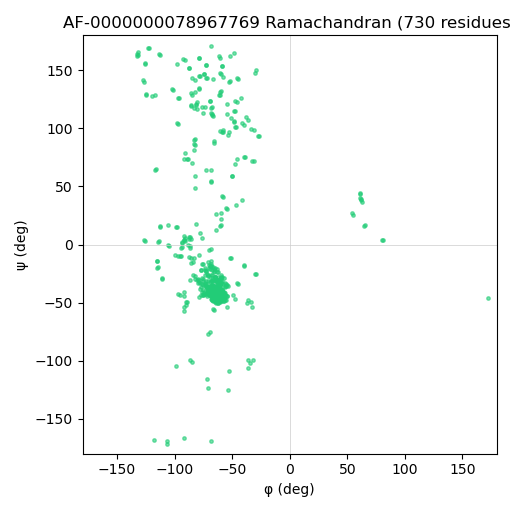5.051 1 82.19 180 ALA A N 1
ATOM 1454 C CA . ALA A 1 180 ? 9.117 -10.43 -5.758 1 82.19 180 ALA A CA 1
ATOM 1455 C C . ALA A 1 180 ? 7.898 -9.609 -5.34 1 82.19 180 ALA A C 1
ATOM 1457 O O . ALA A 1 180 ? 8.008 -8.406 -5.098 1 82.19 180 ALA A O 1
ATOM 1458 N N . LEU A 1 181 ? 6.777 -10.266 -5.195 1 89.19 181 LEU A N 1
ATOM 1459 C CA . LEU A 1 181 ? 5.555 -9.586 -4.773 1 89.19 181 LEU A CA 1
ATOM 1460 C C . LEU A 1 181 ? 5.699 -9.031 -3.359 1 89.19 181 LEU A C 1
ATOM 1462 O O . LEU A 1 181 ? 5.305 -7.898 -3.088 1 89.19 181 LEU A O 1
ATOM 1466 N N . HIS A 1 182 ? 6.258 -9.844 -2.533 1 91.19 182 HIS A N 1
ATOM 1467 C CA . HIS A 1 182 ? 6.469 -9.406 -1.156 1 91.19 182 HIS A CA 1
ATOM 1468 C C . HIS A 1 182 ? 7.355 -8.172 -1.097 1 91.19 182 HIS A C 1
ATOM 1470 O O . HIS A 1 182 ? 7.105 -7.262 -0.304 1 91.19 182 HIS A O 1
ATOM 1476 N N . GLY A 1 183 ? 8.375 -8.195 -1.887 1 83.06 183 GLY A N 1
ATOM 1477 C CA . GLY A 1 183 ? 9.227 -7.016 -1.963 1 83.06 183 GLY A CA 1
ATOM 1478 C C . GLY A 1 183 ? 8.477 -5.77 -2.402 1 83.06 183 GLY A C 1
ATOM 1479 O O . GLY A 1 183 ? 8.672 -4.691 -1.841 1 83.06 183 GLY A O 1
ATOM 1480 N N . MET A 1 184 ? 7.656 -5.914 -3.328 1 82.44 184 MET A N 1
ATOM 1481 C CA . MET A 1 184 ? 6.871 -4.789 -3.83 1 82.44 184 MET A CA 1
ATOM 1482 C C . MET A 1 184 ? 5.895 -4.293 -2.771 1 82.44 184 MET A C 1
ATOM 1484 O O . MET A 1 184 ? 5.703 -3.086 -2.611 1 82.44 184 MET A O 1
ATOM 1488 N N . ILE A 1 185 ? 5.293 -5.188 -2.057 1 88 185 ILE A N 1
ATOM 1489 C CA . ILE A 1 185 ? 4.34 -4.84 -1.009 1 88 185 ILE A CA 1
ATOM 1490 C C . ILE A 1 185 ? 5.055 -4.082 0.107 1 88 185 ILE A C 1
ATOM 1492 O O . ILE A 1 185 ? 4.504 -3.139 0.679 1 88 185 ILE A O 1
ATOM 1496 N N . LEU A 1 186 ? 6.238 -4.48 0.373 1 87.56 186 LEU A N 1
ATOM 1497 C CA . LEU A 1 186 ? 7.02 -3.793 1.395 1 87.56 186 LEU A CA 1
ATOM 1498 C C . LEU A 1 186 ? 7.266 -2.338 1.007 1 87.56 186 LEU A C 1
ATOM 1500 O O . LEU A 1 186 ? 7.234 -1.449 1.86 1 87.56 186 LEU A O 1
ATOM 1504 N N . VAL A 1 187 ? 7.516 -2.104 -0.21 1 82.25 187 VAL A N 1
ATOM 1505 C CA . VAL A 1 187 ? 7.73 -0.746 -0.7 1 82.25 187 VAL A CA 1
ATOM 1506 C C . VAL A 1 187 ? 6.449 0.07 -0.539 1 82.25 187 VAL A C 1
ATOM 1508 O O . VAL A 1 187 ? 6.496 1.242 -0.159 1 82.25 187 VAL A O 1
ATOM 1511 N N . VAL A 1 188 ? 5.316 -0.566 -0.833 1 83.62 188 VAL A N 1
ATOM 1512 C CA . VAL A 1 188 ? 4.02 0.093 -0.692 1 83.62 188 VAL A CA 1
ATOM 1513 C C . VAL A 1 188 ? 3.773 0.438 0.774 1 83.62 188 VAL A C 1
ATOM 1515 O O . VAL A 1 188 ? 3.309 1.536 1.091 1 83.62 188 VAL A O 1
ATOM 1518 N N . ASP A 1 189 ? 4.121 -0.478 1.604 1 89.81 189 ASP A N 1
ATOM 1519 C CA . ASP A 1 189 ? 3.953 -0.253 3.035 1 89.81 189 ASP A CA 1
ATOM 1520 C C . ASP A 1 189 ? 4.812 0.914 3.512 1 89.81 189 ASP A C 1
ATOM 1522 O O . ASP A 1 189 ? 4.375 1.724 4.332 1 89.81 189 ASP A O 1
ATOM 1526 N N . GLU A 1 190 ? 6.004 0.955 3.031 1 89 190 GLU A N 1
ATOM 1527 C CA . GLU A 1 190 ? 6.91 2.043 3.389 1 89 190 GLU A CA 1
ATOM 1528 C C . GLU A 1 190 ? 6.391 3.383 2.877 1 89 190 GLU A C 1
ATOM 1530 O O . GLU A 1 190 ? 6.539 4.41 3.547 1 89 190 GLU A O 1
ATOM 1535 N N . ALA A 1 191 ? 5.859 3.338 1.749 1 85.56 191 ALA A N 1
ATOM 1536 C CA . ALA A 1 191 ? 5.281 4.551 1.179 1 85.56 191 ALA A CA 1
ATOM 1537 C C . ALA A 1 191 ? 4.109 5.051 2.023 1 85.56 191 ALA A C 1
ATOM 1539 O O . ALA A 1 191 ? 3.953 6.258 2.227 1 85.56 191 ALA A O 1
ATOM 1540 N N . CYS A 1 192 ? 3.277 4.113 2.453 1 89 192 CYS A N 1
ATOM 1541 C CA . CYS A 1 192 ? 2.145 4.473 3.297 1 89 192 CYS A CA 1
ATOM 1542 C C . CYS A 1 192 ? 2.617 5.082 4.613 1 89 192 CYS A C 1
ATOM 1544 O O . CYS A 1 192 ? 2.018 6.035 5.113 1 89 192 CYS A O 1
ATOM 1546 N N . ARG A 1 193 ? 3.701 4.598 5.137 1 92.31 193 ARG A N 1
ATOM 1547 C CA . ARG A 1 193 ? 4.27 5.152 6.359 1 92.31 193 ARG A CA 1
ATOM 1548 C C . ARG A 1 193 ? 4.812 6.559 6.121 1 92.31 193 ARG A C 1
ATOM 1550 O O . ARG A 1 193 ? 4.609 7.453 6.945 1 92.31 193 ARG A O 1
ATOM 1557 N N . ALA A 1 194 ? 5.457 6.762 5.043 1 90.5 194 ALA A N 1
ATOM 1558 C CA . ALA A 1 194 ? 5.988 8.07 4.676 1 90.5 194 ALA A CA 1
ATOM 1559 C C . ALA A 1 194 ? 4.867 9.078 4.465 1 90.5 194 ALA A C 1
ATOM 1561 O O . ALA A 1 194 ? 5.047 10.281 4.691 1 90.5 194 ALA A O 1
ATOM 1562 N N . ALA A 1 195 ? 3.709 8.578 4.023 1 91.44 195 ALA A N 1
ATOM 1563 C CA . ALA A 1 195 ? 2.551 9.438 3.809 1 91.44 195 ALA A CA 1
ATOM 1564 C C . ALA A 1 195 ? 2.127 10.125 5.105 1 91.44 195 ALA A C 1
ATOM 1566 O O . ALA A 1 195 ? 1.675 11.273 5.09 1 91.44 195 ALA A O 1
ATOM 1567 N N . GLY A 1 196 ? 2.287 9.461 6.203 1 93.5 196 GLY A N 1
ATOM 1568 C CA . GLY A 1 196 ? 1.988 10.078 7.488 1 93.5 196 GLY A CA 1
ATOM 1569 C C . GLY A 1 196 ? 2.828 11.305 7.773 1 93.5 196 GLY A C 1
ATOM 1570 O O . GLY A 1 196 ? 2.307 12.328 8.219 1 93.5 196 GLY A O 1
ATOM 1571 N N . GLY A 1 197 ? 4.098 11.195 7.508 1 92.62 197 GLY A N 1
ATOM 1572 C CA . GLY A 1 197 ? 4.977 12.344 7.668 1 92.62 197 GLY A CA 1
ATOM 1573 C C . GLY A 1 197 ? 4.645 13.484 6.73 1 92.62 197 GLY A C 1
ATOM 1574 O O . GLY A 1 197 ? 4.719 14.656 7.117 1 92.62 197 GLY A O 1
ATOM 1575 N N . ALA A 1 198 ? 4.316 13.094 5.527 1 91.94 198 ALA A N 1
ATOM 1576 C CA . ALA A 1 198 ? 3.914 14.117 4.559 1 91.94 198 ALA A CA 1
ATOM 1577 C C . ALA A 1 198 ? 2.654 14.844 5.023 1 91.94 198 ALA A C 1
ATOM 1579 O O . ALA A 1 198 ? 2.52 16.047 4.82 1 91.94 198 ALA A O 1
ATOM 1580 N N . LEU A 1 199 ? 1.724 14.078 5.582 1 94.69 199 LEU A N 1
ATOM 1581 C CA . LEU A 1 199 ? 0.493 14.68 6.082 1 94.69 199 LEU A CA 1
ATOM 1582 C C . LEU A 1 199 ? 0.784 15.625 7.242 1 94.69 199 LEU A C 1
ATOM 1584 O O . LEU A 1 199 ? 0.178 16.688 7.348 1 94.69 199 LEU A O 1
ATOM 1588 N N . ASP A 1 200 ? 1.711 15.234 8.117 1 95.69 200 ASP A N 1
ATOM 1589 C CA . ASP A 1 200 ? 2.129 16.125 9.203 1 95.69 200 ASP A CA 1
ATOM 1590 C C . ASP A 1 200 ? 2.619 17.453 8.664 1 95.69 200 ASP A C 1
ATOM 1592 O O . ASP A 1 200 ? 2.305 18.516 9.227 1 95.69 200 ASP A O 1
ATOM 1596 N N . ALA A 1 201 ? 3.387 17.406 7.633 1 94.44 201 ALA A N 1
ATOM 1597 C CA . ALA A 1 201 ? 3.908 18.625 7.016 1 94.44 201 ALA A CA 1
ATOM 1598 C C . ALA A 1 201 ? 2.783 19.453 6.402 1 94.44 201 ALA A C 1
ATOM 1600 O O . ALA A 1 201 ? 2.771 20.672 6.527 1 94.44 201 ALA A O 1
ATOM 1601 N N . LEU A 1 202 ? 1.898 18.766 5.746 1 93 202 LEU A N 1
ATOM 1602 C CA . LEU A 1 202 ? 0.775 19.453 5.117 1 93 202 LEU A CA 1
ATOM 1603 C C . LEU A 1 202 ? -0.074 20.172 6.16 1 93 202 LEU A C 1
ATOM 1605 O O . LEU A 1 202 ? -0.582 21.266 5.902 1 93 202 LEU A O 1
ATOM 1609 N N . MET A 1 203 ? -0.204 19.578 7.344 1 95.25 203 MET A N 1
ATOM 1610 C CA . MET A 1 203 ? -1.007 20.172 8.414 1 95.25 203 MET A CA 1
ATOM 1611 C C . MET A 1 203 ? -0.393 21.484 8.898 1 95.25 203 MET A C 1
ATOM 1613 O O . MET A 1 203 ? -1.09 22.328 9.453 1 95.25 203 MET A O 1
ATOM 1617 N N . LEU A 1 204 ? 0.914 21.672 8.695 1 95.56 204 LEU A N 1
ATOM 1618 C CA . LEU A 1 204 ? 1.6 22.875 9.141 1 95.56 204 LEU A CA 1
ATOM 1619 C C . LEU A 1 204 ? 1.589 23.953 8.055 1 95.56 204 LEU A C 1
ATOM 1621 O O . LEU A 1 204 ? 2.152 25.031 8.234 1 95.56 204 LEU A O 1
ATOM 1625 N N . SER A 1 205 ? 0.917 23.656 6.941 1 93.88 205 SER A N 1
ATOM 1626 C CA . SER A 1 205 ? 0.688 24.609 5.859 1 93.88 205 SER A CA 1
ATOM 1627 C C . SER A 1 205 ? -0.765 25.078 5.832 1 93.88 205 SER A C 1
ATOM 1629 O O . SER A 1 205 ? -1.533 24.781 6.75 1 93.88 205 SER A O 1
ATOM 1631 N N . ASP A 1 206 ? -1.161 25.797 4.82 1 92.88 206 ASP A N 1
ATOM 1632 C CA . ASP A 1 206 ? -2.531 26.281 4.691 1 92.88 206 ASP A CA 1
ATOM 1633 C C . ASP A 1 206 ? -3.428 25.234 4.039 1 92.88 206 ASP A C 1
ATOM 1635 O O . ASP A 1 206 ? -4.617 25.469 3.818 1 92.88 206 ASP A O 1
ATOM 1639 N N . ALA A 1 207 ? -2.891 24.031 3.768 1 90.81 207 ALA A N 1
ATOM 1640 C CA . ALA A 1 207 ? -3.604 23 3.014 1 90.81 207 ALA A CA 1
ATOM 1641 C C . ALA A 1 207 ? -4.938 22.656 3.67 1 90.81 207 ALA A C 1
ATOM 1643 O O . ALA A 1 207 ? -5.973 22.609 2.998 1 90.81 207 ALA A O 1
ATOM 1644 N N . PRO A 1 208 ? -4.949 22.562 5.039 1 91.62 208 PRO A N 1
ATOM 1645 C CA . PRO A 1 208 ? -6.223 22.172 5.656 1 91.62 208 PRO A CA 1
ATOM 1646 C C . PRO A 1 208 ? -7.297 23.25 5.523 1 91.62 208 PRO A C 1
ATOM 1648 O O . PRO A 1 208 ? -8.484 22.969 5.703 1 91.62 208 PRO A O 1
ATOM 1651 N N . LEU A 1 209 ? -6.922 24.469 5.246 1 92.06 209 LEU A N 1
ATOM 1652 C CA . LEU A 1 209 ? -7.863 25.578 5.125 1 92.06 209 LEU A CA 1
ATOM 1653 C C . LEU A 1 209 ? -8.266 25.797 3.67 1 92.06 209 LEU A C 1
ATOM 1655 O O . LEU A 1 209 ? -9.195 26.547 3.381 1 92.06 209 LEU A O 1
ATOM 1659 N N . LEU A 1 210 ? -7.578 25.125 2.742 1 88.19 210 LEU A N 1
ATOM 1660 C CA . LEU A 1 210 ? -7.781 25.375 1.319 1 88.19 210 LEU A CA 1
ATOM 1661 C C . LEU A 1 210 ? -8.453 24.172 0.647 1 88.19 210 LEU A C 1
ATOM 1663 O O . LEU A 1 210 ? -9.164 24.344 -0.343 1 88.19 210 LEU A O 1
ATOM 1667 N N . TYR A 1 211 ? -8.211 23 1.191 1 84.38 211 TYR A N 1
ATOM 1668 C CA . TYR A 1 211 ? -8.641 21.781 0.506 1 84.38 211 TYR A CA 1
ATOM 1669 C C . TYR A 1 211 ? -9.359 20.844 1.467 1 84.38 211 TYR A C 1
ATOM 1671 O O . TYR A 1 211 ? -9.227 20.969 2.686 1 84.38 211 TYR A O 1
ATOM 1679 N N . SER A 1 212 ? -10.086 19.922 0.876 1 83.38 212 SER A N 1
ATOM 1680 C CA . SER A 1 212 ? -10.82 18.953 1.667 1 83.38 212 SER A CA 1
ATOM 1681 C C . SER A 1 212 ? -9.883 17.922 2.301 1 83.38 212 SER A C 1
ATOM 1683 O O . SER A 1 212 ? -8.773 17.703 1.807 1 83.38 212 SER A O 1
ATOM 1685 N N . PRO A 1 213 ? -10.352 17.375 3.398 1 86.06 213 PRO A N 1
ATOM 1686 C CA . PRO A 1 213 ? -9.539 16.359 4.062 1 86.06 213 PRO A CA 1
ATOM 1687 C C . PRO A 1 213 ? -9.133 15.219 3.123 1 86.06 213 PRO A C 1
ATOM 1689 O O . PRO A 1 213 ? -8 14.734 3.186 1 86.06 213 PRO A O 1
ATOM 1692 N N . ALA A 1 214 ? -10.016 14.883 2.24 1 78.19 214 ALA A N 1
ATOM 1693 C CA . ALA A 1 214 ? -9.727 13.797 1.307 1 78.19 214 ALA A CA 1
ATOM 1694 C C . ALA A 1 214 ? -8.617 14.195 0.339 1 78.19 214 ALA A C 1
ATOM 1696 O O . ALA A 1 214 ? -7.738 13.383 0.031 1 78.19 214 ALA A O 1
ATOM 1697 N N . GLN A 1 215 ? -8.695 15.398 -0.074 1 77.44 215 GLN A N 1
ATOM 1698 C CA . GLN A 1 215 ? -7.684 15.883 -1 1 77.44 215 GLN A CA 1
ATOM 1699 C C . GLN A 1 215 ? -6.32 15.984 -0.32 1 77.44 215 GLN A C 1
ATOM 1701 O O . GLN A 1 215 ? -5.301 15.617 -0.91 1 77.44 215 GLN A O 1
ATOM 1706 N N . VAL A 1 216 ? -6.324 16.469 0.905 1 86.75 216 VAL A N 1
ATOM 1707 C CA . VAL A 1 216 ? -5.086 16.594 1.668 1 86.75 216 VAL A CA 1
ATOM 1708 C C . VAL A 1 216 ? -4.492 15.203 1.924 1 86.75 216 VAL A C 1
ATOM 1710 O O . VAL A 1 216 ? -3.291 14.992 1.752 1 86.75 216 VAL A O 1
ATOM 1713 N N . ALA A 1 217 ? -5.383 14.312 2.229 1 86.75 217 ALA A N 1
ATOM 1714 C CA . ALA A 1 217 ? -4.949 12.938 2.469 1 86.75 217 ALA A CA 1
ATOM 1715 C C . ALA A 1 217 ? -4.367 12.32 1.201 1 86.75 217 ALA A C 1
ATOM 1717 O O . ALA A 1 217 ? -3.332 11.648 1.249 1 86.75 217 ALA A O 1
ATOM 1718 N N . ALA A 1 218 ? -5.031 12.547 0.125 1 80.19 218 ALA A N 1
ATOM 1719 C CA . ALA A 1 218 ? -4.57 12.016 -1.154 1 80.19 218 ALA A CA 1
ATOM 1720 C C . ALA A 1 218 ? -3.195 12.57 -1.516 1 80.19 218 ALA A C 1
ATOM 1722 O O . ALA A 1 218 ? -2.342 11.836 -2.025 1 80.19 218 ALA A O 1
ATOM 1723 N N . ALA A 1 219 ? -3.004 13.812 -1.253 1 82.94 219 ALA A N 1
ATOM 1724 C CA . ALA A 1 219 ? -1.716 14.438 -1.533 1 82.94 219 ALA A CA 1
AT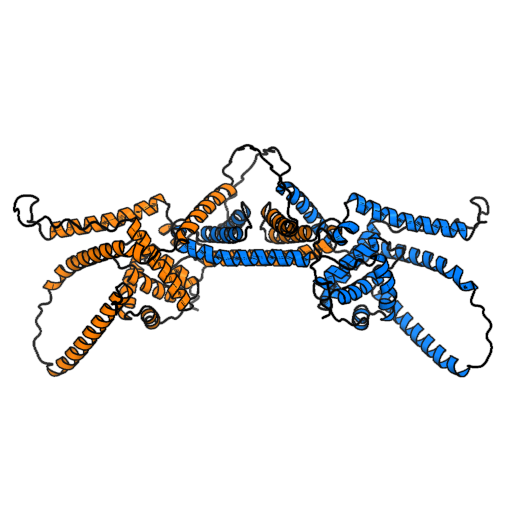OM 1725 C C . ALA A 1 219 ? -0.614 13.852 -0.659 1 82.94 219 ALA A C 1
ATOM 1727 O O . ALA A 1 219 ? 0.515 13.656 -1.117 1 82.94 219 ALA A O 1
ATOM 1728 N N . ALA A 1 220 ? -0.96 13.648 0.568 1 88.5 220 ALA A N 1
ATOM 1729 C CA . ALA A 1 220 ? 0.004 13.031 1.478 1 88.5 220 ALA A CA 1
ATOM 1730 C C . ALA A 1 220 ? 0.401 11.641 0.996 1 88.5 220 ALA A C 1
ATOM 1732 O O . ALA A 1 220 ? 1.582 11.281 1.015 1 88.5 220 ALA A O 1
ATOM 1733 N N . LEU A 1 221 ? -0.625 10.93 0.615 1 84.31 221 LEU A N 1
ATOM 1734 C CA . LEU A 1 221 ? -0.37 9.586 0.112 1 84.31 221 LEU A CA 1
ATOM 1735 C C . LEU A 1 221 ? 0.518 9.625 -1.128 1 84.31 221 LEU A C 1
ATOM 1737 O O . LEU A 1 221 ? 1.479 8.859 -1.235 1 84.31 221 LEU A O 1
ATOM 1741 N N . ARG A 1 222 ? 0.2 10.508 -2.023 1 78.44 222 ARG A N 1
ATOM 1742 C CA . ARG A 1 222 ? 1.008 10.672 -3.227 1 78.44 222 ARG A CA 1
ATOM 1743 C C . ARG A 1 222 ? 2.451 11.016 -2.875 1 78.44 222 ARG A C 1
ATOM 1745 O O . ARG A 1 222 ? 3.387 10.492 -3.484 1 78.44 222 ARG A O 1
ATOM 1752 N N . SER A 1 223 ? 2.605 11.938 -1.927 1 83.5 223 SER A N 1
ATOM 1753 C CA . SER A 1 223 ? 3.941 12.328 -1.496 1 83.5 223 SER A CA 1
ATOM 1754 C C . SER A 1 223 ? 4.711 11.148 -0.918 1 83.5 223 SER A C 1
ATOM 1756 O O . SER A 1 223 ? 5.918 11.023 -1.122 1 83.5 223 SER A O 1
ATOM 1758 N N . GLY A 1 224 ? 4.031 10.336 -0.139 1 84.81 224 GLY A N 1
ATOM 1759 C CA . GLY A 1 224 ? 4.664 9.141 0.393 1 84.81 224 GLY A CA 1
ATOM 1760 C C . GLY A 1 224 ? 5.184 8.211 -0.688 1 84.81 224 GLY A C 1
ATOM 1761 O O . GLY A 1 224 ? 6.293 7.688 -0.581 1 84.81 224 GLY A O 1
ATOM 1762 N N . PHE A 1 225 ? 4.398 8.023 -1.695 1 79.25 225 PHE A N 1
ATOM 1763 C CA . PHE A 1 225 ? 4.797 7.168 -2.803 1 79.25 225 PHE A CA 1
ATOM 1764 C C . PHE A 1 225 ? 5.941 7.797 -3.59 1 79.25 225 PHE A C 1
ATOM 1766 O O . PHE A 1 225 ? 6.855 7.098 -4.031 1 79.25 225 PHE A O 1
ATOM 1773 N N . LYS A 1 226 ? 5.922 9.148 -3.768 1 75.12 226 LYS A N 1
ATOM 1774 C CA . LYS A 1 226 ? 6.996 9.859 -4.453 1 75.12 226 LYS A CA 1
ATOM 1775 C C . LYS A 1 226 ? 8.312 9.719 -3.705 1 75.12 226 LYS A C 1
ATOM 1777 O O . LYS A 1 226 ? 9.375 9.562 -4.32 1 75.12 226 LYS A O 1
ATOM 1782 N N . ALA A 1 227 ? 8.227 9.797 -2.445 1 77.25 227 ALA A N 1
ATOM 1783 C CA . ALA A 1 227 ? 9.422 9.703 -1.609 1 77.25 227 ALA A CA 1
ATOM 1784 C C . ALA A 1 227 ? 10.117 8.352 -1.791 1 77.25 227 ALA A C 1
ATOM 1786 O O . ALA A 1 227 ? 11.336 8.25 -1.647 1 77.25 227 ALA A O 1
ATOM 1787 N N . LYS A 1 228 ? 9.32 7.41 -2.098 1 75.31 228 LYS A N 1
ATOM 1788 C CA . LYS A 1 228 ? 9.898 6.074 -2.254 1 75.31 228 LYS A CA 1
ATOM 1789 C C . LYS A 1 228 ? 10.141 5.75 -3.725 1 75.31 228 LYS A C 1
ATOM 1791 O O . LYS A 1 228 ? 10.453 4.609 -4.07 1 75.31 228 LYS A O 1
ATOM 1796 N N . GLY A 1 229 ? 10.078 6.863 -4.504 1 64.75 229 GLY A N 1
ATOM 1797 C CA . GLY A 1 229 ? 10.422 6.715 -5.906 1 64.75 229 GLY A CA 1
ATOM 1798 C C . GLY A 1 229 ? 9.289 6.16 -6.746 1 64.75 229 GLY A C 1
ATOM 1799 O O . GLY A 1 229 ? 9.508 5.707 -7.871 1 64.75 229 GLY A O 1
ATOM 1800 N N . VAL A 1 230 ? 8.172 6.008 -6.031 1 57.19 230 VAL A N 1
ATOM 1801 C CA . VAL A 1 230 ? 7.027 5.496 -6.789 1 57.19 230 VAL A CA 1
ATOM 1802 C C . VAL A 1 230 ? 6.246 6.664 -7.387 1 57.19 230 VAL A C 1
ATOM 1804 O O . VAL A 1 230 ? 5.707 7.5 -6.66 1 57.19 230 VAL A O 1
ATOM 1807 N N . ARG A 1 231 ? 6.719 7.43 -8.516 1 48 231 ARG A N 1
ATOM 1808 C CA . ARG A 1 231 ? 6.004 8.562 -9.094 1 48 231 ARG A CA 1
ATOM 1809 C C . ARG A 1 231 ? 4.609 8.156 -9.555 1 48 231 ARG A C 1
ATOM 1811 O O . ARG A 1 231 ? 4.461 7.227 -10.359 1 48 231 ARG A O 1
ATOM 1818 N N . ILE A 1 232 ? 3.508 8.383 -8.742 1 44.22 232 ILE A N 1
ATOM 1819 C CA . ILE A 1 232 ? 2.115 8 -8.953 1 44.22 232 ILE A CA 1
ATOM 1820 C C . ILE A 1 232 ? 1.434 9.023 -9.867 1 44.22 232 ILE A C 1
ATOM 1822 O O . ILE A 1 232 ? 1.075 10.117 -9.422 1 44.22 232 ILE A O 1
ATOM 1826 N N . PRO A 1 233 ? 1.702 9.414 -11.086 1 41.78 233 PRO A N 1
ATOM 1827 C CA . PRO A 1 233 ? 0.753 10.383 -11.625 1 41.78 233 PRO A CA 1
ATOM 1828 C C . PRO A 1 233 ? -0.675 10.156 -11.141 1 41.78 233 PRO A C 1
ATOM 1830 O O . PRO A 1 233 ? -1.25 11.016 -10.469 1 41.78 233 PRO A O 1
ATOM 1833 N N . ASN A 1 234 ? -1.61 9.469 -12.148 1 43.38 234 ASN A N 1
ATOM 1834 C CA . ASN A 1 234 ? -3.068 9.5 -12.164 1 43.38 234 ASN A CA 1
ATOM 1835 C C . ASN A 1 234 ? -3.66 8.641 -11.055 1 43.38 234 ASN A C 1
ATOM 1837 O O . ASN A 1 234 ? -4.883 8.555 -10.906 1 43.38 234 ASN A O 1
ATOM 1841 N N . PHE A 1 235 ? -3.008 7.773 -10.539 1 41.91 235 PHE A N 1
ATOM 1842 C CA . PHE A 1 235 ? -3.607 6.742 -9.703 1 41.91 235 PHE A CA 1
ATOM 1843 C C . PHE A 1 235 ? -4.18 7.344 -8.422 1 41.91 235 PHE A C 1
ATOM 1845 O O . PHE A 1 235 ? -5.32 7.059 -8.055 1 41.91 235 PHE A O 1
ATOM 1852 N N . ILE A 1 236 ? -3.334 8.055 -7.652 1 45.62 236 ILE A N 1
ATOM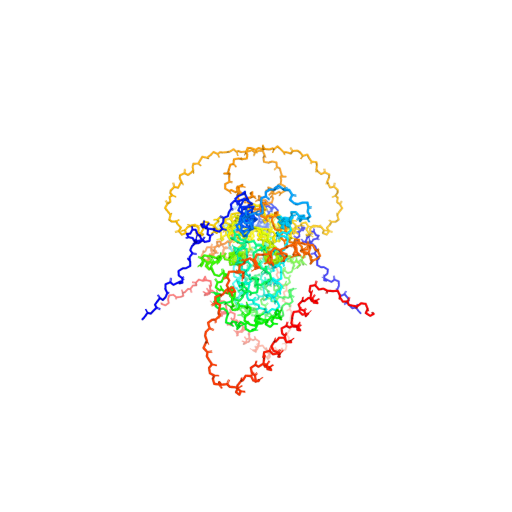 1853 C CA . ILE A 1 236 ? -3.836 8.609 -6.398 1 45.62 236 ILE A CA 1
ATOM 1854 C C . ILE A 1 236 ? -5.051 9.492 -6.672 1 45.62 236 ILE A C 1
ATOM 1856 O O . ILE A 1 236 ? -6.004 9.508 -5.891 1 45.62 236 ILE A O 1
ATOM 1860 N N . ALA A 1 237 ? -5.012 10.211 -7.816 1 42.06 237 ALA A N 1
ATOM 1861 C CA . ALA A 1 237 ? -6.18 11.031 -8.125 1 42.06 237 ALA A CA 1
ATOM 1862 C C . ALA A 1 237 ? -7.438 10.172 -8.227 1 42.06 237 ALA A C 1
ATOM 1864 O O . ALA A 1 237 ? -8.5 10.555 -7.719 1 42.06 237 ALA A O 1
ATOM 1865 N N . ARG A 1 238 ? -7.293 9.094 -8.82 1 42.22 238 ARG A N 1
ATOM 1866 C CA . ARG A 1 238 ? -8.484 8.258 -8.953 1 42.22 238 ARG A CA 1
ATOM 1867 C C . ARG A 1 238 ? -8.914 7.695 -7.605 1 42.22 238 ARG A C 1
ATOM 1869 O O . ARG A 1 238 ? -10.109 7.637 -7.301 1 42.22 238 ARG A O 1
ATOM 1876 N N . LEU A 1 239 ? -7.922 7.242 -6.863 1 42.06 239 LEU A N 1
ATOM 1877 C CA . LEU A 1 239 ? -8.281 6.809 -5.516 1 42.06 239 LEU A CA 1
ATOM 1878 C C . LEU A 1 239 ? -9.016 7.914 -4.766 1 42.06 239 LEU A C 1
ATOM 1880 O O . LEU A 1 239 ? -9.992 7.652 -4.059 1 42.06 239 LEU A O 1
ATOM 1884 N N . ALA A 1 240 ? -8.477 9.078 -4.898 1 41.22 240 ALA A N 1
ATOM 1885 C CA . ALA A 1 240 ? -9.102 10.234 -4.258 1 41.22 240 ALA A CA 1
ATOM 1886 C C . ALA A 1 240 ? -10.5 10.484 -4.816 1 41.22 240 ALA A C 1
ATOM 1888 O O . ALA A 1 240 ? -11.422 10.828 -4.07 1 41.22 240 ALA A O 1
ATOM 1889 N N . MET A 1 241 ? -10.633 10.297 -6.133 1 39.59 241 MET A N 1
ATOM 1890 C CA . MET A 1 241 ? -11.961 10.484 -6.719 1 39.59 241 MET A CA 1
ATOM 1891 C C . MET A 1 241 ? -12.945 9.445 -6.18 1 39.59 241 MET A C 1
ATOM 1893 O O . MET A 1 241 ? -14.086 9.781 -5.859 1 39.59 241 MET A O 1
ATOM 1897 N N . LYS A 1 242 ? -12.461 8.273 -6.254 1 40.34 242 LYS A N 1
ATOM 1898 C CA . LYS A 1 242 ? -13.375 7.258 -5.75 1 40.34 242 LYS A CA 1
ATOM 1899 C C . LYS A 1 242 ? -13.695 7.484 -4.277 1 40.34 242 LYS A C 1
ATOM 1901 O O . LYS A 1 242 ? -14.844 7.32 -3.85 1 40.34 242 LYS A O 1
ATOM 1906 N N . ALA A 1 243 ? -12.609 7.734 -3.615 1 38.53 243 ALA A N 1
ATOM 1907 C CA . ALA A 1 243 ? -12.891 8.078 -2.225 1 38.53 243 ALA A CA 1
ATOM 1908 C C . ALA A 1 243 ? -13.805 9.297 -2.141 1 38.53 243 ALA A C 1
ATOM 1910 O O . ALA A 1 243 ? -14.703 9.359 -1.293 1 38.53 243 ALA A O 1
ATOM 1911 N N . ALA A 1 244 ? -13.477 10.258 -3.002 1 37.5 244 ALA A N 1
ATOM 1912 C CA . ALA A 1 244 ? -14.352 11.422 -3.076 1 37.5 244 ALA A CA 1
ATOM 1913 C C . ALA A 1 244 ? -15.75 11.031 -3.537 1 37.5 244 ALA A C 1
ATOM 1915 O O . ALA A 1 244 ? -16.75 11.547 -3.025 1 37.5 244 ALA A O 1
ATOM 1916 N N . LEU A 1 245 ? -15.789 10.188 -4.617 1 37.41 245 LEU A N 1
ATOM 1917 C CA . LEU A 1 245 ? -17.078 9.711 -5.098 1 37.41 245 LEU A CA 1
ATOM 1918 C C . LEU A 1 245 ? -17.781 8.883 -4.027 1 37.41 245 LEU A C 1
ATOM 1920 O O . LEU A 1 245 ? -19 8.984 -3.867 1 37.41 245 LEU A O 1
ATOM 1924 N N . ARG A 1 246 ? -17.031 7.957 -3.514 1 38.16 246 ARG A N 1
ATOM 1925 C CA . ARG A 1 246 ? -17.688 7.23 -2.439 1 38.16 246 ARG A CA 1
ATOM 1926 C C . ARG A 1 246 ? -18.109 8.172 -1.315 1 38.16 246 ARG A C 1
ATOM 1928 O O . ARG A 1 246 ? -19.156 7.984 -0.689 1 38.16 246 ARG A O 1
ATOM 1935 N N . ALA A 1 247 ? -17.172 8.977 -1.089 1 33.53 247 ALA A N 1
ATOM 1936 C CA . ALA A 1 247 ? -17.625 10.016 -0.169 1 33.53 247 ALA A CA 1
ATOM 1937 C C . ALA A 1 247 ? -18.781 10.812 -0.767 1 33.53 247 ALA A C 1
ATOM 1939 O O . ALA A 1 247 ? -19.672 11.266 -0.043 1 33.53 247 ALA A O 1
ATOM 1940 N N . ALA A 1 248 ? -18.688 11.031 -2.125 1 32.56 248 ALA A N 1
ATOM 1941 C CA . ALA A 1 248 ? -19.812 11.672 -2.801 1 32.56 248 ALA A CA 1
ATOM 1942 C C . ALA A 1 248 ? -20.953 10.688 -3.021 1 32.56 248 ALA A C 1
ATOM 1944 O O . ALA A 1 248 ? -22.109 11.086 -3.113 1 32.56 248 ALA A O 1
ATOM 1945 N N . GLU A 1 249 ? -20.656 9.422 -3.469 1 33.88 249 GLU A N 1
ATOM 1946 C CA . GLU A 1 249 ? -21.781 8.523 -3.676 1 33.88 249 GLU A CA 1
ATOM 1947 C C . GLU A 1 249 ? -22.672 8.469 -2.441 1 33.88 249 GLU A C 1
ATOM 1949 O O . GLU A 1 249 ? -23.719 7.805 -2.453 1 33.88 249 GLU A O 1
ATOM 1954 N N . GLY A 1 250 ? -22.375 8.961 -1.246 1 28.5 250 GLY A N 1
ATOM 1955 C CA . GLY A 1 250 ? -23.625 9.133 -0.521 1 28.5 250 GLY A CA 1
ATOM 1956 C C . GLY A 1 250 ? -24.594 10.07 -1.218 1 28.5 250 GLY A C 1
ATOM 1957 O O . GLY A 1 250 ? -25.688 10.328 -0.709 1 28.5 250 GLY A O 1
ATOM 1958 N N . GLU A 1 251 ? -24.062 11.133 -1.919 1 24.92 251 GLU A N 1
ATOM 1959 C CA . GLU A 1 251 ? -25.141 11.859 -2.574 1 24.92 251 GLU A CA 1
ATOM 1960 C C . GLU A 1 251 ? -25.562 11.172 -3.871 1 24.92 251 GLU A C 1
ATOM 1962 O O . GLU A 1 251 ? -24.703 10.773 -4.672 1 24.92 251 GLU A O 1
ATOM 1967 N N . GLU A 1 252 ? -26.844 10.672 -3.975 1 26.25 252 GLU A N 1
ATOM 1968 C CA . GLU A 1 252 ? -27.625 9.945 -4.965 1 26.25 252 GLU A CA 1
ATOM 1969 C C . GLU A 1 252 ? -27.281 10.383 -6.383 1 26.25 252 GLU A C 1
ATOM 1971 O O . GLU A 1 252 ? -26.953 9.555 -7.234 1 26.25 252 GLU A O 1
ATOM 1976 N N . GLY A 1 253 ? -28.234 11.234 -7.137 1 23.3 253 GLY A N 1
ATOM 1977 C CA . GLY A 1 253 ? -29.062 11.047 -8.312 1 23.3 253 GLY A CA 1
ATOM 1978 C C . GLY A 1 253 ? -28.375 11.469 -9.602 1 23.3 253 GLY A C 1
ATOM 1979 O O . GLY A 1 253 ? -28.953 11.352 -10.688 1 23.3 253 GLY A O 1
ATOM 1980 N N . VAL A 1 254 ? -27.594 12.625 -9.703 1 23.67 254 VAL A N 1
ATOM 1981 C CA . VAL A 1 254 ? -27.875 13.195 -11.016 1 23.67 254 VAL A CA 1
ATOM 1982 C C . VAL A 1 254 ? -27.062 12.461 -12.078 1 23.67 254 VAL A C 1
ATOM 1984 O O . VAL A 1 254 ? -25.938 12.031 -11.828 1 23.67 254 VAL A O 1
ATOM 1987 N N . GLY A 1 255 ? -27.656 11.828 -13.18 1 22.31 255 GLY A N 1
ATOM 1988 C CA . GLY A 1 255 ? -27.531 11.156 -14.461 1 22.31 255 GLY A CA 1
ATOM 1989 C C . GLY A 1 255 ? -26.516 11.797 -15.375 1 22.31 255 GLY A C 1
ATOM 1990 O O . GLY A 1 255 ? -26.875 12.453 -16.359 1 22.31 255 GLY A O 1
ATOM 1991 N N . VAL A 1 256 ? -25.344 12.305 -14.914 1 20.78 256 VAL A N 1
ATOM 1992 C CA . VAL A 1 256 ? -24.766 13.031 -16.031 1 20.78 256 VAL A CA 1
ATOM 1993 C C . VAL A 1 256 ? -24.344 12.047 -17.125 1 20.78 256 VAL A C 1
ATOM 1995 O O . VAL A 1 256 ? -23.75 11 -16.844 1 20.78 256 VAL A O 1
ATOM 1998 N N . ASP A 1 257 ? -24.922 12.102 -18.359 1 20.47 257 ASP A N 1
ATOM 1999 C CA . ASP A 1 257 ? -24.859 11.562 -19.719 1 20.47 257 ASP A CA 1
ATOM 2000 C C . ASP A 1 257 ? -23.5 11.859 -20.359 1 20.47 257 ASP A C 1
ATOM 2002 O O . ASP A 1 257 ? -23.438 12.32 -21.5 1 20.47 257 ASP A O 1
ATOM 2006 N N . GLY A 1 258 ? -22.406 12.031 -19.703 1 19.7 258 GLY A N 1
ATOM 2007 C CA . GLY A 1 258 ? -21.328 12.586 -20.5 1 19.7 258 GLY A CA 1
ATOM 2008 C C . GLY A 1 258 ? -20.844 11.641 -21.594 1 19.7 258 GLY A C 1
ATOM 2009 O O . GLY A 1 258 ? -20.578 10.469 -21.328 1 19.7 258 GLY A O 1
ATOM 2010 N N . GLY A 1 259 ? -21.047 11.875 -22.859 1 17.83 259 GLY A N 1
ATOM 2011 C CA . GLY A 1 259 ? -20.797 11.375 -24.203 1 17.83 259 GLY A CA 1
ATOM 2012 C C . GLY A 1 259 ? -19.328 11.117 -24.469 1 17.83 259 GLY A C 1
ATOM 2013 O O . GLY A 1 259 ? -18.469 11.383 -23.609 1 17.83 259 GLY A O 1
ATOM 2014 N N . ALA A 1 260 ? -18.609 11.734 -25.641 1 18.8 260 ALA A N 1
ATOM 2015 C CA . ALA A 1 260 ? -18.094 11.227 -26.922 1 18.8 260 ALA A CA 1
ATOM 2016 C C . ALA A 1 260 ? -16.594 10.953 -26.844 1 18.8 260 ALA A C 1
ATOM 2018 O O . ALA A 1 260 ? -16.156 9.844 -27.141 1 18.8 260 ALA A O 1
ATOM 2019 N N . GLY A 1 261 ? -15.516 11.82 -27.438 1 19.42 261 GLY A N 1
ATOM 2020 C CA . GLY A 1 261 ? -14.688 11.672 -28.625 1 19.42 261 GLY A CA 1
ATOM 2021 C C . GLY A 1 261 ? -13.312 11.102 -28.328 1 19.42 261 GLY A C 1
ATOM 2022 O O . GLY A 1 261 ? -12.867 11.133 -27.172 1 19.42 261 GLY A O 1
ATOM 2023 N N . ALA A 1 262 ? -12.531 10.352 -29.469 1 21.17 262 ALA A N 1
ATOM 2024 C CA . ALA A 1 262 ? -11.672 9.305 -30.016 1 21.17 262 ALA A CA 1
ATOM 2025 C C . ALA A 1 262 ? -10.211 9.75 -30.016 1 21.17 262 ALA A C 1
ATOM 2027 O O . ALA A 1 262 ? -9.344 9.039 -30.531 1 21.17 262 ALA A O 1
ATOM 2028 N N . GLU A 1 263 ? -9.586 10.812 -29.578 1 22.11 263 GLU A N 1
ATOM 2029 C CA . GLU A 1 263 ? -8.383 11.102 -30.359 1 22.11 263 GLU A CA 1
ATOM 2030 C C . GLU A 1 263 ? -7.254 10.133 -30 1 22.11 263 GLU A C 1
ATOM 2032 O O . GLU A 1 263 ? -6.926 9.961 -28.828 1 22.11 263 GLU A O 1
ATOM 2037 N N . ALA A 1 264 ? -6.73 9.109 -31.031 1 24.62 264 ALA A N 1
ATOM 2038 C CA . ALA A 1 264 ? -5.719 8.086 -31.297 1 24.62 264 ALA A CA 1
ATOM 2039 C C . ALA A 1 264 ? -4.312 8.68 -31.219 1 24.62 264 ALA A C 1
ATOM 2041 O O . ALA A 1 264 ? -3.756 9.109 -32.219 1 24.62 264 ALA A O 1
ATOM 2042 N N . ALA A 1 265 ? -3.885 9.703 -30.641 1 26.55 265 ALA A N 1
ATOM 2043 C CA . ALA A 1 265 ? -2.564 10.258 -30.938 1 26.55 265 ALA A CA 1
ATOM 2044 C C . ALA A 1 265 ? -1.485 9.188 -30.844 1 26.55 265 ALA A C 1
ATOM 2046 O O . ALA A 1 265 ? -1.676 8.164 -30.188 1 26.55 265 ALA A O 1
ATOM 2047 N N . GLY A 1 266 ? -0.144 9.367 -31.453 1 25.62 266 GLY A N 1
ATOM 2048 C CA . GLY A 1 266 ? 1.063 8.672 -31.875 1 25.62 266 GLY A CA 1
ATOM 2049 C C . GLY A 1 266 ? 1.736 7.922 -30.734 1 25.62 266 GLY A C 1
ATOM 2050 O O . GLY A 1 266 ? 2.059 8.508 -29.703 1 25.62 266 GLY A O 1
ATOM 2051 N N . ALA A 1 267 ? 1.504 6.664 -30.578 1 33.12 267 ALA A N 1
ATOM 2052 C CA . ALA A 1 267 ? 1.829 5.547 -29.703 1 33.12 267 ALA A CA 1
ATOM 2053 C C . ALA A 1 267 ? 3.334 5.305 -29.656 1 33.12 267 ALA A C 1
ATOM 2055 O O . ALA A 1 267 ? 3.881 4.574 -30.484 1 33.12 267 ALA A O 1
ATOM 2056 N N . GLN A 1 268 ? 4.277 6.32 -29.578 1 33.5 268 GLN A N 1
ATOM 2057 C CA . GLN A 1 268 ? 5.711 6.07 -29.469 1 33.5 268 GLN A CA 1
ATOM 2058 C C . GLN A 1 268 ? 6 4.977 -28.438 1 33.5 268 GLN A C 1
ATOM 2060 O O . GLN A 1 268 ? 5.227 4.781 -27.5 1 33.5 268 GLN A O 1
ATOM 2065 N N . ASN A 1 269 ? 7.047 3.99 -28.625 1 42.19 269 ASN A N 1
ATOM 2066 C CA . ASN A 1 269 ? 7.5 2.789 -27.938 1 42.19 269 ASN A CA 1
ATOM 2067 C C . ASN A 1 269 ? 7.812 3.068 -26.469 1 42.19 269 ASN A C 1
ATOM 2069 O O . ASN A 1 269 ? 8.969 3.297 -26.109 1 42.19 269 ASN A O 1
ATOM 2073 N N . ASP A 1 270 ? 7.281 3.898 -25.703 1 47.41 270 ASP A N 1
ATOM 2074 C CA . ASP A 1 270 ? 7.418 4.297 -24.312 1 47.41 270 ASP A CA 1
ATOM 2075 C C . ASP A 1 270 ? 7.434 3.078 -23.391 1 47.41 270 ASP A C 1
ATOM 2077 O O . ASP A 1 270 ? 6.641 2.15 -23.562 1 47.41 270 ASP A O 1
ATOM 2081 N N . PRO A 1 271 ? 8.82 2.752 -22.844 1 56.66 271 PRO A N 1
ATOM 2082 C CA . PRO A 1 271 ? 8.953 1.643 -21.891 1 56.66 271 PRO A CA 1
ATOM 2083 C C . PRO A 1 271 ? 7.695 1.43 -21.062 1 56.66 271 PRO A C 1
ATOM 2085 O O . PRO A 1 271 ? 7.348 0.289 -20.734 1 56.66 271 PRO A O 1
ATOM 2088 N N . VAL A 1 272 ? 6.984 2.471 -20.938 1 58.62 272 VAL A N 1
ATOM 2089 C CA . VAL A 1 272 ? 5.754 2.373 -20.156 1 58.62 272 VAL A CA 1
ATOM 2090 C C . VAL A 1 272 ? 4.688 1.642 -20.969 1 58.62 272 VAL A C 1
ATOM 2092 O O . VAL A 1 272 ? 3.959 0.804 -20.438 1 58.62 272 VAL A O 1
ATOM 2095 N N . THR A 1 273 ? 4.68 1.93 -22.125 1 60.38 273 THR A N 1
ATOM 2096 C CA . THR A 1 273 ? 3.691 1.274 -22.969 1 60.38 273 THR A CA 1
ATOM 2097 C C . THR A 1 273 ? 4.008 -0.21 -23.125 1 60.38 273 THR A C 1
ATOM 2099 O O . THR A 1 273 ? 3.104 -1.048 -23.109 1 60.38 273 THR A O 1
ATOM 2102 N N . ALA A 1 274 ? 5.32 -0.543 -23.234 1 63.88 274 ALA A N 1
ATOM 2103 C CA . ALA A 1 274 ? 5.738 -1.939 -23.359 1 63.88 274 ALA A CA 1
ATOM 2104 C C . ALA A 1 274 ? 5.363 -2.725 -22.094 1 63.88 274 ALA A C 1
ATOM 2106 O O . ALA A 1 274 ? 4.855 -3.846 -22.188 1 63.88 274 ALA A O 1
ATOM 2107 N N . LEU A 1 275 ? 5.637 -2.139 -21.078 1 65.19 275 LEU A N 1
ATOM 2108 C CA . LEU A 1 275 ? 5.316 -2.793 -19.812 1 65.19 275 LEU A CA 1
ATOM 2109 C C . LEU A 1 275 ? 3.809 -2.969 -19.656 1 65.19 275 LEU A C 1
ATOM 2111 O O . LEU A 1 275 ? 3.344 -4.016 -19.203 1 65.19 275 LEU A O 1
ATOM 2115 N N . THR A 1 276 ? 3.076 -1.988 -20.109 1 66 276 THR A N 1
ATOM 2116 C CA . THR A 1 276 ? 1.625 -2.074 -20 1 66 276 THR A CA 1
ATOM 2117 C C . THR A 1 276 ? 1.084 -3.211 -20.875 1 66 276 THR A C 1
ATOM 2119 O O . THR A 1 276 ? 0.155 -3.914 -20.469 1 66 276 THR A O 1
ATOM 2122 N N . SER A 1 277 ? 1.737 -3.328 -21.969 1 71.81 277 SER A N 1
ATOM 2123 C CA . SER A 1 277 ? 1.309 -4.422 -22.828 1 71.81 277 SER A CA 1
ATOM 2124 C C . SER A 1 277 ? 1.567 -5.777 -22.172 1 71.81 277 SER A C 1
ATOM 2126 O O . SER A 1 277 ? 0.727 -6.676 -22.25 1 71.81 277 SER A O 1
ATOM 2128 N N . VAL A 1 278 ? 2.715 -5.938 -21.547 1 71.31 278 VAL A N 1
ATOM 2129 C CA . VAL A 1 278 ? 3.07 -7.168 -20.844 1 71.31 278 VAL A CA 1
ATOM 2130 C C . VAL A 1 278 ? 2.092 -7.414 -19.703 1 71.31 278 VAL A C 1
ATOM 2132 O O . VAL A 1 278 ? 1.606 -8.531 -19.531 1 71.31 278 VAL A O 1
ATOM 2135 N N . LEU A 1 279 ? 1.718 -6.418 -19.109 1 75.56 279 LEU A N 1
ATOM 2136 C CA . LEU A 1 279 ? 0.82 -6.555 -17.969 1 75.56 279 LEU A CA 1
ATOM 2137 C C . LEU A 1 279 ? -0.589 -6.914 -18.422 1 75.56 279 LEU A C 1
ATOM 2139 O O . LEU A 1 279 ? -1.287 -7.68 -17.75 1 75.56 279 LEU A O 1
ATOM 2143 N N . ASP A 1 280 ? -0.959 -6.375 -19.547 1 73.75 280 ASP A N 1
ATOM 2144 C CA . ASP A 1 280 ? -2.264 -6.734 -20.078 1 73.75 280 ASP A CA 1
ATOM 2145 C C . ASP A 1 280 ? -2.32 -8.219 -20.438 1 73.75 280 ASP A C 1
ATOM 2147 O O . ASP A 1 280 ? -3.33 -8.883 -20.203 1 73.75 280 ASP A O 1
ATOM 2151 N N . GLU A 1 281 ? -1.262 -8.641 -20.984 1 81.31 281 GLU A N 1
ATOM 2152 C CA . GLU A 1 281 ? -1.181 -10.07 -21.281 1 81.31 281 GLU A CA 1
ATOM 2153 C C . GLU A 1 281 ? -1.211 -10.906 -20.016 1 81.31 281 GLU A C 1
ATOM 2155 O O . GLU A 1 281 ? -1.861 -11.953 -19.969 1 81.31 281 GLU A O 1
ATOM 2160 N N . LEU A 1 282 ? -0.578 -10.492 -19.078 1 80.94 282 LEU A N 1
ATOM 2161 C CA . LEU A 1 282 ? -0.539 -11.211 -17.812 1 80.94 282 LEU A CA 1
ATOM 2162 C C . LEU A 1 282 ? -1.902 -11.18 -17.141 1 80.94 282 LEU A C 1
ATOM 2164 O O . LEU A 1 282 ? -2.275 -12.133 -16.438 1 80.94 282 LEU A O 1
ATOM 2168 N N . ASP A 1 283 ? -2.646 -10.062 -17.391 1 78.06 283 ASP A N 1
ATOM 2169 C CA . ASP A 1 283 ? -4.016 -10.047 -16.891 1 78.06 283 ASP A CA 1
ATOM 2170 C C . ASP A 1 283 ? -4.848 -11.164 -17.516 1 78.06 283 ASP A C 1
ATOM 2172 O O . ASP A 1 283 ? -5.641 -11.812 -16.828 1 78.06 283 ASP A O 1
ATOM 2176 N N . ARG A 1 284 ? -4.613 -11.344 -18.734 1 83.19 284 ARG A N 1
ATOM 2177 C CA . ARG A 1 284 ? -5.328 -12.414 -19.438 1 83.19 284 ARG A CA 1
ATOM 2178 C C . ARG A 1 284 ? -4.926 -13.781 -18.891 1 83.19 284 ARG A C 1
ATOM 2180 O O . ARG A 1 284 ? -5.781 -14.625 -18.625 1 83.19 284 ARG A O 1
ATOM 2187 N N . LEU A 1 285 ? -3.68 -13.984 -18.719 1 85.19 285 LEU A N 1
ATOM 2188 C CA . LEU A 1 285 ? -3.184 -15.242 -18.172 1 85.19 285 LEU A CA 1
ATOM 2189 C C . LEU A 1 285 ? -3.701 -15.477 -16.766 1 85.19 285 LEU A C 1
ATOM 2191 O O . LEU A 1 285 ? -3.996 -16.609 -16.375 1 85.19 285 LEU A O 1
ATOM 2195 N N . GLY A 1 286 ? -3.77 -14.383 -16.062 1 84.44 286 GLY A N 1
ATOM 2196 C CA . GLY A 1 286 ? -4.324 -14.492 -14.719 1 84.44 286 GLY A CA 1
ATOM 2197 C C . GLY A 1 286 ? -5.773 -14.945 -14.711 1 84.44 286 GLY A C 1
ATOM 2198 O O . GLY A 1 286 ? -6.168 -15.75 -13.867 1 84.44 286 GLY A O 1
ATOM 2199 N N . SER A 1 287 ? -6.531 -14.438 -15.625 1 84.81 287 SER A N 1
ATOM 2200 C CA . SER A 1 287 ? -7.922 -14.859 -15.742 1 84.81 287 SER A CA 1
ATOM 2201 C C . SER A 1 287 ? -8.031 -16.328 -16.125 1 84.81 287 SER A C 1
ATOM 2203 O O . SER A 1 287 ? -8.875 -17.047 -15.586 1 84.81 287 SER A O 1
ATOM 2205 N N . GLU A 1 288 ? -7.137 -16.75 -16.969 1 84.06 288 GLU A N 1
ATOM 2206 C CA . GLU A 1 288 ? -7.086 -18.156 -17.344 1 84.06 288 GLU A CA 1
ATOM 2207 C C . GLU A 1 288 ? -6.711 -19.031 -16.141 1 84.06 288 GLU A C 1
ATOM 2209 O O . GLU A 1 288 ? -7.293 -20.094 -15.938 1 84.06 288 GLU A O 1
ATOM 2214 N N . GLY A 1 289 ? -5.777 -18.609 -15.406 1 85.88 289 GLY A N 1
ATOM 2215 C CA . GLY A 1 289 ? -5.34 -19.344 -14.234 1 85.88 289 GLY A CA 1
ATOM 2216 C C . GLY A 1 289 ? -6.383 -19.391 -13.133 1 85.88 289 GLY A C 1
ATOM 2217 O O . GLY A 1 289 ? -6.426 -20.344 -12.352 1 85.88 289 GLY A O 1
ATOM 2218 N N . ALA A 1 290 ? -7.195 -18.406 -13.148 1 85.31 290 ALA A N 1
ATOM 2219 C CA . ALA A 1 290 ? -8.195 -18.297 -12.094 1 85.31 290 ALA A CA 1
ATOM 2220 C C . ALA A 1 290 ? -9.352 -19.266 -12.328 1 85.31 290 ALA A C 1
ATOM 2222 O O . ALA A 1 290 ? -10.039 -19.672 -11.391 1 85.31 290 ALA A O 1
ATOM 2223 N N . ARG A 1 291 ? -9.516 -19.672 -13.562 1 85.75 291 ARG A N 1
ATOM 2224 C CA . ARG A 1 291 ? -10.578 -20.625 -13.867 1 85.75 291 ARG A CA 1
ATOM 2225 C C . ARG A 1 291 ? -10.266 -22 -13.281 1 85.75 291 ARG A C 1
ATOM 2227 O O . ARG A 1 291 ? -9.234 -22.594 -13.609 1 85.75 291 ARG A O 1
ATOM 2234 N N . ARG A 1 292 ? -11.156 -22.516 -12.469 1 87.69 292 ARG A N 1
ATOM 2235 C CA . ARG A 1 292 ? -10.945 -23.812 -11.836 1 87.69 292 ARG A CA 1
ATOM 2236 C C . ARG A 1 292 ? -11.234 -24.953 -12.805 1 87.69 292 ARG A C 1
ATOM 2238 O O . ARG A 1 292 ? -12.195 -24.891 -13.57 1 87.69 292 ARG A O 1
ATOM 2245 N N . VAL A 1 293 ? -10.344 -25.875 -12.805 1 88.94 293 VAL A N 1
ATOM 2246 C CA . VAL A 1 293 ? -10.523 -27.094 -13.609 1 88.94 293 VAL A CA 1
ATOM 2247 C C . VAL A 1 293 ? -11.102 -28.203 -12.742 1 88.94 293 VAL A C 1
ATOM 2249 O O . VAL A 1 293 ? -10.562 -28.516 -11.672 1 88.94 293 VAL A O 1
ATOM 2252 N N . GLU A 1 294 ? -12.195 -28.75 -13.227 1 87.25 294 GLU A N 1
ATOM 2253 C CA . GLU A 1 294 ? -12.844 -29.828 -12.484 1 87.25 294 GLU A CA 1
ATOM 2254 C C . GLU A 1 294 ? -12.344 -31.203 -12.953 1 87.25 294 GLU A C 1
ATOM 2256 O O . GLU A 1 294 ? -11.859 -31.344 -14.078 1 87.25 294 GLU A O 1
ATOM 2261 N N . VAL A 1 295 ? -12.539 -32.219 -12.078 1 86.5 295 VAL A N 1
ATOM 2262 C CA . VAL A 1 295 ? -12.031 -33.562 -12.305 1 86.5 295 VAL A CA 1
ATOM 2263 C C . VAL A 1 295 ? -12.672 -34.156 -13.555 1 86.5 295 VAL A C 1
ATOM 2265 O O . VAL A 1 295 ? -12.023 -34.875 -14.312 1 86.5 295 VAL A O 1
ATOM 2268 N N . ASP A 1 296 ? -13.898 -33.781 -13.844 1 88.56 296 ASP A N 1
ATOM 2269 C CA . ASP A 1 296 ? -14.641 -34.312 -14.969 1 88.56 296 ASP A CA 1
ATOM 2270 C C . ASP A 1 296 ? -14.062 -33.844 -16.297 1 88.56 296 ASP A C 1
ATOM 2272 O O . ASP A 1 296 ? -14.133 -34.531 -17.312 1 88.56 296 ASP A O 1
ATOM 2276 N N . GLU A 1 297 ? -13.461 -32.719 -16.234 1 87.44 297 GLU A N 1
ATOM 2277 C CA . GLU A 1 297 ? -12.914 -32.125 -17.453 1 87.44 297 GLU A CA 1
ATOM 2278 C C . GLU A 1 297 ? -11.625 -32.812 -17.859 1 87.44 297 GLU A C 1
ATOM 2280 O O . GLU A 1 297 ? -11.219 -32.75 -19.031 1 87.44 297 GLU A O 1
ATOM 2285 N N . VAL A 1 298 ? -11.008 -33.562 -16.906 1 89.88 298 VAL A N 1
ATOM 2286 C CA . VAL A 1 298 ? -9.695 -34.125 -17.203 1 89.88 298 VAL A CA 1
ATOM 2287 C C . VAL A 1 298 ? -9.781 -35.656 -17.25 1 89.88 298 VAL A C 1
ATOM 2289 O O . VAL A 1 298 ? -8.797 -36.312 -17.578 1 89.88 298 VAL A O 1
ATOM 2292 N N . LYS A 1 299 ? -10.93 -36.25 -17.078 1 89.69 299 LYS A N 1
ATOM 2293 C CA . LYS A 1 299 ? -11.102 -37.719 -16.984 1 89.69 299 LYS A CA 1
ATOM 2294 C C . LYS A 1 299 ? -10.719 -38.375 -18.297 1 89.69 299 LYS A C 1
ATOM 2296 O O . LYS A 1 299 ? -10.008 -39.375 -18.312 1 89.69 299 LYS A O 1
ATOM 2301 N N . GLU A 1 300 ? -11.234 -37.812 -19.328 1 88.19 300 GLU A N 1
ATOM 2302 C CA . GLU A 1 300 ? -10.961 -38.406 -20.641 1 88.19 300 GLU A CA 1
ATOM 2303 C C . GLU A 1 300 ? -9.477 -38.344 -20.969 1 88.19 300 GLU A C 1
ATOM 2305 O O . GLU A 1 300 ? -8.883 -39.312 -21.422 1 88.19 300 GLU A O 1
ATOM 2310 N N . ALA A 1 301 ? -8.906 -37.156 -20.797 1 88.69 301 ALA A N 1
ATOM 2311 C CA . ALA A 1 301 ? -7.48 -36.969 -21.078 1 88.69 301 ALA A CA 1
ATOM 2312 C C . ALA A 1 301 ? -6.633 -37.906 -20.203 1 88.69 301 ALA A C 1
ATOM 2314 O O . ALA A 1 301 ? -5.637 -38.469 -20.672 1 88.69 301 ALA A O 1
ATOM 2315 N N . ASN A 1 302 ? -6.996 -38.062 -19.031 1 89.31 302 ASN A N 1
ATOM 2316 C CA . ASN A 1 302 ? -6.273 -38.938 -18.109 1 89.31 302 ASN A CA 1
ATOM 2317 C C . ASN A 1 302 ? -6.352 -40.406 -18.547 1 89.31 302 ASN A C 1
ATOM 2319 O O . ASN A 1 302 ? -5.383 -41.156 -18.406 1 89.31 302 ASN A O 1
ATOM 2323 N N . ALA A 1 303 ? -7.477 -40.844 -19.047 1 91.06 303 ALA A N 1
ATOM 2324 C CA . ALA A 1 303 ? -7.656 -42.219 -19.516 1 91.06 303 ALA A CA 1
ATOM 2325 C C . ALA A 1 303 ? -6.742 -42.5 -20.703 1 91.06 303 ALA A C 1
ATOM 2327 O O . ALA A 1 303 ? -6.117 -43.562 -20.766 1 91.06 303 ALA A O 1
ATOM 2328 N N . VAL A 1 304 ? -6.73 -41.562 -21.547 1 89.75 304 VAL A N 1
ATOM 2329 C CA . VAL A 1 304 ? -5.887 -41.719 -22.719 1 89.75 304 VAL A CA 1
ATOM 2330 C C . VAL A 1 304 ? -4.418 -41.75 -22.312 1 89.75 304 VAL A C 1
ATOM 2332 O O . VAL A 1 304 ? -3.658 -42.594 -22.797 1 89.75 304 VAL A O 1
ATOM 2335 N N . ALA A 1 305 ? -4.004 -40.875 -21.453 1 90.31 305 ALA A N 1
ATOM 2336 C CA . ALA A 1 305 ? -2.623 -40.812 -20.984 1 90.31 305 ALA A CA 1
ATOM 2337 C C . ALA A 1 305 ? -2.236 -42.125 -20.297 1 90.31 305 ALA A C 1
ATOM 2339 O O . ALA A 1 305 ? -1.127 -42.625 -20.5 1 90.31 305 ALA A O 1
ATOM 2340 N N . ARG A 1 306 ? -3.129 -42.656 -19.531 1 90.19 306 ARG A N 1
ATOM 2341 C CA . ARG A 1 306 ? -2.877 -43.906 -18.828 1 90.19 306 ARG A CA 1
ATOM 2342 C C . ARG A 1 306 ? -2.686 -45.062 -19.828 1 90.19 306 ARG A C 1
ATOM 2344 O O . ARG A 1 306 ? -1.853 -45.938 -19.609 1 90.19 306 ARG A O 1
ATOM 2351 N N . GLN A 1 307 ? -3.475 -45.031 -20.828 1 89.38 307 GLN A N 1
ATOM 2352 C CA . GLN A 1 307 ? -3.352 -46.062 -21.875 1 89.38 307 GLN A CA 1
ATOM 2353 C C . GLN A 1 307 ? -1.974 -46 -22.531 1 89.38 307 GLN A C 1
ATOM 2355 O O . GLN A 1 307 ? -1.358 -47.031 -22.766 1 89.38 307 GLN A O 1
ATOM 2360 N N . TRP A 1 308 ? -1.55 -44.812 -22.766 1 88.56 308 TRP A N 1
ATOM 2361 C CA . TRP A 1 308 ? -0.242 -44.656 -23.391 1 88.56 308 TRP A CA 1
ATOM 2362 C C . TRP A 1 308 ? 0.873 -45.094 -22.438 1 88.56 308 TRP A C 1
ATOM 2364 O O . TRP A 1 308 ? 1.843 -45.719 -22.875 1 88.56 308 TRP A O 1
ATOM 2374 N N . ARG A 1 309 ? 0.816 -44.781 -21.219 1 88.12 309 ARG A N 1
ATOM 2375 C CA . ARG A 1 309 ? 1.836 -45.219 -20.25 1 88.12 309 ARG A CA 1
ATOM 2376 C C . ARG A 1 309 ? 1.909 -46.719 -20.156 1 88.12 309 ARG A C 1
ATOM 2378 O O . ARG A 1 309 ? 2.994 -47.281 -20.016 1 88.12 309 ARG A O 1
ATOM 2385 N N . SER A 1 310 ? 0.785 -47.406 -20.234 1 87.31 310 SER A N 1
ATOM 2386 C CA . SER A 1 310 ? 0.743 -48.844 -20.219 1 87.31 310 SER A CA 1
ATOM 2387 C C . SER A 1 310 ? 1.394 -49.438 -21.469 1 87.31 310 SER A C 1
ATOM 2389 O O . SER A 1 310 ? 2.105 -50.438 -21.391 1 87.31 310 SER A O 1
ATOM 2391 N N . LEU A 1 311 ? 1.149 -48.781 -22.516 1 83.44 311 LEU A N 1
ATOM 2392 C CA . LEU A 1 311 ? 1.719 -49.219 -23.781 1 83.44 311 LEU A CA 1
ATOM 2393 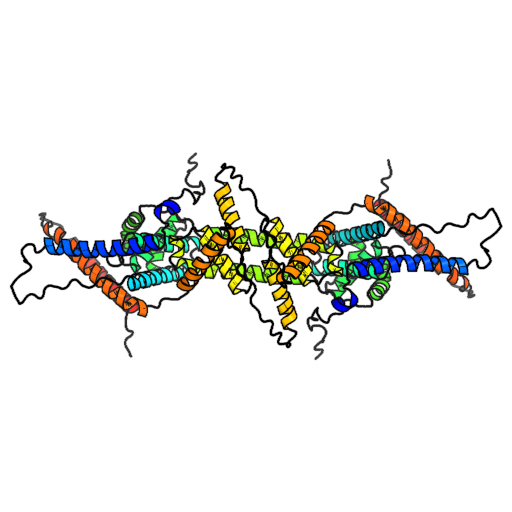C C . LEU A 1 311 ? 3.236 -49.062 -23.781 1 83.44 311 LEU A C 1
ATOM 2395 O O . LEU A 1 311 ? 3.951 -49.938 -24.297 1 83.44 311 LEU A O 1
ATOM 2399 N N . LEU A 1 312 ? 3.674 -48 -23.172 1 83.12 312 LEU A N 1
ATOM 2400 C CA . LEU A 1 312 ? 5.102 -47.719 -23.188 1 83.12 312 LEU A CA 1
ATOM 2401 C C . LEU A 1 312 ? 5.844 -48.562 -22.156 1 83.12 312 LEU A C 1
ATOM 2403 O O . LEU A 1 312 ? 7.031 -48.844 -22.328 1 83.12 312 LEU A O 1
ATOM 2407 N N . LYS A 1 313 ? 5.258 -48.938 -21.078 1 80.31 313 LYS A N 1
ATOM 2408 C CA . LYS A 1 313 ? 5.852 -49.844 -20.078 1 80.31 313 LYS A CA 1
ATOM 2409 C C . LYS A 1 313 ? 6.023 -51.25 -20.641 1 80.31 313 LYS A C 1
ATOM 2411 O O . LYS A 1 313 ? 7.016 -51.938 -20.359 1 80.31 313 LYS A O 1
ATOM 2416 N N . ASP A 1 314 ? 5.035 -51.812 -21.281 1 68.94 314 ASP A N 1
ATOM 2417 C CA . ASP A 1 314 ? 5.07 -53.125 -21.875 1 68.94 314 ASP A CA 1
ATOM 2418 C C . ASP A 1 314 ? 6.195 -53.25 -22.891 1 68.94 314 ASP A C 1
ATOM 2420 O O . ASP A 1 314 ? 6.824 -54.312 -23.016 1 68.94 314 ASP A O 1
ATOM 2424 N N . THR A 1 315 ? 6.477 -52.188 -23.422 1 60.62 315 THR A N 1
ATOM 2425 C CA . THR A 1 315 ? 7.52 -52.219 -24.438 1 60.62 315 THR A CA 1
ATOM 2426 C C . THR A 1 315 ? 8.906 -52.219 -23.797 1 60.62 315 THR A C 1
ATOM 2428 O O . THR A 1 315 ? 9.859 -52.75 -24.359 1 60.62 315 THR A O 1
ATOM 2431 N N . THR A 1 316 ? 9.016 -51.594 -22.641 1 56.25 316 THR A N 1
ATOM 2432 C CA . THR A 1 316 ? 10.312 -51.562 -21.969 1 56.25 316 THR A CA 1
ATOM 2433 C C . THR A 1 316 ? 10.547 -52.844 -21.188 1 56.25 316 THR A C 1
ATOM 2435 O O . THR A 1 316 ? 11.695 -53.25 -20.969 1 56.25 316 THR A O 1
ATOM 2438 N N . GLY A 1 317 ? 9.523 -53.594 -20.688 1 47.47 317 GLY A N 1
ATOM 2439 C CA . GLY A 1 317 ? 9.617 -54.844 -19.953 1 47.47 317 GLY A CA 1
ATOM 2440 C C . GLY A 1 317 ? 9.938 -56.031 -20.844 1 47.47 317 GLY A C 1
ATOM 2441 O O . GLY A 1 317 ? 10.242 -57.125 -20.344 1 47.47 317 GLY A O 1
ATOM 2442 N N . GLY A 1 318 ? 9.562 -56.062 -22.062 1 39.75 318 GLY A N 1
ATOM 2443 C CA . GLY A 1 318 ? 9.828 -57.219 -22.875 1 39.75 318 GLY A CA 1
ATOM 2444 C C . GLY A 1 318 ? 11.305 -57.531 -23 1 39.75 318 GLY A C 1
ATOM 2445 O O . GLY A 1 318 ? 11.68 -58.625 -23.438 1 39.75 318 GLY A O 1
ATOM 2446 N N . ALA A 1 319 ? 12.125 -56.531 -22.922 1 34.94 319 ALA A N 1
ATOM 2447 C CA . ALA A 1 319 ? 13.531 -56.906 -23.125 1 34.94 319 ALA A CA 1
ATOM 2448 C C . ALA A 1 319 ? 14.102 -57.594 -21.891 1 34.94 319 ALA A C 1
ATOM 2450 O O . ALA A 1 319 ? 15.117 -58.281 -21.984 1 34.94 319 ALA A O 1
ATOM 2451 N N . ALA A 1 320 ? 13.562 -57.25 -20.688 1 33.84 320 ALA A N 1
ATOM 2452 C CA . ALA A 1 320 ? 14.328 -57.75 -19.547 1 33.84 320 ALA A CA 1
ATOM 2453 C C . ALA A 1 320 ? 13.953 -59.188 -19.203 1 33.84 320 ALA A C 1
ATOM 2455 O O . ALA A 1 320 ? 14.453 -59.75 -18.234 1 33.84 320 ALA A O 1
ATOM 2456 N N . ALA A 1 321 ? 12.836 -59.594 -19.75 1 33 321 ALA A N 1
ATOM 2457 C CA . ALA A 1 321 ? 12.43 -60.875 -19.203 1 33 321 ALA A CA 1
ATOM 2458 C C . ALA A 1 321 ? 13.461 -61.969 -19.516 1 33 321 ALA A C 1
ATOM 2460 O O . ALA A 1 321 ? 13.328 -63.094 -19.062 1 33 321 ALA A O 1
ATOM 2461 N N . GLY A 1 322 ? 14.203 -61.656 -20.531 1 28.06 322 GLY A N 1
ATOM 2462 C CA . GLY A 1 322 ? 14.852 -62.875 -21 1 28.06 322 GLY A CA 1
ATOM 2463 C C . GLY A 1 322 ? 15.852 -63.438 -20 1 28.06 322 GLY A C 1
ATOM 2464 O O . GLY A 1 322 ? 16.297 -64.562 -20.141 1 28.06 322 GLY A O 1
ATOM 2465 N N . ALA A 1 323 ? 16.547 -62.469 -19.344 1 27.28 323 ALA A N 1
ATOM 2466 C CA . ALA A 1 323 ? 17.875 -63.031 -19.156 1 27.28 323 ALA A CA 1
ATOM 2467 C C . ALA A 1 323 ? 17.938 -63.875 -17.891 1 27.28 323 ALA A C 1
ATOM 2469 O O . ALA A 1 323 ? 18.984 -64.375 -17.531 1 27.28 323 ALA A O 1
ATOM 2470 N N . GLY A 1 324 ? 16.891 -63.688 -17 1 27.17 324 GLY A N 1
ATOM 2471 C CA . GLY A 1 324 ? 17.391 -64 -15.68 1 27.17 324 GLY A CA 1
ATOM 2472 C C . GLY A 1 324 ? 17.391 -65.5 -15.406 1 27.17 324 GLY A C 1
ATOM 2473 O O . GLY A 1 324 ? 16.719 -66 -14.484 1 27.17 324 GLY A O 1
ATOM 2474 N N . LYS A 1 325 ? 17.312 -66.25 -16.375 1 28.23 325 LYS A N 1
ATOM 2475 C CA . LYS A 1 325 ? 17.047 -67.625 -15.992 1 28.23 325 LYS A CA 1
ATOM 2476 C C . LYS A 1 325 ? 18.141 -68.188 -15.102 1 28.23 325 LYS A C 1
ATOM 2478 O O . LYS A 1 325 ? 18.188 -69.438 -14.844 1 28.23 325 LYS A O 1
ATOM 2483 N N . GLY A 1 326 ? 19.016 -67.312 -14.516 1 22.42 326 GLY A N 1
ATOM 2484 C CA . GLY A 1 326 ? 20.125 -68.188 -14.109 1 22.42 326 GLY A CA 1
ATOM 2485 C C . GLY A 1 326 ? 19.75 -69.125 -13 1 22.42 326 GLY A C 1
ATOM 2486 O O . GLY A 1 326 ? 18.703 -69 -12.367 1 22.42 326 GLY A O 1
ATOM 2487 N N . GLY A 1 327 ? 20.562 -70.125 -12.602 1 22.09 327 GLY A N 1
ATOM 2488 C CA . GLY A 1 327 ? 20.672 -71.5 -12.242 1 22.09 327 GLY A CA 1
ATOM 2489 C C . GLY A 1 327 ? 20.406 -71.812 -10.773 1 22.09 327 GLY A C 1
ATOM 2490 O O . GLY A 1 327 ? 20.266 -72.938 -10.352 1 22.09 327 GLY A O 1
ATOM 2491 N N . GLY A 1 328 ? 20.719 -70.812 -9.789 1 23.25 328 GLY A N 1
ATOM 2492 C CA . GLY A 1 328 ? 21.391 -71.562 -8.742 1 23.25 328 GLY A CA 1
ATOM 2493 C C . GLY A 1 328 ? 20.438 -72.25 -7.785 1 23.25 328 GLY A C 1
ATOM 2494 O O . GLY A 1 328 ? 19.281 -71.812 -7.668 1 23.25 328 GLY A O 1
ATOM 2495 N N . GLY A 1 329 ? 20.625 -73.5 -7.238 1 22.72 329 GLY A N 1
ATOM 2496 C CA . GLY A 1 329 ? 20.031 -74.688 -6.688 1 22.72 329 GLY A CA 1
ATOM 2497 C C . GLY A 1 329 ? 19.375 -74.5 -5.34 1 22.72 329 GLY A C 1
ATOM 2498 O O . GLY A 1 329 ? 18.219 -74.875 -5.145 1 22.72 329 GLY A O 1
ATOM 2499 N N . GLY A 1 330 ? 20.141 -74.375 -4.234 1 24.34 330 GLY A N 1
ATOM 2500 C CA . GLY A 1 330 ? 20 -75.375 -3.178 1 24.34 330 GLY A CA 1
ATOM 2501 C C . GLY A 1 330 ? 18.875 -75 -2.211 1 24.34 330 GLY A C 1
ATOM 2502 O O . GLY A 1 330 ? 17.828 -75.688 -2.24 1 24.34 330 GLY A O 1
ATOM 2503 N N . GLY A 1 331 ? 19.25 -74.375 -0.983 1 27.05 331 GLY A N 1
ATOM 2504 C CA . GLY A 1 331 ? 18.922 -74.812 0.364 1 27.05 331 GLY A CA 1
ATOM 2505 C C . GLY A 1 331 ? 17.641 -74.25 0.887 1 27.05 331 GLY A C 1
ATOM 2506 O O . GLY A 1 331 ? 17.078 -74.688 1.879 1 27.05 331 GLY A O 1
ATOM 2507 N N . ALA A 1 332 ? 17.422 -72.812 0.768 1 30.62 332 ALA A N 1
ATOM 2508 C CA . ALA A 1 332 ? 16.812 -72.062 1.873 1 30.62 332 ALA A CA 1
ATOM 2509 C C . ALA A 1 332 ? 15.289 -72.125 1.808 1 30.62 332 ALA A C 1
ATOM 2511 O O . ALA A 1 332 ? 14.664 -71.438 0.991 1 30.62 332 ALA A O 1
ATOM 2512 N N . VAL A 1 333 ? 14.703 -73.188 2.051 1 33.41 333 VAL A N 1
ATOM 2513 C CA . VAL A 1 333 ? 13.281 -73.5 2.014 1 33.41 333 VAL A CA 1
ATOM 2514 C C . VAL A 1 333 ? 12.516 -72.625 2.99 1 33.41 333 VAL A C 1
ATOM 2516 O O . VAL A 1 333 ? 11.391 -72.188 2.705 1 33.41 333 VAL A O 1
ATOM 2519 N N . ALA A 1 334 ? 13.109 -72.562 4.227 1 41.03 334 ALA A N 1
ATOM 2520 C CA . ALA A 1 334 ? 12.266 -72.188 5.344 1 41.03 334 ALA A CA 1
ATOM 2521 C C . ALA A 1 334 ? 11.781 -70.75 5.172 1 41.03 334 ALA A C 1
ATOM 2523 O O . ALA A 1 334 ? 10.68 -70.375 5.609 1 41.03 334 ALA A O 1
ATOM 2524 N N . ASP A 1 335 ? 12.641 -69.812 4.645 1 36.53 335 ASP A N 1
ATOM 2525 C CA . ASP A 1 335 ? 12.453 -68.375 4.535 1 36.53 335 ASP A CA 1
ATOM 2526 C C . ASP A 1 335 ? 11.383 -68 3.498 1 36.53 335 ASP A C 1
ATOM 2528 O O . ASP A 1 335 ? 11.125 -66.812 3.232 1 36.53 335 ASP A O 1
ATOM 2532 N N . GLU A 1 336 ? 10.867 -69 2.801 1 42.53 336 GLU A N 1
ATOM 2533 C CA . GLU A 1 336 ? 9.969 -68.75 1.676 1 42.53 336 GLU A CA 1
ATOM 2534 C C . GLU A 1 336 ? 8.555 -68.438 2.156 1 42.53 336 GLU A C 1
ATOM 2536 O O . GLU A 1 336 ? 7.832 -67.688 1.516 1 42.53 336 GLU A O 1
ATOM 2541 N N . ALA A 1 337 ? 8.055 -69 3.26 1 48.81 337 ALA A N 1
ATOM 2542 C CA . ALA A 1 337 ? 6.676 -68.812 3.697 1 48.81 337 ALA A CA 1
ATOM 2543 C C . ALA A 1 337 ? 6.441 -67.438 4.211 1 48.81 337 ALA A C 1
ATOM 2545 O O . ALA A 1 337 ? 5.406 -66.812 3.924 1 48.81 337 ALA A O 1
ATOM 2546 N N . ALA A 1 338 ? 7.395 -66.812 5.039 1 50.41 338 ALA A N 1
ATOM 2547 C CA . ALA A 1 338 ? 7.262 -65.5 5.527 1 50.41 338 ALA A CA 1
ATOM 2548 C C . ALA A 1 338 ? 7.336 -64.438 4.379 1 50.41 338 ALA A C 1
ATOM 2550 O O . ALA A 1 338 ? 6.691 -63.406 4.422 1 50.41 338 ALA A O 1
ATOM 2551 N N . ARG A 1 339 ? 8.125 -64.875 3.342 1 49.09 339 ARG A N 1
ATOM 2552 C CA . ARG A 1 339 ? 8.25 -64.062 2.172 1 49.09 339 ARG A CA 1
ATOM 2553 C C . ARG A 1 339 ? 6.957 -64.062 1.355 1 49.09 339 ARG A C 1
ATOM 2555 O O . ARG A 1 339 ? 6.535 -63 0.853 1 49.09 339 ARG A O 1
ATOM 2562 N N . VAL A 1 340 ? 6.188 -65.188 1.379 1 54.41 340 VAL A N 1
ATOM 2563 C CA . VAL A 1 340 ? 4.922 -65.25 0.652 1 54.41 340 VAL A CA 1
ATOM 2564 C C . VAL A 1 340 ? 3.84 -64.5 1.432 1 54.41 340 VAL A C 1
ATOM 2566 O O . VAL A 1 340 ? 3.061 -63.75 0.854 1 54.41 340 VAL A O 1
ATOM 2569 N N . ALA A 1 341 ? 3.795 -64.562 2.779 1 56.16 341 ALA A N 1
ATOM 2570 C CA . ALA A 1 341 ? 2.795 -63.844 3.574 1 56.16 341 ALA A CA 1
ATOM 2571 C C . ALA A 1 341 ? 3.012 -62.344 3.514 1 56.16 341 ALA A C 1
ATOM 2573 O O . ALA A 1 341 ? 2.055 -61.594 3.385 1 56.16 341 ALA A O 1
ATOM 2574 N N . LYS A 1 342 ? 4.297 -61.844 3.537 1 52.44 342 LYS A N 1
ATOM 2575 C CA . LYS A 1 342 ? 4.582 -60.438 3.377 1 52.44 342 LYS A CA 1
ATOM 2576 C C . LYS A 1 342 ? 4.273 -59.969 1.958 1 52.44 342 LYS A C 1
ATOM 2578 O O . LYS A 1 342 ? 3.777 -58.844 1.759 1 52.44 342 LYS A O 1
ATOM 2583 N N . ARG A 1 343 ? 4.473 -60.938 1.017 1 49.41 343 ARG A N 1
ATOM 2584 C CA . ARG A 1 343 ? 4.117 -60.625 -0.363 1 49.41 343 ARG A CA 1
ATOM 2585 C C . ARG A 1 343 ? 2.605 -60.562 -0.539 1 49.41 343 ARG A C 1
ATOM 2587 O O . ARG A 1 343 ? 2.09 -59.688 -1.231 1 49.41 343 ARG A O 1
ATOM 2594 N N . GLU A 1 344 ? 1.876 -61.438 0.129 1 58 344 GLU A N 1
ATOM 2595 C CA . GLU A 1 344 ? 0.422 -61.406 0.009 1 58 344 GLU A CA 1
ATOM 2596 C C . GLU A 1 344 ? -0.161 -60.25 0.808 1 58 344 GLU A C 1
ATOM 2598 O O . GLU A 1 344 ? -1.095 -59.562 0.354 1 58 344 GLU A O 1
ATOM 2603 N N . ALA A 1 345 ? 0.348 -59.812 1.987 1 54.97 345 ALA A N 1
ATOM 2604 C CA . ALA A 1 345 ? -0.094 -58.656 2.725 1 54.97 345 ALA A CA 1
ATOM 2605 C C . ALA A 1 345 ? 0.271 -57.375 1.979 1 54.97 345 ALA A C 1
ATOM 2607 O O . ALA A 1 345 ? -0.534 -56.438 1.903 1 54.97 345 ALA A O 1
ATOM 2608 N N . LYS A 1 346 ? 1.434 -57.25 1.291 1 50.88 346 LYS A N 1
ATOM 2609 C CA . LYS A 1 346 ? 1.805 -56.125 0.448 1 50.88 346 LYS A CA 1
ATOM 2610 C C . LYS A 1 346 ? 0.935 -56.062 -0.805 1 50.88 346 LYS A C 1
ATOM 2612 O O . LYS A 1 346 ? 0.543 -54.969 -1.242 1 50.88 346 LYS A O 1
ATOM 2617 N N . LYS A 1 347 ? 0.548 -57.25 -1.365 1 51.56 347 LYS A N 1
ATOM 2618 C CA . LYS A 1 347 ? -0.397 -57.281 -2.479 1 51.56 347 LYS A CA 1
ATOM 2619 C C . LYS A 1 347 ? -1.787 -56.844 -2.031 1 51.56 347 LYS A C 1
ATOM 2621 O O . LYS A 1 347 ? -2.455 -56.094 -2.734 1 51.56 347 LYS A O 1
ATOM 2626 N N . ALA A 1 348 ? -2.287 -57.25 -0.888 1 55.22 348 ALA A N 1
ATOM 2627 C CA . ALA A 1 348 ? -3.596 -56.812 -0.405 1 55.22 348 ALA A CA 1
ATOM 2628 C C . ALA A 1 348 ? -3.574 -55.344 -0.025 1 55.22 348 ALA A C 1
ATOM 2630 O O . ALA A 1 348 ? -4.516 -54.594 -0.324 1 55.22 348 ALA A O 1
ATOM 2631 N N . ALA A 1 349 ? -2.443 -54.844 0.618 1 51.03 349 ALA A N 1
ATOM 2632 C CA . ALA A 1 349 ? -2.342 -53.406 0.915 1 51.03 349 ALA A CA 1
ATOM 2633 C C . ALA A 1 349 ? -2.201 -52.594 -0.365 1 51.03 349 ALA A C 1
ATOM 2635 O O . ALA A 1 349 ? -2.812 -51.531 -0.5 1 51.03 349 ALA A O 1
ATOM 2636 N N . ARG A 1 350 ? -1.529 -53.094 -1.359 1 49.03 350 ARG A N 1
ATOM 2637 C CA . ARG A 1 350 ? -1.499 -52.469 -2.672 1 49.03 350 ARG A CA 1
ATOM 2638 C C . ARG A 1 350 ? -2.861 -52.562 -3.352 1 49.03 350 ARG A C 1
ATOM 2640 O O . ARG A 1 350 ? -3.299 -51.594 -3.994 1 49.03 350 ARG A O 1
ATOM 2647 N N . ALA A 1 351 ? -3.611 -53.625 -3.312 1 51.78 351 ALA A N 1
ATOM 2648 C CA . ALA A 1 351 ? -4.957 -53.688 -3.875 1 51.78 351 ALA A CA 1
ATOM 2649 C C . ALA A 1 351 ? -5.922 -52.781 -3.127 1 51.78 351 ALA A C 1
ATOM 2651 O O . ALA A 1 351 ? -6.746 -52.094 -3.742 1 51.78 351 ALA A O 1
ATOM 2652 N N . ALA A 1 352 ? -5.852 -52.625 -1.811 1 49.34 352 ALA A N 1
ATOM 2653 C CA . ALA A 1 352 ? -6.695 -51.688 -1.078 1 49.34 352 ALA A CA 1
ATOM 2654 C C . ALA A 1 352 ? -6.281 -50.25 -1.359 1 49.34 352 ALA A C 1
ATOM 2656 O O . ALA A 1 352 ? -7.133 -49.375 -1.504 1 49.34 352 ALA A O 1
ATOM 2657 N N . ALA A 1 353 ? -4.977 -49.969 -1.532 1 43.94 353 ALA A N 1
ATOM 2658 C CA . ALA A 1 353 ? -4.516 -48.625 -1.927 1 43.94 353 ALA A CA 1
ATOM 2659 C C . ALA A 1 353 ? -4.895 -48.344 -3.373 1 43.94 353 ALA A C 1
ATOM 2661 O O . ALA A 1 353 ? -5.328 -47.219 -3.686 1 43.94 353 ALA A O 1
ATOM 2662 N N . LYS A 1 354 ? -4.852 -49.219 -4.293 1 44.47 354 LYS A N 1
ATOM 2663 C CA . LYS A 1 354 ? -5.383 -49.062 -5.645 1 44.47 354 LYS A CA 1
ATOM 2664 C C . LYS A 1 354 ? -6.898 -48.875 -5.621 1 44.47 354 LYS A C 1
ATOM 2666 O O . LYS A 1 354 ? -7.441 -48.094 -6.387 1 44.47 354 LYS A O 1
ATOM 2671 N N . ALA A 1 355 ? -7.695 -49.562 -4.879 1 44 355 ALA A N 1
ATOM 2672 C CA . ALA A 1 355 ? -9.141 -49.344 -4.781 1 44 355 ALA A CA 1
ATOM 2673 C C . ALA A 1 355 ? -9.469 -48 -4.195 1 44 355 ALA A C 1
ATOM 2675 O O . ALA A 1 355 ? -10.375 -47.312 -4.672 1 44 355 ALA A O 1
ATOM 2676 N N . LYS A 1 356 ? -8.789 -47.531 -3.193 1 43.78 356 LYS A N 1
ATOM 2677 C CA . LYS A 1 356 ? -9.039 -46.188 -2.676 1 43.78 356 LYS A CA 1
ATOM 2678 C C . LYS A 1 356 ? -8.594 -45.125 -3.668 1 43.78 356 LYS A C 1
ATOM 2680 O O . LYS A 1 356 ? -9.188 -44.031 -3.74 1 43.78 356 LYS A O 1
ATOM 2685 N N . GLU A 1 357 ? -7.566 -45.281 -4.32 1 35.53 357 GLU A N 1
ATOM 2686 C CA . GLU A 1 357 ? -7.188 -44.438 -5.434 1 35.53 357 GLU A CA 1
ATOM 2687 C C . GLU A 1 357 ? -8.266 -44.406 -6.512 1 35.53 357 GLU A C 1
ATOM 2689 O O . GLU A 1 357 ? -8.586 -43.375 -7.059 1 35.53 357 GLU A O 1
ATOM 2694 N N . ALA A 1 358 ? -8.812 -45.469 -6.871 1 38.41 358 ALA A N 1
ATOM 2695 C CA . ALA A 1 358 ? -9.945 -45.5 -7.789 1 38.41 358 ALA A CA 1
ATOM 2696 C C . ALA A 1 358 ? -11.156 -44.781 -7.184 1 38.41 358 ALA A C 1
ATOM 2698 O O . ALA A 1 358 ? -11.922 -44.125 -7.895 1 38.41 358 ALA A O 1
ATOM 2699 N N . GLU A 1 359 ? -11.484 -44.938 -5.938 1 38.59 359 GLU A N 1
ATOM 2700 C CA . GLU A 1 359 ? -12.57 -44.188 -5.328 1 38.59 359 GLU A CA 1
ATOM 2701 C C . GLU A 1 359 ? -12.297 -42.688 -5.363 1 38.59 359 GLU A C 1
ATOM 2703 O O . GLU A 1 359 ? -13.211 -41.875 -5.559 1 38.59 359 GLU A O 1
ATOM 2708 N N . LEU A 1 360 ? -11.109 -42.219 -5.047 1 33.81 360 LEU A N 1
ATOM 2709 C CA . LEU A 1 360 ? -10.828 -40.812 -5.152 1 33.81 360 LEU A CA 1
ATOM 2710 C C . LEU A 1 360 ? -11.094 -40.281 -6.566 1 33.81 360 LEU A C 1
ATOM 2712 O O . LEU A 1 360 ? -11.492 -39.156 -6.758 1 33.81 360 LEU A O 1
ATOM 2716 N N . LEU A 1 361 ? -10.672 -41.031 -7.66 1 34.56 361 LEU A N 1
ATOM 2717 C CA . LEU A 1 361 ? -10.922 -40.656 -9.039 1 34.56 361 LEU A CA 1
ATOM 2718 C C . LEU A 1 361 ? -12.359 -40.969 -9.445 1 34.56 361 LEU A C 1
ATOM 2720 O O . LEU A 1 361 ? -12.781 -40.625 -10.555 1 34.56 361 LEU A O 1
ATOM 2724 N N . GLY A 1 362 ? -13.477 -41.281 -9.297 1 33.22 362 GLY A N 1
ATOM 2725 C CA . GLY A 1 362 ? -14.883 -41.219 -9.641 1 33.22 362 GLY A CA 1
ATOM 2726 C C . GLY A 1 362 ? -15.727 -42.25 -8.898 1 33.22 362 GLY A C 1
ATOM 2727 O O . GLY A 1 362 ? -16.953 -42.281 -9.055 1 33.22 362 GLY A O 1
ATOM 2728 N N . MET A 1 363 ? -15.492 -43.719 -8.664 1 27.78 363 MET A N 1
ATOM 2729 C CA . MET A 1 363 ? -16.578 -44.656 -8.945 1 27.78 363 MET A CA 1
ATOM 2730 C C . MET A 1 363 ? -17.422 -44.906 -7.699 1 27.78 363 MET A C 1
ATOM 2732 O O . MET A 1 363 ? -16.938 -45.469 -6.719 1 27.78 363 MET A O 1
ATOM 2736 N N . PRO A 1 364 ? -18.312 -43.906 -7.227 1 30.53 364 PRO A N 1
ATOM 2737 C CA . PRO A 1 364 ? -19.219 -44.344 -6.16 1 30.53 364 PRO A CA 1
ATOM 2738 C C . PRO A 1 364 ? -19.953 -45.625 -6.5 1 30.53 364 PRO A C 1
ATOM 2740 O O . PRO A 1 364 ? -20.266 -45.875 -7.668 1 30.53 364 PRO A O 1
ATOM 2743 N N . GLN A 1 365 ? -19.625 -46.719 -5.863 1 23.48 365 GLN A N 1
ATOM 2744 C CA . GLN A 1 365 ? -20.516 -47.875 -5.949 1 23.48 365 GLN A CA 1
ATOM 2745 C C . GLN A 1 365 ? -21.938 -47.531 -5.535 1 23.48 365 GLN A C 1
ATOM 2747 O O . GLN A 1 365 ? -22.141 -46.844 -4.539 1 23.48 365 GLN A O 1
ATOM 2752 N N . ARG A 1 366 ? -22.969 -47.531 -6.457 1 25.86 366 ARG A N 1
ATOM 2753 C CA . ARG A 1 366 ? -24.406 -47.594 -6.18 1 25.86 366 ARG A CA 1
ATOM 2754 C C . ARG A 1 366 ? -24.719 -48.656 -5.148 1 25.86 366 ARG A C 1
ATOM 2756 O O . ARG A 1 366 ? -24.438 -49.844 -5.367 1 25.86 366 ARG A O 1
ATOM 2763 N N . GLN A 1 367 ? -24.422 -48.5 -3.789 1 20.2 367 GLN A N 1
ATOM 2764 C CA . GLN A 1 367 ? -25.484 -49.312 -3.186 1 20.2 367 GLN A CA 1
ATOM 2765 C C . GLN A 1 367 ? -26.828 -48.625 -3.34 1 20.2 367 GLN A C 1
ATOM 2767 O O . GLN A 1 367 ? -26.938 -47.406 -3.23 1 20.2 367 GLN A O 1
ATOM 2772 N N . MET B 1 1 ? -34.375 5.617 26.531 1 23.09 1 MET B N 1
ATOM 2773 C CA . MET B 1 1 ? -33.688 5.02 25.391 1 23.09 1 MET B CA 1
ATOM 2774 C C . MET B 1 1 ? -32.969 6.086 24.562 1 23.09 1 MET B C 1
ATOM 2776 O O . MET B 1 1 ? -33.562 6.793 23.781 1 23.09 1 MET B O 1
ATOM 2780 N N . TRP B 1 2 ? -32 6.914 25.141 1 22.92 2 TRP B N 1
ATOM 2781 C CA . TRP B 1 2 ? -31.328 8.148 24.734 1 22.92 2 TRP B CA 1
ATOM 2782 C C . TRP B 1 2 ? -30.391 7.902 23.562 1 22.92 2 TRP B C 1
ATOM 2784 O O . TRP B 1 2 ? -29.344 7.285 23.719 1 22.92 2 TRP B O 1
ATOM 2794 N N . ARG B 1 3 ? -30.891 7.289 22.344 1 30.72 3 ARG B N 1
ATOM 2795 C CA . ARG B 1 3 ? -30.188 7.07 21.078 1 30.72 3 ARG B CA 1
ATOM 2796 C C . ARG B 1 3 ? -29.516 8.352 20.594 1 30.72 3 ARG B C 1
ATOM 2798 O O . ARG B 1 3 ? -30.188 9.234 20.047 1 30.72 3 ARG B O 1
ATOM 2805 N N . GLY B 1 4 ? -28.656 8.852 21.406 1 28.23 4 GLY B N 1
ATOM 2806 C CA . GLY B 1 4 ? -28 10.117 21.141 1 28.23 4 GLY B CA 1
ATOM 2807 C C . GLY B 1 4 ? -27.469 10.242 19.719 1 28.23 4 GLY B C 1
ATOM 2808 O O . GLY B 1 4 ? -26.938 9.281 19.172 1 28.23 4 GLY B O 1
ATOM 2809 N N . GLY B 1 5 ? -28.109 10.93 18.781 1 33.59 5 GLY B N 1
ATOM 2810 C CA . GLY B 1 5 ? -28.125 11.406 17.406 1 33.59 5 GLY B CA 1
ATOM 2811 C C . GLY B 1 5 ? -26.766 11.867 16.922 1 33.59 5 GLY B C 1
ATOM 2812 O O . GLY B 1 5 ? -26.641 12.398 15.82 1 33.59 5 GLY B O 1
ATOM 2813 N N . LEU B 1 6 ? -25.844 12.133 17.812 1 34.91 6 LEU B N 1
ATOM 2814 C CA . LEU B 1 6 ? -24.625 12.812 17.391 1 34.91 6 LEU B CA 1
ATOM 2815 C C . LEU B 1 6 ? -23.797 11.914 16.484 1 34.91 6 LEU B C 1
ATOM 2817 O O . LEU B 1 6 ? -22.734 12.328 16 1 34.91 6 LEU B O 1
ATOM 2821 N N . GLY B 1 7 ? -23.969 10.602 16.516 1 35.16 7 GLY B N 1
ATOM 2822 C CA . GLY B 1 7 ? -23.062 9.68 15.836 1 35.16 7 GLY B CA 1
ATOM 2823 C C . GLY B 1 7 ? -23.172 9.734 14.32 1 35.16 7 GLY B C 1
ATOM 2824 O O . GLY B 1 7 ? -22.656 8.867 13.625 1 35.16 7 GLY B O 1
ATOM 2825 N N . ALA B 1 8 ? -24.234 10.219 13.766 1 36.75 8 ALA B N 1
ATOM 2826 C CA . ALA B 1 8 ? -24.375 10.227 12.312 1 36.75 8 ALA B CA 1
ATOM 2827 C C . ALA B 1 8 ? -23.156 10.883 11.656 1 36.75 8 ALA B C 1
ATOM 2829 O O . ALA B 1 8 ? -22.734 11.977 12.055 1 36.75 8 ALA B O 1
ATOM 2830 N N . SER B 1 9 ? -22.141 10.117 11.188 1 43.44 9 SER B N 1
ATOM 2831 C CA . SER B 1 9 ? -20.906 10.438 10.5 1 43.44 9 SER B CA 1
ATOM 2832 C C . SER B 1 9 ? -21.062 11.648 9.594 1 43.44 9 SER B C 1
ATOM 2834 O O . SER B 1 9 ? -21.844 11.625 8.641 1 43.44 9 SER B O 1
ATOM 2836 N N . MET B 1 10 ? -21.172 12.789 10.094 1 52.53 10 MET B N 1
ATOM 2837 C CA . MET B 1 10 ? -21.391 14.055 9.383 1 52.53 10 MET B CA 1
ATOM 2838 C C . MET B 1 10 ? -20.562 14.094 8.102 1 52.53 10 MET B C 1
ATOM 2840 O O . MET B 1 10 ? -19.359 13.844 8.117 1 52.53 10 MET B O 1
ATOM 2844 N N . ASP B 1 11 ? -21.234 13.867 6.953 1 63.06 11 ASP B N 1
ATOM 2845 C CA . ASP B 1 11 ? -20.734 13.984 5.59 1 63.06 11 ASP B CA 1
ATOM 2846 C C . ASP B 1 11 ? -20 15.305 5.387 1 63.06 11 ASP B C 1
ATOM 2848 O O . ASP B 1 11 ? -20.5 16.359 5.766 1 63.06 11 ASP B O 1
ATOM 2852 N N . PHE B 1 12 ? -18.781 15.289 5.141 1 68.12 12 PHE B N 1
ATOM 2853 C CA . PHE B 1 12 ? -17.953 16.469 4.922 1 68.12 12 PHE B CA 1
ATOM 2854 C C . PHE B 1 12 ? -18.656 17.453 3.984 1 68.12 12 PHE B C 1
ATOM 2856 O O . PHE B 1 12 ? -18.578 18.672 4.176 1 68.12 12 PHE B O 1
ATOM 2863 N N . ALA B 1 13 ? -19.422 16.906 3.025 1 67.25 13 ALA B N 1
ATOM 2864 C CA . ALA B 1 13 ? -20.031 17.734 1.985 1 67.25 13 ALA B CA 1
ATOM 2865 C C . ALA B 1 13 ? -21.047 18.703 2.58 1 67.25 13 ALA B C 1
ATOM 2867 O O . ALA B 1 13 ? -21.234 19.797 2.062 1 67.25 13 ALA B O 1
ATOM 2868 N N . THR B 1 14 ? -21.641 18.312 3.717 1 69.44 14 THR B N 1
ATOM 2869 C CA . THR B 1 14 ? -22.656 19.172 4.316 1 69.44 14 THR B CA 1
ATOM 2870 C C . THR B 1 14 ? -22.172 19.734 5.645 1 69.44 14 THR B C 1
ATOM 2872 O O . THR B 1 14 ? -22.922 20.375 6.367 1 69.44 14 THR B O 1
ATOM 2875 N N . SER B 1 15 ? -20.922 19.625 5.828 1 74.62 15 SER B N 1
ATOM 2876 C CA . SER B 1 15 ? -20.391 20.016 7.133 1 74.62 15 SER B CA 1
ATOM 2877 C C . SER B 1 15 ? -20.062 21.5 7.18 1 74.62 15 SER B C 1
ATOM 2879 O O . SER B 1 15 ? -19.891 22.141 6.137 1 74.62 15 SER B O 1
ATOM 2881 N N . THR B 1 16 ? -20.156 22.047 8.414 1 76.56 16 THR B N 1
ATOM 2882 C CA . THR B 1 16 ? -19.719 23.422 8.625 1 76.56 16 THR B CA 1
ATOM 2883 C C . THR B 1 16 ? -18.25 23.578 8.258 1 76.56 16 THR B C 1
ATOM 2885 O O . THR B 1 16 ? -17.812 24.672 7.875 1 76.56 16 THR B O 1
ATOM 2888 N N . HIS B 1 17 ? -17.594 22.578 8.375 1 77.19 17 HIS B N 1
ATOM 2889 C CA . HIS B 1 17 ? -16.188 22.609 7.996 1 77.19 17 HIS B CA 1
ATOM 2890 C C . HIS B 1 17 ? -16.016 23.031 6.543 1 77.19 17 HIS B C 1
ATOM 2892 O O . HIS B 1 17 ? -15.203 23.906 6.238 1 77.19 17 HIS B O 1
ATOM 2898 N N . ARG B 1 18 ? -16.797 22.438 5.738 1 71.44 18 ARG B N 1
ATOM 2899 C CA . ARG B 1 18 ? -16.688 22.75 4.316 1 71.44 18 ARG B CA 1
ATOM 2900 C C . ARG B 1 18 ? -17.234 24.156 4.027 1 71.44 18 ARG B C 1
ATOM 2902 O O . ARG B 1 18 ? -16.609 24.922 3.293 1 71.44 18 ARG B O 1
ATOM 2909 N N . ARG B 1 19 ? -18.266 24.469 4.629 1 78 19 ARG B N 1
ATOM 2910 C CA . ARG B 1 19 ? -18.969 25.688 4.277 1 78 19 ARG B CA 1
ATOM 2911 C C . ARG B 1 19 ? -18.281 26.922 4.855 1 78 19 ARG B C 1
ATOM 2913 O O . ARG B 1 19 ? -18.219 27.969 4.207 1 78 19 ARG B O 1
ATOM 2920 N N . ARG B 1 20 ? -17.672 26.766 6.039 1 81.75 20 ARG B N 1
ATOM 2921 C CA . ARG B 1 20 ? -17.266 27.969 6.742 1 81.75 20 ARG B CA 1
ATOM 2922 C C . ARG B 1 20 ? -15.75 28.047 6.871 1 81.75 20 ARG B C 1
ATOM 2924 O O . ARG B 1 20 ? -15.188 29.109 7.133 1 81.75 20 ARG B O 1
ATOM 2931 N N . TRP B 1 21 ? -15.117 26.969 6.621 1 83.69 21 TRP B N 1
ATOM 2932 C CA . TRP B 1 21 ? -13.719 27 7.035 1 83.69 21 TRP B CA 1
ATOM 2933 C C . TRP B 1 21 ? -12.805 26.641 5.871 1 83.69 21 TRP B C 1
ATOM 2935 O O . TRP B 1 21 ? -11.602 26.438 6.059 1 83.69 21 TRP B O 1
ATOM 2945 N N . LEU B 1 22 ? -13.375 26.438 4.746 1 81.81 22 LEU B N 1
ATOM 2946 C CA . LEU B 1 22 ? -12.562 26.281 3.543 1 81.81 22 LEU B CA 1
ATOM 2947 C C . LEU B 1 22 ? -12.555 27.578 2.729 1 81.81 22 LEU B C 1
ATOM 2949 O O . LEU B 1 22 ? -13.602 28.219 2.564 1 81.81 22 LEU B O 1
ATOM 2953 N N . TYR B 1 23 ? -11.352 27.984 2.303 1 85.81 23 TYR B N 1
ATOM 2954 C CA . TYR B 1 23 ? -11.156 29.234 1.584 1 85.81 23 TYR B CA 1
ATOM 2955 C C . TYR B 1 23 ? -10.445 29 0.256 1 85.81 23 TYR B C 1
ATOM 2957 O O . TYR B 1 23 ? -9.852 27.938 0.044 1 85.81 23 TYR B O 1
ATOM 2965 N N . THR B 1 24 ? -10.68 29.922 -0.607 1 81.06 24 THR B N 1
ATOM 2966 C CA . THR B 1 24 ? -9.75 30.031 -1.726 1 81.06 24 THR B CA 1
ATOM 2967 C C . THR B 1 24 ? -8.469 30.75 -1.299 1 81.06 24 THR B C 1
ATOM 2969 O O . THR B 1 24 ? -8.445 31.438 -0.271 1 81.06 24 THR B O 1
ATOM 2972 N N . ARG B 1 25 ? -7.434 30.578 -2.053 1 84.44 25 ARG B N 1
ATOM 2973 C CA . ARG B 1 25 ? -6.152 31.172 -1.707 1 84.44 25 ARG B CA 1
ATOM 2974 C C . ARG B 1 25 ? -6.281 32.688 -1.566 1 84.44 25 ARG B C 1
ATOM 2976 O O . ARG B 1 25 ? -5.766 33.281 -0.614 1 84.44 25 ARG B O 1
ATOM 2983 N N . SER B 1 26 ? -6.938 33.281 -2.459 1 86.38 26 SER B N 1
ATOM 2984 C CA . SER B 1 26 ? -7.105 34.719 -2.445 1 86.38 26 SER B CA 1
ATOM 2985 C C . SER B 1 26 ? -7.949 35.188 -1.26 1 86.38 26 SER B C 1
ATOM 2987 O O . SER B 1 26 ? -7.621 36.156 -0.591 1 86.38 26 SER B O 1
ATOM 2989 N N . LYS B 1 27 ? -8.992 34.438 -0.997 1 87.94 27 LYS B N 1
ATOM 2990 C CA . LYS B 1 27 ? -9.883 34.781 0.105 1 87.94 27 LYS B CA 1
ATOM 2991 C C . LYS B 1 27 ? -9.18 34.625 1.451 1 87.94 27 LYS B C 1
ATOM 2993 O O . LYS B 1 27 ? -9.438 35.375 2.387 1 87.94 27 LYS B O 1
ATOM 2998 N N . LEU B 1 28 ? -8.344 33.656 1.481 1 89.31 28 LEU B N 1
ATOM 2999 C CA . LEU B 1 28 ? -7.594 33.406 2.711 1 89.31 28 LEU B CA 1
ATOM 3000 C C . LEU B 1 28 ? -6.648 34.562 3.004 1 89.31 28 LEU B C 1
ATOM 3002 O O . LEU B 1 28 ? -6.578 35.062 4.137 1 89.31 28 LEU B O 1
ATOM 3006 N N . GLU B 1 29 ? -5.984 35.031 2.041 1 87.06 29 GLU B N 1
ATOM 3007 C CA . GLU B 1 29 ? -5.066 36.156 2.191 1 87.06 29 GLU B CA 1
ATOM 3008 C C . GLU B 1 29 ? -5.816 37.438 2.512 1 87.06 29 GLU B C 1
ATOM 3010 O O . GLU B 1 29 ? -5.352 38.25 3.318 1 87.06 29 GLU B O 1
ATOM 3015 N N . GLU B 1 30 ? -6.918 37.562 1.847 1 90.31 30 GLU B N 1
ATOM 3016 C CA . GLU B 1 30 ? -7.738 38.75 2.09 1 90.31 30 GLU B CA 1
ATOM 3017 C C . GLU B 1 30 ? -8.266 38.781 3.521 1 90.31 30 GLU B C 1
ATOM 3019 O O . GLU B 1 30 ? -8.312 39.812 4.156 1 90.31 30 GLU B O 1
ATOM 3024 N N . GLU B 1 31 ? -8.695 37.594 3.941 1 90.38 31 GLU B N 1
ATOM 3025 C CA . GLU B 1 31 ? -9.219 37.5 5.301 1 90.38 31 GLU B CA 1
ATOM 3026 C C . GLU B 1 31 ? -8.141 37.812 6.332 1 90.38 31 GLU B C 1
ATOM 3028 O O . GLU B 1 31 ? -8.414 38.5 7.32 1 90.38 31 GLU B O 1
ATOM 3033 N N . ARG B 1 32 ? -6.949 37.438 6.156 1 89.75 32 ARG B N 1
ATOM 3034 C CA . ARG B 1 32 ? -5.844 37.688 7.066 1 89.75 32 ARG B CA 1
ATOM 3035 C C . ARG B 1 32 ? -5.492 39.188 7.09 1 89.75 32 ARG B C 1
ATOM 3037 O O . ARG B 1 32 ? -5.246 39.75 8.156 1 89.75 32 ARG B O 1
ATOM 3044 N N . ARG B 1 33 ? -5.543 39.812 5.977 1 89.12 33 ARG B N 1
ATOM 3045 C CA . ARG B 1 33 ? -5.25 41.25 5.875 1 89.12 33 ARG B CA 1
ATOM 3046 C C . ARG B 1 33 ? -6.355 42.062 6.52 1 89.12 33 ARG B C 1
ATOM 3048 O O . ARG B 1 33 ? -6.078 43.062 7.195 1 89.12 33 ARG B O 1
ATOM 3055 N N . ARG B 1 34 ? -7.512 41.625 6.211 1 91.44 34 ARG B N 1
ATOM 3056 C CA . ARG B 1 34 ? -8.664 42.312 6.77 1 91.44 34 ARG B CA 1
ATOM 3057 C C . ARG B 1 34 ? -8.625 42.312 8.297 1 91.44 34 ARG B C 1
ATOM 3059 O O . ARG B 1 34 ? -8.906 43.312 8.938 1 91.44 34 ARG B O 1
ATOM 3066 N N . LEU B 1 35 ? -8.305 41.219 8.859 1 90.25 35 LEU B N 1
ATOM 3067 C CA . LEU B 1 35 ? -8.25 41.062 10.312 1 90.25 35 LEU B CA 1
ATOM 3068 C C . LEU B 1 35 ? -7.203 42 10.914 1 90.25 35 LEU B C 1
ATOM 3070 O O . LEU B 1 35 ? -7.445 42.625 11.938 1 90.25 35 LEU B O 1
ATOM 3074 N N . GLN B 1 36 ? -6.066 42.031 10.312 1 88.56 36 GLN B N 1
ATOM 3075 C CA . GLN B 1 36 ? -4.996 42.875 10.797 1 88.56 36 GLN B CA 1
ATOM 3076 C C . GLN B 1 36 ? -5.398 44.344 10.727 1 88.56 36 GLN B C 1
ATOM 3078 O O . GLN B 1 36 ? -5.176 45.094 11.68 1 88.56 36 GLN B O 1
ATOM 3083 N N . GLN B 1 37 ? -5.992 44.719 9.648 1 91.06 37 GLN B N 1
ATOM 3084 C CA . GLN B 1 37 ? -6.414 46.094 9.461 1 91.06 37 GLN B CA 1
ATOM 3085 C C . GLN B 1 37 ? -7.5 46.5 10.461 1 91.06 37 GLN B C 1
ATOM 3087 O O . GLN B 1 37 ? -7.527 47.625 10.953 1 91.06 37 GLN B O 1
ATOM 3092 N N . ALA B 1 38 ? -8.32 45.531 10.672 1 91.94 38 ALA B N 1
ATOM 3093 C CA . ALA B 1 38 ? -9.406 45.812 11.609 1 91.94 38 ALA B CA 1
ATOM 3094 C C . ALA B 1 38 ? -8.867 46.125 13 1 91.94 38 ALA B C 1
ATOM 3096 O O . ALA B 1 38 ? -9.398 46.969 13.703 1 91.94 38 ALA B O 1
ATOM 3097 N N . VAL B 1 39 ? -7.836 45.438 13.406 1 89.38 39 VAL B N 1
ATOM 3098 C CA . VAL B 1 39 ? -7.254 45.625 14.734 1 89.38 39 VAL B CA 1
ATOM 3099 C C . VAL B 1 39 ? -6.527 46.969 14.789 1 89.38 39 VAL B C 1
ATOM 3101 O O . VAL B 1 39 ? -6.621 47.688 15.773 1 89.38 39 VAL B O 1
ATOM 3104 N N . VAL B 1 40 ? -5.793 47.312 13.758 1 88.56 40 VAL B N 1
ATOM 3105 C CA . VAL B 1 40 ? -5.066 48.594 13.68 1 88.56 40 VAL B CA 1
ATOM 3106 C C . VAL B 1 40 ? -6.059 49.75 13.719 1 88.56 40 VAL B C 1
ATOM 3108 O O . VAL B 1 40 ? -5.855 50.719 14.445 1 88.56 40 VAL B O 1
ATOM 3111 N N . ASP B 1 41 ? -7.109 49.594 12.938 1 90.69 41 ASP B N 1
ATOM 3112 C CA . ASP B 1 41 ? -8.133 50.625 12.898 1 90.69 41 ASP B CA 1
ATOM 3113 C C . ASP B 1 41 ? -8.836 50.75 14.242 1 90.69 41 ASP B C 1
ATOM 3115 O O . ASP B 1 41 ? -9.195 51.875 14.656 1 90.69 41 ASP B O 1
ATOM 3119 N N . GLY B 1 42 ? -9.039 49.625 14.805 1 86.75 42 GLY B N 1
ATOM 3120 C CA . GLY B 1 42 ? -9.656 49.656 16.125 1 86.75 42 GLY B CA 1
ATOM 3121 C C . GLY B 1 42 ? -8.844 50.406 17.156 1 86.75 42 GLY B C 1
ATOM 3122 O O . GLY B 1 42 ? -9.391 51.188 17.953 1 86.75 42 GLY B O 1
ATOM 3123 N N . LEU B 1 43 ? -7.613 50.219 17.188 1 84.62 43 LEU B N 1
ATOM 3124 C CA . LEU B 1 43 ? -6.734 50.938 18.109 1 84.62 43 LEU B CA 1
ATOM 3125 C C . LEU B 1 43 ? -6.73 52.438 17.828 1 84.62 43 LEU B C 1
ATOM 3127 O O . LEU B 1 43 ? -6.738 53.25 18.75 1 84.62 43 LEU B O 1
ATOM 3131 N N . ARG B 1 44 ? -6.711 52.781 16.547 1 83.56 44 ARG B N 1
ATOM 3132 C CA . ARG B 1 44 ? -6.703 54.156 16.156 1 83.56 44 ARG B CA 1
ATOM 3133 C C . ARG B 1 44 ? -7.98 54.875 16.594 1 83.56 44 ARG B C 1
ATOM 3135 O O . ARG B 1 44 ? -7.941 56.031 17.047 1 83.56 44 ARG B O 1
ATOM 3142 N N . ARG B 1 45 ? -9.055 54.188 16.438 1 86.19 45 ARG B N 1
ATOM 3143 C CA . ARG B 1 45 ? -10.336 54.75 16.844 1 86.19 45 ARG B CA 1
ATOM 3144 C C . ARG B 1 45 ? -10.391 54.969 18.359 1 86.19 45 ARG B C 1
ATOM 3146 O O . ARG B 1 45 ? -10.914 55.969 18.844 1 86.19 45 ARG B O 1
ATOM 3153 N N . GLN B 1 46 ? -9.898 54.031 19.062 1 83.25 46 GLN B N 1
ATOM 3154 C CA . GLN B 1 46 ? -9.898 54.125 20.516 1 83.25 46 GLN B CA 1
ATOM 3155 C C . GLN B 1 46 ? -8.992 55.25 21 1 83.25 46 GLN B C 1
ATOM 3157 O O . GLN B 1 46 ? -9.328 55.938 21.969 1 83.25 46 GLN B O 1
ATOM 3162 N N . ARG B 1 47 ? -7.922 55.438 20.422 1 79.44 47 ARG B N 1
ATOM 3163 C CA . ARG B 1 47 ? -6.992 56.5 20.812 1 79.44 47 ARG B CA 1
ATOM 3164 C C . ARG B 1 47 ? -7.551 57.875 20.453 1 79.44 47 ARG B C 1
ATOM 3166 O O . ARG B 1 47 ? -7.34 58.844 21.188 1 79.44 47 ARG B O 1
ATOM 3173 N N . ALA B 1 48 ? -8.18 57.875 19.312 1 81 48 ALA B N 1
ATOM 3174 C CA . ALA B 1 48 ? -8.812 59.125 18.906 1 81 48 ALA B CA 1
ATOM 3175 C C . ALA B 1 48 ? -9.922 59.5 19.875 1 81 48 ALA B C 1
ATOM 3177 O O . ALA B 1 48 ? -10.125 60.688 20.156 1 81 48 ALA B O 1
ATOM 3178 N N . ALA B 1 49 ? -10.602 58.531 20.344 1 79.06 49 ALA B N 1
ATOM 3179 C CA . ALA B 1 49 ? -11.695 58.75 21.281 1 79.06 49 ALA B CA 1
ATOM 3180 C C . ALA B 1 49 ? -11.172 59.156 22.656 1 79.06 49 ALA B C 1
ATOM 3182 O O . ALA B 1 49 ? -11.82 59.906 23.391 1 79.06 49 ALA B O 1
ATOM 3183 N N . ALA B 1 50 ? -10.195 58.531 23.156 1 72.12 50 ALA B N 1
ATOM 3184 C CA . ALA B 1 50 ? -9.625 58.781 24.484 1 72.12 50 ALA B CA 1
ATOM 3185 C C . ALA B 1 50 ? -9.016 60.188 24.562 1 72.12 50 ALA B C 1
ATOM 3187 O O . ALA B 1 50 ? -9.016 60.812 25.625 1 72.12 50 ALA B O 1
ATOM 3188 N N . ASP B 1 51 ? -8.383 60.656 23.625 1 62.75 51 ASP B N 1
ATOM 3189 C CA . ASP B 1 51 ? -7.859 62.031 23.656 1 62.75 51 ASP B CA 1
ATOM 3190 C C . ASP B 1 51 ? -8.492 62.875 22.562 1 62.75 51 ASP B C 1
ATOM 3192 O O . ASP B 1 51 ? -7.887 63.125 21.516 1 62.75 51 ASP B O 1
ATOM 3196 N N . PRO B 1 52 ? -9.883 63.062 22.703 1 57.34 52 PRO B N 1
ATOM 3197 C CA . PRO B 1 52 ? -10.555 63.875 21.672 1 57.34 52 PRO B CA 1
ATOM 3198 C C . PRO B 1 52 ? -9.836 65.188 21.375 1 57.34 52 PRO B C 1
ATOM 3200 O O . PRO B 1 52 ? -10 65.75 20.297 1 57.34 52 PRO B O 1
ATOM 3203 N N . LEU B 1 53 ? -9.477 65.875 22.453 1 50.28 53 LEU B N 1
ATOM 3204 C CA . LEU B 1 53 ? -8.922 67.188 22.359 1 50.28 53 LEU B CA 1
ATOM 3205 C C . LEU B 1 53 ? -7.531 67.188 21.734 1 50.28 53 LEU B C 1
ATOM 3207 O O . LEU B 1 53 ? -6.879 68.25 21.609 1 50.28 53 LEU B O 1
ATOM 3211 N N . GLU B 1 54 ? -6.91 66.062 21.625 1 47.5 54 GLU B N 1
ATOM 3212 C CA . GLU B 1 54 ? -5.566 66.188 21.062 1 47.5 54 GLU B CA 1
ATOM 3213 C C . GLU B 1 54 ? -5.613 66.5 19.578 1 47.5 54 GLU B C 1
ATOM 3215 O O . GLU B 1 54 ? -5.887 65.625 18.75 1 47.5 54 GLU B O 1
ATOM 3220 N N . PRO B 1 55 ? -6.121 67.625 19.047 1 44.19 55 PRO B N 1
ATOM 3221 C CA . PRO B 1 55 ? -6.07 68.125 17.672 1 44.19 55 PRO B CA 1
ATOM 3222 C C . PRO B 1 55 ? -4.832 67.688 16.922 1 44.19 55 PRO B C 1
ATOM 3224 O O . PRO B 1 55 ? -3.844 67.25 17.531 1 44.19 55 PRO B O 1
ATOM 3227 N N . GLU B 1 56 ? -4.855 67.5 15.484 1 43.59 56 GLU B N 1
ATOM 3228 C CA . GLU B 1 56 ? -3.748 67.312 14.539 1 43.59 56 GLU B CA 1
ATOM 3229 C C . GLU B 1 56 ? -2.539 68.188 14.984 1 43.59 56 GLU B C 1
ATOM 3231 O O . GLU B 1 56 ? -1.461 68.062 14.398 1 43.59 56 GLU B O 1
ATOM 3236 N N . ALA B 1 57 ? -2.736 69.562 15.328 1 42.66 57 ALA B N 1
ATOM 3237 C CA . ALA B 1 57 ? -1.861 70.688 15.117 1 42.66 57 ALA B CA 1
ATOM 3238 C C . ALA B 1 57 ? -0.638 70.625 16.031 1 42.66 57 ALA B C 1
ATOM 3240 O O . ALA B 1 57 ? 0.492 70.5 15.547 1 42.66 57 ALA B O 1
ATOM 3241 N N . GLY B 1 58 ? -0.358 71.75 16.922 1 38.19 58 GLY B N 1
ATOM 3242 C CA . GLY B 1 58 ? 0.696 72.688 17.328 1 38.19 58 GLY B CA 1
ATOM 3243 C C . GLY B 1 58 ? 1.523 72.188 18.484 1 38.19 58 GLY B C 1
ATOM 3244 O O . GLY B 1 58 ? 2.443 72.812 18.969 1 38.19 58 GLY B O 1
ATOM 3245 N N . SER B 1 59 ? 1.008 71.688 19.641 1 41.47 59 SER B N 1
ATOM 3246 C CA . SER B 1 59 ? 2.047 71.75 20.656 1 41.47 59 SER B CA 1
ATOM 3247 C C . SER B 1 59 ? 3.18 70.812 20.359 1 41.47 59 SER B C 1
ATOM 3249 O O . SER B 1 59 ? 2.934 69.625 19.969 1 41.47 59 SER B O 1
ATOM 3251 N N . ALA B 1 60 ? 4.355 71.188 20.031 1 44.31 60 ALA B N 1
ATOM 3252 C CA . ALA B 1 60 ? 5.723 70.75 19.703 1 44.31 60 ALA B CA 1
ATOM 3253 C C . ALA B 1 60 ? 6.141 69.5 20.469 1 44.31 60 ALA B C 1
ATOM 3255 O O . ALA B 1 60 ? 7.039 68.812 20.031 1 44.31 60 ALA B O 1
ATOM 3256 N N . THR B 1 61 ? 5.93 69.562 21.75 1 44.56 61 THR B N 1
ATOM 3257 C CA . THR B 1 61 ? 6.707 68.625 22.594 1 44.56 61 THR B CA 1
ATOM 3258 C C . THR B 1 61 ? 6.172 67.188 22.484 1 44.56 61 THR B C 1
ATOM 3260 O O . THR B 1 61 ? 6.789 66.25 22.984 1 44.56 61 THR B O 1
ATOM 3263 N N . LYS B 1 62 ? 4.828 67 22.484 1 48.81 62 LYS B N 1
ATOM 3264 C CA . LYS B 1 62 ? 4.453 65.625 22.625 1 48.81 62 LYS B CA 1
ATOM 3265 C C . LYS B 1 62 ? 4.5 64.875 21.281 1 48.81 62 LYS B C 1
ATOM 3267 O O . LYS B 1 62 ? 3.816 65.312 20.344 1 48.81 62 LYS B O 1
ATOM 3272 N N . ARG B 1 63 ? 5.609 64.375 20.891 1 46.06 63 ARG B N 1
ATOM 3273 C CA . ARG B 1 63 ? 5.863 63.531 19.734 1 46.06 63 ARG B CA 1
ATOM 3274 C C . ARG B 1 63 ? 4.668 62.625 19.453 1 46.06 63 ARG B C 1
ATOM 3276 O O . ARG B 1 63 ? 4.176 61.938 20.359 1 46.06 63 ARG B O 1
ATOM 3283 N N . PRO B 1 64 ? 3.738 62.906 18.5 1 47.84 64 PRO B N 1
ATOM 3284 C CA . PRO B 1 64 ? 2.662 62 18.094 1 47.84 64 PRO B CA 1
ATOM 3285 C C . PRO B 1 64 ? 3.021 60.531 18.312 1 47.84 64 PRO B C 1
ATOM 3287 O O . PRO B 1 64 ? 4.109 60.094 17.922 1 47.84 64 PRO B O 1
ATOM 3290 N N . ARG B 1 65 ? 2.697 59.906 19.391 1 53.59 65 ARG B N 1
ATOM 3291 C CA . ARG B 1 65 ? 2.967 58.5 19.672 1 53.59 65 ARG B CA 1
ATOM 3292 C C . ARG B 1 65 ? 2.746 57.656 18.438 1 53.59 65 ARG B C 1
ATOM 3294 O O . ARG B 1 65 ? 1.629 57.562 17.922 1 53.59 65 ARG B O 1
ATOM 3301 N N . GLU B 1 66 ? 3.588 57.625 17.422 1 62.16 66 GLU B N 1
ATOM 3302 C CA . GLU B 1 66 ? 3.559 56.75 16.25 1 62.16 66 GLU B CA 1
ATOM 3303 C C . GLU B 1 66 ? 3.082 55.344 16.578 1 62.16 66 GLU B C 1
ATOM 3305 O O . GLU B 1 66 ? 3.557 54.75 17.547 1 62.16 66 GLU B O 1
ATOM 3310 N N . ASP B 1 67 ? 1.846 55.031 16.141 1 68.44 67 ASP B N 1
ATOM 3311 C CA . ASP B 1 67 ? 1.34 53.656 16.312 1 68.44 67 ASP B CA 1
ATOM 3312 C C . ASP B 1 67 ? 2.389 52.625 15.906 1 68.44 67 ASP B C 1
ATOM 3314 O O . ASP B 1 67 ? 3.057 52.781 14.883 1 68.44 67 ASP B O 1
ATOM 3318 N N . PRO B 1 68 ? 2.695 51.781 16.859 1 78.38 68 PRO B N 1
ATOM 3319 C CA . PRO B 1 68 ? 3.633 50.719 16.453 1 78.38 68 PRO B CA 1
ATOM 3320 C C . PRO B 1 68 ? 3.195 49.969 15.195 1 78.38 68 PRO B C 1
ATOM 3322 O O . PRO B 1 68 ? 1.998 49.875 14.922 1 78.38 68 PRO B O 1
ATOM 3325 N N . GLN B 1 69 ? 4.145 49.688 14.398 1 86.94 69 GLN B N 1
ATOM 3326 C CA . GLN B 1 69 ? 3.865 48.938 13.195 1 86.94 69 GLN B CA 1
ATOM 3327 C C . GLN B 1 69 ? 3.295 47.562 13.539 1 86.94 69 GLN B C 1
ATOM 3329 O O . GLN B 1 69 ? 3.785 46.875 14.445 1 86.94 69 GLN B O 1
ATOM 3334 N N . PRO B 1 70 ? 2.213 47.25 12.938 1 89.88 70 PRO B N 1
ATOM 3335 C CA . PRO B 1 70 ? 1.637 45.938 13.195 1 89.88 70 PRO B CA 1
ATOM 3336 C C . PRO B 1 70 ? 2.568 44.812 12.781 1 89.88 70 PRO B C 1
ATOM 3338 O O . PRO B 1 70 ? 3.572 45.031 12.102 1 89.88 70 PRO B O 1
ATOM 3341 N N . VAL B 1 71 ? 2.309 43.625 13.289 1 90 71 VAL B N 1
ATOM 3342 C CA . VAL B 1 71 ? 3.082 42.438 12.938 1 90 71 VAL B CA 1
ATOM 3343 C C . VAL B 1 71 ? 2.965 42.188 11.438 1 90 71 VAL B C 1
ATOM 3345 O O . VAL B 1 71 ? 1.881 42.312 10.859 1 90 71 VAL B O 1
ATOM 3348 N N . SER B 1 72 ? 4.113 41.969 10.805 1 89.88 72 SER B N 1
ATOM 3349 C CA . SER B 1 72 ? 4.066 41.625 9.391 1 89.88 72 SER B CA 1
ATOM 3350 C C . SER B 1 72 ? 3.273 40.344 9.156 1 89.88 72 SER B C 1
ATOM 3352 O O . SER B 1 72 ? 3.248 39.469 10.008 1 89.88 72 SER B O 1
ATOM 3354 N N . LEU B 1 73 ? 2.623 40.312 8.031 1 89.31 73 LEU B N 1
ATOM 3355 C CA . LEU B 1 73 ? 1.833 39.125 7.703 1 89.31 73 LEU B CA 1
ATOM 3356 C C . LEU B 1 73 ? 2.705 37.875 7.688 1 89.31 73 LEU B C 1
ATOM 3358 O O . LEU B 1 73 ? 2.287 36.812 8.156 1 89.31 73 LEU B O 1
ATOM 3362 N N . VAL B 1 74 ? 3.875 38.031 7.113 1 88.69 74 VAL B N 1
ATOM 3363 C CA . VAL B 1 74 ? 4.809 36.906 7.051 1 88.69 74 VAL B CA 1
ATOM 3364 C C . VAL B 1 74 ? 5.23 36.5 8.461 1 88.69 74 VAL B C 1
ATOM 3366 O O . VAL B 1 74 ? 5.285 35.312 8.789 1 88.69 74 VAL B O 1
ATOM 3369 N N . GLY B 1 75 ? 5.523 37.5 9.266 1 90.62 75 GLY B N 1
ATOM 3370 C CA . GLY B 1 75 ? 5.895 37.219 10.648 1 90.62 75 GLY B CA 1
ATOM 3371 C C . GLY B 1 75 ? 4.805 36.531 11.438 1 90.62 75 GLY B C 1
ATOM 3372 O O . GLY B 1 75 ? 5.082 35.656 12.242 1 90.62 75 GLY B O 1
ATOM 3373 N N . GLU B 1 76 ? 3.576 36.938 11.203 1 92.5 76 GLU B N 1
ATOM 3374 C CA . GLU B 1 76 ? 2.428 36.344 11.867 1 92.5 76 GLU B CA 1
ATOM 3375 C C . GLU B 1 76 ? 2.285 34.875 11.477 1 92.5 76 GLU B C 1
ATOM 3377 O O . GLU B 1 76 ? 2.094 34 12.344 1 92.5 76 GLU B O 1
ATOM 3382 N N . LEU B 1 77 ? 2.426 34.594 10.195 1 91 77 LEU B N 1
ATOM 3383 C CA . LEU B 1 77 ? 2.27 33.219 9.695 1 91 77 LEU B CA 1
ATOM 3384 C C . LEU B 1 77 ? 3.373 32.312 10.234 1 91 77 LEU B C 1
ATOM 3386 O O . LEU B 1 77 ? 3.125 31.156 10.555 1 91 77 LEU B O 1
ATOM 3390 N N . LEU B 1 78 ? 4.559 32.844 10.336 1 91.38 78 LEU B N 1
ATOM 3391 C CA . LEU B 1 78 ? 5.672 32.062 10.867 1 91.38 78 LEU B CA 1
ATOM 3392 C C . LEU B 1 78 ? 5.461 31.781 12.352 1 91.38 78 LEU B C 1
ATOM 3394 O O . LEU B 1 78 ? 5.781 30.688 12.82 1 91.38 78 LEU B O 1
ATOM 3398 N N . MET B 1 79 ? 4.938 32.75 13.062 1 93.69 79 MET B N 1
ATOM 3399 C CA . MET B 1 79 ? 4.656 32.594 14.484 1 93.69 79 MET B CA 1
ATOM 3400 C C . MET B 1 79 ? 3.588 31.516 14.695 1 93.69 79 MET B C 1
ATOM 3402 O O . MET B 1 79 ? 3.709 30.672 15.586 1 93.69 79 MET B O 1
ATOM 3406 N N . LEU B 1 80 ? 2.596 31.594 13.859 1 94.69 80 LEU B N 1
ATOM 3407 C CA . LEU B 1 80 ? 1.519 30.609 13.953 1 94.69 80 LEU B CA 1
ATOM 3408 C C . LEU B 1 80 ? 2.021 29.219 13.602 1 94.69 80 LEU B C 1
ATOM 3410 O O . LEU B 1 80 ? 1.699 28.234 14.289 1 94.69 80 LEU B O 1
ATOM 3414 N N . LYS B 1 81 ? 2.787 29.125 12.562 1 94.38 81 LYS B N 1
ATOM 3415 C CA . LYS B 1 81 ? 3.367 27.828 12.18 1 94.38 81 LYS B CA 1
ATOM 3416 C C . LYS B 1 81 ? 4.238 27.266 13.297 1 94.38 81 LYS B C 1
ATOM 3418 O O . LYS B 1 81 ? 4.215 26.062 13.562 1 94.38 81 LYS B O 1
ATOM 3423 N N . TYR B 1 82 ? 4.969 28.125 13.875 1 94.69 82 TYR B N 1
ATOM 3424 C CA . TYR B 1 82 ? 5.812 27.703 14.992 1 94.69 82 TYR B CA 1
ATOM 3425 C C . TYR B 1 82 ? 4.973 27.125 16.125 1 94.69 82 TYR B C 1
ATOM 3427 O O . TYR B 1 82 ? 5.32 26.078 16.672 1 94.69 82 TYR B O 1
ATOM 3435 N N . SER B 1 83 ? 3.939 27.828 16.5 1 96.88 83 SER B N 1
ATOM 3436 C CA . SER B 1 83 ? 3.033 27.344 17.531 1 96.88 83 SER B CA 1
ATOM 3437 C C . SER B 1 83 ? 2.453 25.984 17.141 1 96.88 83 SER B C 1
ATOM 3439 O O . SER B 1 83 ? 2.32 25.094 18 1 96.88 83 SER B O 1
ATOM 3441 N N . GLN B 1 84 ? 2.096 25.828 15.883 1 96.94 84 GLN B N 1
ATOM 3442 C CA . GLN B 1 84 ? 1.528 24.562 15.414 1 96.94 84 GLN B CA 1
ATOM 3443 C C . GLN B 1 84 ? 2.559 23.438 15.469 1 96.94 84 GLN B C 1
ATOM 3445 O O . GLN B 1 84 ? 2.217 22.297 15.773 1 96.94 84 GLN B O 1
ATOM 3450 N N . GLN B 1 85 ? 3.803 23.734 15.219 1 96.19 85 GLN B N 1
ATOM 3451 C CA . GLN B 1 85 ? 4.887 22.766 15.383 1 96.19 85 GLN B CA 1
ATOM 3452 C C . GLN B 1 85 ? 4.988 22.281 16.828 1 96.19 85 GLN B C 1
ATOM 3454 O O . GLN B 1 85 ? 5.207 21.094 17.078 1 96.19 85 GLN B O 1
ATOM 3459 N N . ILE B 1 86 ? 4.84 23.203 17.672 1 95.75 86 ILE B N 1
ATOM 3460 C CA . ILE B 1 86 ? 4.906 22.859 19.094 1 95.75 86 ILE B CA 1
ATOM 3461 C C . ILE B 1 86 ? 3.73 21.953 19.469 1 95.75 86 ILE B C 1
ATOM 3463 O O . ILE B 1 86 ? 3.877 21.031 20.266 1 95.75 86 ILE B O 1
ATOM 3467 N N . ILE B 1 87 ? 2.539 22.219 18.906 1 97.06 87 ILE B N 1
ATOM 3468 C CA . ILE B 1 87 ? 1.389 21.359 19.156 1 97.06 87 ILE B CA 1
ATOM 3469 C C . ILE B 1 87 ? 1.735 19.922 18.766 1 97.06 87 ILE B C 1
ATOM 3471 O O . ILE B 1 87 ? 1.483 18.984 19.531 1 97.06 87 ILE B O 1
ATOM 3475 N N . GLN B 1 88 ? 2.314 19.75 17.578 1 96.31 88 GLN B N 1
ATOM 3476 C CA . GLN B 1 88 ? 2.684 18.406 17.109 1 96.31 88 GLN B CA 1
ATOM 3477 C C . GLN B 1 88 ? 3.682 17.75 18.062 1 96.31 88 GLN B C 1
ATOM 3479 O O . GLN B 1 88 ? 3.52 16.594 18.438 1 96.31 88 GLN B O 1
ATOM 3484 N N . GLU B 1 89 ? 4.688 18.516 18.469 1 95.94 89 GLU B N 1
ATOM 3485 C CA . GLU B 1 89 ? 5.742 18 19.344 1 95.94 89 GLU B CA 1
ATOM 3486 C C . GLU B 1 89 ? 5.184 17.594 20.703 1 95.94 89 GLU B C 1
ATOM 3488 O O . GLU B 1 89 ? 5.488 16.5 21.203 1 95.94 89 GLU B O 1
ATOM 3493 N N . LYS B 1 90 ? 4.398 18.422 21.266 1 95.94 90 LYS B N 1
ATOM 3494 C CA . LYS B 1 90 ? 3.877 18.172 22.609 1 95.94 90 LYS B CA 1
ATOM 3495 C C . LYS B 1 90 ? 2.865 17.031 22.594 1 95.94 90 LYS B C 1
ATOM 3497 O O . LYS B 1 90 ? 2.814 16.234 23.531 1 95.94 90 LYS B O 1
ATOM 3502 N N . CYS B 1 91 ? 2.037 17 21.594 1 96.25 91 CYS B N 1
ATOM 3503 C CA . CYS B 1 91 ? 1.099 15.883 21.484 1 96.25 91 CYS B CA 1
ATOM 3504 C C . CYS B 1 91 ? 1.838 14.555 21.359 1 96.25 91 CYS B C 1
ATOM 3506 O O . CYS B 1 91 ? 1.427 13.555 21.953 1 96.25 91 CYS B O 1
ATOM 3508 N N . ARG B 1 92 ? 2.904 14.547 20.625 1 95.06 92 ARG B N 1
ATOM 3509 C CA . ARG B 1 92 ? 3.719 13.336 20.5 1 95.06 92 ARG B CA 1
ATOM 3510 C C . ARG B 1 92 ? 4.367 12.969 21.828 1 95.06 92 ARG B C 1
ATOM 3512 O O . ARG B 1 92 ? 4.387 11.797 22.219 1 95.06 92 ARG B O 1
ATOM 3519 N N . GLU B 1 93 ? 4.852 13.969 22.5 1 94.31 93 GLU B N 1
ATOM 3520 C CA . GLU B 1 93 ? 5.488 13.758 23.797 1 94.31 93 GLU B CA 1
ATOM 3521 C C . GLU B 1 93 ? 4.508 13.172 24.812 1 94.31 93 GLU B C 1
ATOM 3523 O O . GLU B 1 93 ? 4.887 12.328 25.625 1 94.31 93 GLU B O 1
ATOM 3528 N N . MET B 1 94 ? 3.318 13.625 24.75 1 93.75 94 MET B N 1
ATOM 3529 C CA . MET B 1 94 ? 2.289 13.172 25.688 1 93.75 94 MET B CA 1
ATOM 3530 C C . MET B 1 94 ? 1.592 11.922 25.156 1 93.75 94 MET B C 1
ATOM 3532 O O . MET B 1 94 ? 0.613 11.461 25.734 1 93.75 94 MET B O 1
ATOM 3536 N N . ARG B 1 95 ? 1.94 11.398 23.984 1 93.06 95 ARG B N 1
ATOM 3537 C CA . ARG B 1 95 ? 1.42 10.188 23.359 1 93.06 95 ARG B CA 1
ATOM 3538 C C . ARG B 1 95 ? -0.076 10.312 23.094 1 93.06 95 ARG B C 1
ATOM 3540 O O . ARG B 1 95 ? -0.842 9.391 23.375 1 93.06 95 ARG B O 1
ATOM 3547 N N . MET B 1 96 ? -0.402 11.469 22.688 1 94.5 96 MET B N 1
ATOM 3548 C CA . MET B 1 96 ? -1.792 11.695 22.297 1 94.5 96 MET B CA 1
ATOM 3549 C C . MET B 1 96 ? -2.092 11.062 20.953 1 94.5 96 MET B C 1
ATOM 3551 O O . MET B 1 96 ? -1.227 11.023 20.078 1 94.5 96 MET B O 1
ATOM 3555 N N . PRO B 1 97 ? -3.336 10.586 20.797 1 94.88 97 PRO B N 1
ATOM 3556 C CA . PRO B 1 97 ? -3.725 10.102 19.469 1 94.88 97 PRO B CA 1
ATOM 3557 C C . PRO B 1 97 ? -3.613 11.18 18.391 1 94.88 97 PRO B C 1
ATOM 3559 O O . PRO B 1 97 ? -3.797 12.367 18.672 1 94.88 97 PRO B O 1
ATOM 3562 N N . VAL B 1 98 ? -3.416 10.75 17.219 1 94.56 98 VAL B N 1
ATOM 3563 C CA . VAL B 1 98 ? -3.189 11.648 16.078 1 94.56 98 VAL B CA 1
ATOM 3564 C C . VAL B 1 98 ? -4.438 12.492 15.836 1 94.56 98 VAL B C 1
ATOM 3566 O O . VAL B 1 98 ? -4.344 13.648 15.414 1 94.56 98 VAL B O 1
ATOM 3569 N N . LYS B 1 99 ? -5.594 11.93 16.141 1 94.19 99 LYS B N 1
ATOM 3570 C CA . LYS B 1 99 ? -6.836 12.664 15.945 1 94.19 99 LYS B CA 1
ATOM 3571 C C . LYS B 1 99 ? -6.883 13.914 16.828 1 94.19 99 LYS B C 1
ATOM 3573 O O . LYS B 1 99 ? -7.391 14.953 16.422 1 94.19 99 LYS B O 1
ATOM 3578 N N . VAL B 1 100 ? -6.355 13.836 18.016 1 96.62 100 VAL B N 1
ATOM 3579 C CA . VAL B 1 100 ? -6.316 14.961 18.938 1 96.62 100 VAL B CA 1
ATOM 3580 C C . VAL B 1 100 ? -5.367 16.031 18.406 1 96.62 100 VAL B C 1
ATOM 3582 O O . VAL B 1 100 ? -5.703 17.219 18.406 1 96.62 100 VAL B O 1
ATOM 3585 N N . MET B 1 101 ? -4.207 15.57 18 1 97.12 101 MET B N 1
ATOM 3586 C CA . MET B 1 101 ? -3.227 16.484 17.422 1 97.12 101 MET B CA 1
ATOM 3587 C C . MET B 1 101 ? -3.805 17.219 16.219 1 97.12 101 MET B C 1
ATOM 3589 O O . MET B 1 101 ? -3.664 18.422 16.094 1 97.12 101 MET B O 1
ATOM 3593 N N . SER B 1 102 ? -4.469 16.469 15.344 1 96.75 102 SER B N 1
ATOM 3594 C CA . SER B 1 102 ? -5.09 17.016 14.141 1 96.75 102 SER B CA 1
ATOM 3595 C C . SER B 1 102 ? -6.137 18.078 14.484 1 96.75 102 SER B C 1
ATOM 3597 O O . SER B 1 102 ? -6.148 19.156 13.906 1 96.75 102 SER B O 1
ATOM 3599 N N . THR B 1 103 ? -6.973 17.781 15.391 1 96.88 103 THR B N 1
ATOM 3600 C CA . THR B 1 103 ? -8.039 18.688 15.805 1 96.88 103 THR B CA 1
ATOM 3601 C C . THR B 1 103 ? -7.461 19.953 16.453 1 96.88 103 THR B C 1
ATOM 3603 O O . THR B 1 103 ? -7.934 21.062 16.188 1 96.88 103 THR B O 1
ATOM 3606 N N . ALA B 1 104 ? -6.449 19.797 17.281 1 97.94 104 ALA B N 1
ATOM 3607 C CA . ALA B 1 104 ? -5.82 20.922 17.953 1 97.94 104 ALA B CA 1
ATOM 3608 C C . ALA B 1 104 ? -5.23 21.906 16.953 1 97.94 104 ALA B C 1
ATOM 3610 O O . ALA B 1 104 ? -5.402 23.125 17.078 1 97.94 104 ALA B O 1
ATOM 3611 N N . ILE B 1 105 ? -4.559 21.375 15.953 1 97.81 105 ILE B N 1
ATOM 3612 C CA . ILE B 1 105 ? -3.943 22.219 14.938 1 97.81 105 ILE B CA 1
ATOM 3613 C C . ILE B 1 105 ? -5.027 22.969 14.164 1 97.81 105 ILE B C 1
ATOM 3615 O O . ILE B 1 105 ? -4.891 24.156 13.891 1 97.81 105 ILE B O 1
ATOM 3619 N N . GLN B 1 106 ? -6.113 22.297 13.852 1 96.44 106 GLN B N 1
ATOM 3620 C CA . GLN B 1 106 ? -7.195 22.922 13.094 1 96.44 106 GLN B CA 1
ATOM 3621 C C . GLN B 1 106 ? -7.887 24.016 13.922 1 96.44 106 GLN B C 1
ATOM 3623 O O . GLN B 1 106 ? -8.242 25.062 13.398 1 96.44 106 GLN B O 1
ATOM 3628 N N . TYR B 1 107 ? -8.055 23.781 15.211 1 97.56 107 TYR B N 1
ATOM 3629 C CA . TYR B 1 107 ? -8.617 24.797 16.094 1 97.56 107 TYR B CA 1
ATOM 3630 C C . TYR B 1 107 ? -7.734 26.047 16.125 1 97.56 107 TYR B C 1
ATOM 3632 O O . TYR B 1 107 ? -8.234 27.172 16.031 1 97.56 107 TYR B O 1
ATOM 3640 N N . HIS B 1 108 ? -6.461 25.766 16.266 1 97.81 108 HIS B N 1
ATOM 3641 C CA . HIS B 1 108 ? -5.512 26.875 16.297 1 97.81 108 HIS B CA 1
ATOM 3642 C C . HIS B 1 108 ? -5.57 27.688 15 1 97.81 108 HIS B C 1
ATOM 3644 O O . HIS B 1 108 ? -5.605 28.922 15.039 1 97.81 108 HIS B O 1
ATOM 3650 N N . LYS B 1 109 ? -5.672 27.031 13.859 1 95.69 109 LYS B N 1
ATOM 3651 C CA . LYS B 1 109 ? -5.746 27.688 12.555 1 95.69 109 LYS B CA 1
ATOM 3652 C C . LYS B 1 109 ? -7.059 28.453 12.406 1 95.69 109 LYS B C 1
ATOM 3654 O O . LYS B 1 109 ? -7.062 29.609 11.969 1 95.69 109 LYS B O 1
ATOM 3659 N N . ARG B 1 110 ? -8.094 27.859 12.758 1 94.06 110 ARG B N 1
ATOM 3660 C CA . ARG B 1 110 ? -9.414 28.469 12.625 1 94.06 110 ARG B CA 1
ATOM 3661 C C . ARG B 1 110 ? -9.531 29.703 13.516 1 94.06 110 ARG B C 1
ATOM 3663 O O . ARG B 1 110 ? -10.094 30.719 13.102 1 94.06 110 ARG B O 1
ATOM 3670 N N . PHE B 1 111 ? -9 29.562 14.758 1 96.5 111 PHE B N 1
ATOM 3671 C CA . PHE B 1 111 ? -9.078 30.672 15.695 1 96.5 111 PHE B CA 1
ATOM 3672 C C . PHE B 1 111 ? -8.398 31.906 15.125 1 96.5 111 PHE B C 1
ATOM 3674 O O . PHE B 1 111 ? -8.945 33 15.203 1 96.5 111 PHE B O 1
ATOM 3681 N N . PHE B 1 112 ? -7.301 31.734 14.453 1 95.44 112 PHE B N 1
ATOM 3682 C CA . PHE B 1 112 ? -6.52 32.875 14 1 95.44 112 PHE B CA 1
ATOM 3683 C C . PHE B 1 112 ? -6.941 33.312 12.602 1 95.44 112 PHE B C 1
ATOM 3685 O O . PHE B 1 112 ? -6.289 34.156 11.977 1 95.44 112 PHE B O 1
ATOM 3692 N N . LEU B 1 113 ? -7.984 32.688 12.102 1 92.44 113 LEU B N 1
ATOM 3693 C CA . LEU B 1 113 ? -8.672 33.219 10.93 1 92.44 113 LEU B CA 1
ATOM 3694 C C . LEU B 1 113 ? -9.727 34.25 11.328 1 92.44 113 LEU B C 1
ATOM 3696 O O . LEU B 1 113 ? -10.219 35 10.477 1 92.44 113 LEU B O 1
ATOM 3700 N N . ARG B 1 114 ? -9.953 34.25 12.609 1 92.25 114 ARG B N 1
ATOM 3701 C CA . ARG B 1 114 ? -10.945 35.219 13.125 1 92.25 114 ARG B CA 1
ATOM 3702 C C . ARG B 1 114 ? -10.289 36.25 14.031 1 92.25 114 ARG B C 1
ATOM 3704 O O . ARG B 1 114 ? -10.852 37.312 14.258 1 92.25 114 ARG B O 1
ATOM 3711 N N . HIS B 1 115 ? -9.141 35.906 14.5 1 93.31 115 HIS B N 1
ATOM 3712 C CA . HIS B 1 115 ? -8.383 36.781 15.383 1 93.31 115 HIS B CA 1
ATOM 3713 C C . HIS B 1 115 ? -6.93 36.875 14.938 1 93.31 115 HIS B C 1
ATOM 3715 O O . HIS B 1 115 ? -6.473 36.125 14.102 1 93.31 115 HIS B O 1
ATOM 3721 N N . THR B 1 116 ? -6.227 37.812 15.398 1 92.5 116 THR B N 1
ATOM 3722 C CA . THR B 1 116 ? -4.812 38 15.094 1 92.5 116 THR B CA 1
ATOM 3723 C C . THR B 1 116 ? -3.955 37.781 16.328 1 92.5 116 THR B C 1
ATOM 3725 O O . THR B 1 116 ? -4.469 37.75 17.453 1 92.5 116 THR B O 1
ATOM 3728 N N . SER B 1 117 ? -2.693 37.594 16.125 1 93.81 117 SER B N 1
ATOM 3729 C CA . SER B 1 117 ? -1.739 37.375 17.203 1 93.81 117 SER B CA 1
ATOM 3730 C C . SER B 1 117 ? -1.556 38.656 18.031 1 93.81 117 SER B C 1
ATOM 3732 O O . SER B 1 117 ? -1.086 38.594 19.172 1 93.81 117 SER B O 1
ATOM 3734 N N . MET B 1 118 ? -1.956 39.75 17.438 1 91.69 118 MET B N 1
ATOM 3735 C CA . MET B 1 118 ? -1.869 41.031 18.156 1 91.69 118 MET B CA 1
ATOM 3736 C C . MET B 1 118 ? -2.93 41.125 19.25 1 91.69 118 MET B C 1
ATOM 3738 O O . MET B 1 118 ? -2.793 41.906 20.188 1 91.69 118 MET B O 1
ATOM 3742 N N . GLU B 1 119 ? -3.992 40.344 19.094 1 91.56 119 GLU B N 1
ATOM 3743 C CA . GLU B 1 119 ? -5.082 40.312 20.062 1 91.56 119 GLU B CA 1
ATOM 3744 C C . GLU B 1 119 ? -4.926 39.188 21.078 1 91.56 119 GLU B C 1
ATOM 3746 O O . GLU B 1 119 ? -5.199 39.344 22.266 1 91.56 119 GLU B O 1
ATOM 3751 N N . PHE B 1 120 ? -4.551 38.031 20.562 1 92.94 120 PHE B N 1
ATOM 3752 C CA . PHE B 1 120 ? -4.461 36.844 21.391 1 92.94 120 PHE B CA 1
ATOM 3753 C C . PHE B 1 120 ? -3.084 36.188 21.266 1 92.94 120 PHE B C 1
ATOM 3755 O O . PHE B 1 120 ? -2.516 36.156 20.172 1 92.94 120 PHE B O 1
ATOM 3762 N N . ASP B 1 121 ? -2.555 35.719 22.344 1 92.69 121 ASP B N 1
ATOM 3763 C CA . ASP B 1 121 ? -1.263 35.031 22.359 1 92.69 121 ASP B CA 1
ATOM 3764 C C . ASP B 1 121 ? -1.373 33.625 21.766 1 92.69 121 ASP B C 1
ATOM 3766 O O . ASP B 1 121 ? -2.037 32.75 22.328 1 92.69 121 ASP B O 1
ATOM 3770 N N . PRO B 1 122 ? -0.635 33.375 20.641 1 94.5 122 PRO B N 1
ATOM 3771 C CA . PRO B 1 122 ? -0.711 32.031 20.016 1 94.5 122 PRO B CA 1
ATOM 3772 C C . PRO B 1 122 ? -0.298 30.906 20.938 1 94.5 122 PRO B C 1
ATOM 3774 O O . PRO B 1 122 ? -0.805 29.797 20.828 1 94.5 122 PRO B O 1
ATOM 3777 N N . GLY B 1 123 ? 0.619 31.203 21.828 1 93.75 123 GLY B N 1
ATOM 3778 C CA . GLY B 1 123 ? 1.055 30.203 22.781 1 93.75 123 GLY B CA 1
ATOM 3779 C C . GLY B 1 123 ? -0.05 29.766 23.734 1 93.75 123 GLY B C 1
ATOM 3780 O O . GLY B 1 123 ? -0.206 28.578 24 1 93.75 123 GLY B O 1
ATOM 3781 N N . ARG B 1 124 ? -0.767 30.688 24.219 1 93.06 124 ARG B N 1
ATOM 3782 C CA . ARG B 1 124 ? -1.876 30.375 25.109 1 93.06 124 ARG B CA 1
ATOM 3783 C C . ARG B 1 124 ? -2.988 29.641 24.359 1 93.06 124 ARG B C 1
ATOM 3785 O O . ARG B 1 124 ? -3.574 28.688 24.891 1 93.06 124 ARG B O 1
ATOM 3792 N N . VAL B 1 125 ? -3.236 30.141 23.188 1 96.06 125 VAL B N 1
ATOM 3793 C CA . VAL B 1 125 ? -4.293 29.531 22.375 1 96.06 125 VAL B CA 1
ATOM 3794 C C . VAL B 1 125 ? -3.936 28.094 22.047 1 96.06 125 VAL B C 1
ATOM 3796 O O . VAL B 1 125 ? -4.805 27.219 22.031 1 96.06 125 VAL B O 1
ATOM 3799 N N . MET B 1 126 ? -2.631 27.859 21.797 1 96.81 126 MET B N 1
ATOM 3800 C CA . MET B 1 126 ? -2.201 26.516 21.438 1 96.81 126 MET B CA 1
ATOM 3801 C C . MET B 1 126 ? -2.457 25.531 22.562 1 96.81 126 MET B C 1
ATOM 3803 O O . MET B 1 126 ? -2.912 24.406 22.328 1 96.81 126 MET B O 1
ATOM 3807 N N . ILE B 1 127 ? -2.217 25.922 23.766 1 96.25 127 ILE B N 1
ATOM 3808 C CA . ILE B 1 127 ? -2.404 25.062 24.938 1 96.25 127 ILE B CA 1
ATOM 3809 C C . ILE B 1 127 ? -3.889 24.75 25.109 1 96.25 127 ILE B C 1
ATOM 3811 O O . ILE B 1 127 ? -4.266 23.594 25.312 1 96.25 127 ILE B O 1
ATOM 3815 N N . THR B 1 128 ? -4.691 25.781 25.031 1 96.06 128 THR B N 1
ATOM 3816 C CA . THR B 1 128 ? -6.137 25.625 25.172 1 96.06 128 THR B CA 1
ATOM 3817 C C . THR B 1 128 ? -6.703 24.766 24.047 1 96.06 128 THR B C 1
ATOM 3819 O O . THR B 1 128 ? -7.633 23.984 24.266 1 96.06 128 THR B O 1
ATOM 3822 N N . ALA B 1 129 ? -6.172 24.969 22.859 1 97.06 129 ALA B N 1
ATOM 3823 C CA . ALA B 1 129 ? -6.613 24.188 21.703 1 97.06 129 ALA B CA 1
ATOM 3824 C C . ALA B 1 129 ? -6.363 22.688 21.938 1 97.06 129 ALA B C 1
ATOM 3826 O O . ALA B 1 129 ? -7.207 21.859 21.609 1 97.06 129 ALA B O 1
ATOM 3827 N N . ILE B 1 130 ? -5.219 22.312 22.484 1 97 130 ILE B N 1
ATOM 3828 C CA . ILE B 1 130 ? -4.91 20.922 22.797 1 97 130 ILE B CA 1
ATOM 3829 C C . ILE B 1 130 ? -5.902 20.375 23.812 1 97 130 ILE B C 1
ATOM 3831 O O . ILE B 1 130 ? -6.477 19.297 23.625 1 97 130 ILE B O 1
ATOM 3835 N N . PHE B 1 131 ? -6.117 21.141 24.844 1 95.5 131 PHE B N 1
ATOM 3836 C CA . PHE B 1 131 ? -7.043 20.719 25.891 1 95.5 131 PHE B CA 1
ATOM 3837 C C . PHE B 1 131 ? -8.445 20.5 25.328 1 95.5 131 PHE B C 1
ATOM 3839 O O . PHE B 1 131 ? -9.078 19.484 25.594 1 95.5 131 PHE B O 1
ATOM 3846 N N . MET B 1 132 ? -8.883 21.469 24.531 1 95.38 132 MET B N 1
ATOM 3847 C CA . MET B 1 132 ? -10.211 21.375 23.938 1 95.38 132 MET B CA 1
ATOM 3848 C C . MET B 1 132 ? -10.312 20.156 23.031 1 95.38 132 MET B C 1
ATOM 3850 O O . MET B 1 132 ? -11.344 19.484 22.984 1 95.38 132 MET B O 1
ATOM 3854 N N . ALA B 1 133 ? -9.273 19.938 22.25 1 96.25 133 ALA B N 1
ATOM 3855 C CA . ALA B 1 133 ? -9.242 18.797 21.344 1 96.25 133 ALA B CA 1
ATOM 3856 C C . ALA B 1 133 ? -9.375 17.469 22.094 1 96.25 133 ALA B C 1
ATOM 3858 O O . ALA B 1 133 ? -10.039 16.547 21.625 1 96.25 133 ALA B O 1
ATOM 3859 N N . THR B 1 134 ? -8.75 17.344 23.281 1 94.88 134 THR B N 1
ATOM 3860 C CA . THR B 1 134 ? -8.875 16.125 24.078 1 94.88 134 THR B CA 1
ATOM 3861 C C . THR B 1 134 ? -10.312 15.938 24.531 1 94.88 134 THR B C 1
ATOM 3863 O O . THR B 1 134 ? -10.805 14.805 24.609 1 94.88 134 THR B O 1
ATOM 3866 N N . LYS B 1 135 ? -10.984 17 24.828 1 93.25 135 LYS B N 1
ATOM 3867 C CA . LYS B 1 135 ? -12.375 16.938 25.266 1 93.25 135 LYS B CA 1
ATOM 3868 C C . LYS B 1 135 ? -13.281 16.453 24.141 1 93.25 135 LYS B C 1
ATOM 3870 O O . LYS B 1 135 ? -14.109 15.562 24.344 1 93.25 135 LYS B O 1
ATOM 3875 N N . VAL B 1 136 ? -13.102 17.047 23.016 1 92.31 136 VAL B N 1
ATOM 3876 C CA . VAL B 1 136 ? -14 16.797 21.891 1 92.31 136 VAL B CA 1
ATOM 3877 C C . VAL B 1 136 ? -13.75 15.391 21.328 1 92.31 136 VAL B C 1
ATOM 3879 O O . VAL B 1 136 ? -14.688 14.711 20.906 1 92.31 136 VAL B O 1
ATOM 3882 N N . GLU B 1 137 ? -12.539 14.945 21.312 1 92.69 137 GLU B N 1
ATOM 3883 C CA . GLU B 1 137 ? -12.18 13.633 20.781 1 92.69 137 GLU B CA 1
ATOM 3884 C C . GLU B 1 137 ? -12.312 12.555 21.844 1 92.69 137 GLU B C 1
ATOM 3886 O O . GLU B 1 137 ? -11.922 11.406 21.625 1 92.69 137 GLU B O 1
ATOM 3891 N N . GLU B 1 138 ? -12.812 12.852 22.953 1 88.62 138 GLU B N 1
ATOM 3892 C CA . GLU B 1 138 ? -13.164 11.945 24.031 1 88.62 138 GLU B CA 1
ATOM 3893 C C . GLU B 1 138 ? -11.938 11.219 24.578 1 88.62 138 GLU B C 1
ATOM 3895 O O . GLU B 1 138 ? -11.977 10.008 24.797 1 88.62 138 GLU B O 1
ATOM 3900 N N . ARG B 1 139 ? -10.898 12 24.578 1 85.31 139 ARG B N 1
ATOM 3901 C CA . ARG B 1 139 ? -9.711 11.531 25.297 1 85.31 139 ARG B CA 1
ATOM 3902 C C . ARG B 1 139 ? -9.641 12.125 26.688 1 85.31 139 ARG B C 1
ATOM 3904 O O . ARG B 1 139 ? -9.391 13.32 26.859 1 85.31 139 ARG B O 1
ATOM 3911 N N . TYR B 1 140 ? -9.938 11.461 27.734 1 81.81 140 TYR B N 1
ATOM 3912 C CA . TYR B 1 140 ? -10.062 11.961 29.094 1 81.81 140 TYR B CA 1
ATOM 3913 C C . TYR B 1 140 ? -8.719 12.453 29.625 1 81.81 140 TYR B C 1
ATOM 3915 O O . TYR B 1 140 ? -7.875 11.648 30.031 1 81.81 140 TYR B O 1
ATOM 3923 N N . THR B 1 141 ? -8.367 13.664 29.391 1 86.69 141 THR B N 1
ATOM 3924 C CA . THR B 1 141 ? -7.168 14.305 29.922 1 86.69 141 THR B CA 1
ATOM 3925 C C . THR B 1 141 ? -7.535 15.477 30.812 1 86.69 141 THR B C 1
ATOM 3927 O O . THR B 1 141 ? -8.352 16.328 30.438 1 86.69 141 THR B O 1
ATOM 3930 N N . ARG B 1 142 ? -6.93 15.43 32.031 1 86.44 142 ARG B N 1
ATOM 3931 C CA . ARG B 1 142 ? -7.191 16.531 32.938 1 86.44 142 ARG B CA 1
ATOM 3932 C C . ARG B 1 142 ? -6.488 17.797 32.5 1 86.44 142 ARG B C 1
ATOM 3934 O O . ARG B 1 142 ? -5.387 17.75 31.953 1 86.44 142 ARG B O 1
ATOM 3941 N N . ALA B 1 143 ? -7.137 18.969 32.688 1 89.94 143 ALA B N 1
ATOM 3942 C CA . ALA B 1 143 ? -6.543 20.266 32.344 1 89.94 143 ALA B CA 1
ATOM 3943 C C . ALA B 1 143 ? -5.199 20.438 33.062 1 89.94 143 ALA B C 1
ATOM 3945 O O . ALA B 1 143 ? -4.273 21.031 32.5 1 89.94 143 ALA B O 1
ATOM 3946 N N . ALA B 1 144 ? -5.078 19.906 34.219 1 91.56 144 ALA B N 1
ATOM 3947 C CA . ALA B 1 144 ? -3.857 20 35.031 1 91.56 144 ALA B CA 1
ATOM 3948 C C . ALA B 1 144 ? -2.691 19.297 34.312 1 91.56 144 ALA B C 1
ATOM 3950 O O . ALA B 1 144 ? -1.55 19.766 34.406 1 91.56 144 ALA B O 1
ATOM 3951 N N . ASP B 1 145 ? -2.977 18.188 33.719 1 92.06 145 ASP B N 1
ATOM 3952 C CA . ASP B 1 145 ? -1.94 17.422 33 1 92.06 145 ASP B CA 1
ATOM 3953 C C . ASP B 1 145 ? -1.409 18.219 31.812 1 92.06 145 ASP B C 1
ATOM 3955 O O . ASP B 1 145 ? -0.205 18.219 31.547 1 92.06 145 ASP B O 1
ATOM 3959 N N . ILE B 1 146 ? -2.312 18.844 31.125 1 92.44 146 ILE B N 1
ATOM 3960 C CA . ILE B 1 146 ? -1.916 19.656 29.969 1 92.44 146 ILE B CA 1
ATOM 3961 C C . ILE B 1 146 ? -1.111 20.859 30.453 1 92.44 146 ILE B C 1
ATOM 3963 O O . ILE B 1 146 ? -0.075 21.188 29.859 1 92.44 146 ILE B O 1
ATOM 3967 N N . ALA B 1 147 ? -1.58 21.484 31.516 1 92.56 147 ALA B N 1
ATOM 3968 C CA . ALA B 1 147 ? -0.894 22.641 32.094 1 92.56 147 ALA B CA 1
ATOM 3969 C C . ALA B 1 147 ? 0.514 22.281 32.531 1 92.56 147 ALA B C 1
ATOM 3971 O O . ALA B 1 147 ? 1.461 23.031 32.344 1 92.56 147 ALA B O 1
ATOM 3972 N N . ALA B 1 148 ? 0.63 21.125 33.094 1 92.19 148 ALA B N 1
ATOM 3973 C CA . ALA B 1 148 ? 1.916 20.656 33.594 1 92.19 148 ALA B CA 1
ATOM 3974 C C . ALA B 1 148 ? 2.9 20.422 32.438 1 92.19 148 ALA B C 1
ATOM 3976 O O . ALA B 1 148 ? 4.098 20.688 32.594 1 92.19 148 ALA B O 1
ATOM 3977 N N . ALA B 1 149 ? 2.367 19.953 31.375 1 91.25 149 ALA B N 1
ATOM 3978 C CA . ALA B 1 149 ? 3.217 19.656 30.219 1 91.25 149 ALA B CA 1
ATOM 3979 C C . ALA B 1 149 ? 3.832 20.938 29.656 1 91.25 149 ALA B C 1
ATOM 3981 O O . ALA B 1 149 ? 4.914 20.906 29.062 1 91.25 149 ALA B O 1
ATOM 3982 N N . PHE B 1 150 ? 3.189 22.031 29.812 1 93.44 150 PHE B N 1
ATOM 3983 C CA . PHE B 1 150 ? 3.664 23.312 29.281 1 93.44 150 PHE B CA 1
ATOM 3984 C C . PHE B 1 150 ? 4.203 24.188 30.406 1 93.44 150 PHE B C 1
ATOM 3986 O O . PHE B 1 150 ? 4.605 25.328 30.156 1 93.44 150 PHE B O 1
ATOM 3993 N N . ASP B 1 151 ? 4.172 23.75 31.609 1 92.62 151 ASP B N 1
ATOM 3994 C CA . ASP B 1 151 ? 4.648 24.484 32.781 1 92.62 151 ASP B CA 1
ATOM 3995 C C . ASP B 1 151 ? 3.875 25.781 32.969 1 92.62 151 ASP B C 1
ATOM 3997 O O . ASP B 1 151 ? 4.473 26.859 33.094 1 92.62 151 ASP B O 1
ATOM 4001 N N . VAL B 1 152 ? 2.551 25.703 32.812 1 92.12 152 VAL B N 1
ATOM 4002 C CA . VAL B 1 152 ? 1.658 26.828 33.031 1 92.12 152 VAL B CA 1
ATOM 4003 C C . VAL B 1 152 ? 0.613 26.469 34.094 1 92.12 152 VAL B C 1
ATOM 4005 O O . VAL B 1 152 ? 0.55 25.312 34.531 1 92.12 152 VAL B O 1
ATOM 4008 N N . SER B 1 153 ? -0.139 27.5 34.562 1 91.56 153 SER B N 1
ATOM 4009 C CA . SER B 1 153 ? -1.188 27.266 35.562 1 91.56 153 SER B CA 1
ATOM 4010 C C . SER B 1 153 ? -2.445 26.688 34.906 1 91.56 153 SER B C 1
ATOM 4012 O O . SER B 1 153 ? -2.762 27.031 33.75 1 91.56 153 SER B O 1
ATOM 4014 N N . GLU B 1 154 ? -3.07 25.828 35.688 1 91.69 154 GLU B N 1
ATOM 4015 C CA . GLU B 1 154 ? -4.324 25.25 35.219 1 91.69 154 GLU B CA 1
ATOM 4016 C C . GLU B 1 154 ? -5.348 26.328 34.875 1 91.69 154 GLU B C 1
ATOM 4018 O O . GLU B 1 154 ? -6.137 26.188 33.938 1 91.69 154 GLU B O 1
ATOM 4023 N N . ASP B 1 155 ? -5.32 27.344 35.625 1 90.94 155 ASP B N 1
ATOM 4024 C CA . ASP B 1 155 ? -6.266 28.438 35.469 1 90.94 155 ASP B CA 1
ATOM 4025 C C . ASP B 1 155 ? -6.109 29.109 34.125 1 90.94 155 ASP B C 1
ATOM 4027 O O . ASP B 1 155 ? -7.09 29.562 33.531 1 90.94 155 ASP B O 1
ATOM 4031 N N . LEU B 1 156 ? -4.969 29.156 33.594 1 88.31 156 LEU B N 1
ATOM 4032 C CA . LEU B 1 156 ? -4.688 29.766 32.281 1 88.31 156 LEU B CA 1
ATOM 4033 C C . LEU B 1 156 ? -5.387 29 31.172 1 88.31 156 LEU B C 1
ATOM 4035 O O . LEU B 1 156 ? -5.891 29.609 30.219 1 88.31 156 LEU B O 1
ATOM 4039 N N . VAL B 1 157 ? -5.441 27.734 31.328 1 88.44 157 VAL B N 1
ATOM 4040 C CA . VAL B 1 157 ? -6.035 26.875 30.312 1 88.44 157 VAL B CA 1
ATOM 4041 C C . VAL B 1 157 ? -7.559 26.984 30.359 1 88.44 157 VAL B C 1
ATOM 4043 O O . VAL B 1 157 ? -8.203 27.156 29.328 1 88.44 157 VAL B O 1
ATOM 4046 N N . VAL B 1 158 ? -8.102 26.984 31.5 1 88.56 158 VAL B N 1
ATOM 4047 C CA . VAL B 1 158 ? -9.547 26.938 31.688 1 88.56 158 VAL B CA 1
ATOM 4048 C C . VAL B 1 158 ? -10.164 28.281 31.328 1 88.56 158 VAL B C 1
ATOM 4050 O O . VAL B 1 158 ? -11.25 28.344 30.734 1 88.56 158 VAL B O 1
ATOM 4053 N N . LYS B 1 159 ? -9.445 29.344 31.578 1 88.56 159 LYS B N 1
ATOM 4054 C CA . LYS B 1 159 ? -9.977 30.688 31.359 1 88.56 159 LYS B CA 1
ATOM 4055 C C . LYS B 1 159 ? -10.102 30.984 29.875 1 88.56 159 LYS B C 1
ATOM 4057 O O . LYS B 1 159 ? -10.961 31.766 29.453 1 88.56 159 LYS B O 1
ATOM 4062 N N . GLN B 1 160 ? -9.305 30.328 29.156 1 91.19 160 GLN B N 1
ATOM 4063 C CA . GLN B 1 160 ? -9.25 30.656 27.734 1 91.19 160 GLN B CA 1
ATOM 4064 C C . GLN B 1 160 ? -10.188 29.75 26.938 1 91.19 160 GLN B C 1
ATOM 4066 O O . GLN B 1 160 ? -10.375 29.969 25.734 1 91.19 160 GLN B O 1
ATOM 4071 N N . GLU B 1 161 ? -10.875 28.797 27.516 1 91.88 161 GLU B N 1
ATOM 4072 C CA . GLU B 1 161 ? -11.719 27.828 26.812 1 91.88 161 GLU B CA 1
ATOM 4073 C C . GLU B 1 161 ? -12.875 28.516 26.109 1 91.88 161 GLU B C 1
ATOM 4075 O O . GLU B 1 161 ? -13.164 28.219 24.938 1 91.88 161 GLU B O 1
ATOM 4080 N N . VAL B 1 162 ? -13.484 29.391 26.906 1 90.94 162 VAL B N 1
ATOM 4081 C CA . VAL B 1 162 ? -14.664 30.047 26.359 1 90.94 162 VAL B CA 1
ATOM 4082 C C . VAL B 1 162 ? -14.266 30.922 25.188 1 90.94 1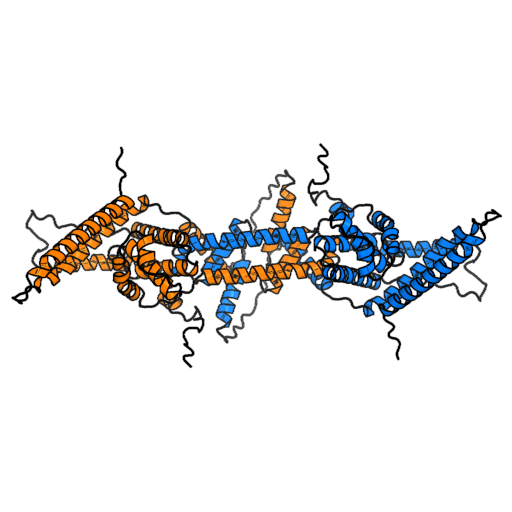62 VAL B C 1
ATOM 4084 O O . VAL B 1 162 ? -14.938 30.938 24.156 1 90.94 162 VAL B O 1
ATOM 4087 N N . ALA B 1 163 ? -13.188 31.672 25.281 1 92.31 163 ALA B N 1
ATOM 4088 C CA . ALA B 1 163 ? -12.695 32.531 24.203 1 92.31 163 ALA B CA 1
ATOM 4089 C C . ALA B 1 163 ? -12.367 31.703 22.953 1 92.31 163 ALA B C 1
ATOM 4091 O O . ALA B 1 163 ? -12.648 32.125 21.844 1 92.31 163 ALA B O 1
ATOM 4092 N N . LEU B 1 164 ? -11.805 30.578 23.188 1 95 164 LEU B N 1
ATOM 4093 C CA . LEU B 1 164 ? -11.477 29.703 22.062 1 95 164 LEU B CA 1
ATOM 4094 C C . LEU B 1 164 ? -12.742 29.234 21.359 1 95 164 LEU B C 1
ATOM 4096 O O . LEU B 1 164 ? -12.828 29.266 20.125 1 95 164 LEU B O 1
ATOM 4100 N N . MET B 1 165 ? -13.695 28.766 22.109 1 94.62 165 MET B N 1
ATOM 4101 C CA . MET B 1 165 ? -14.945 28.266 21.547 1 94.62 165 MET B CA 1
ATOM 4102 C C . MET B 1 165 ? -15.672 29.359 20.781 1 94.62 165 MET B C 1
ATOM 4104 O O . MET B 1 165 ? -16.219 29.109 19.703 1 94.62 165 MET B O 1
ATOM 4108 N N . GLU B 1 166 ? -15.633 30.5 21.344 1 92.69 166 GLU B N 1
ATOM 4109 C CA . GLU B 1 166 ? -16.266 31.625 20.672 1 92.69 166 GLU B CA 1
ATOM 4110 C C . GLU B 1 166 ? -15.547 31.953 19.359 1 92.69 166 GLU B C 1
ATOM 4112 O O . GLU B 1 166 ? -16.203 32.25 18.344 1 92.69 166 GLU B O 1
ATOM 4117 N N . GLY B 1 167 ? -14.234 31.922 19.422 1 92.5 167 GLY B N 1
ATOM 4118 C CA . GLY B 1 167 ? -13.445 32.188 18.234 1 92.5 167 GLY B CA 1
ATOM 4119 C C . GLY B 1 167 ? -13.688 31.141 17.141 1 92.5 167 GLY B C 1
ATOM 4120 O O . GLY B 1 167 ? -13.531 31.453 15.953 1 92.5 167 GLY B O 1
ATOM 4121 N N . LEU B 1 168 ? -14.125 30 17.531 1 93.19 168 LEU B N 1
ATOM 4122 C CA . LEU B 1 168 ? -14.398 28.922 16.594 1 93.19 168 LEU B CA 1
ATOM 4123 C C . LEU B 1 168 ? -15.867 28.938 16.172 1 93.19 168 LEU B C 1
ATOM 4125 O O . LEU B 1 168 ? -16.297 28.078 15.383 1 93.19 168 LEU B O 1
ATOM 4129 N N . ASN B 1 169 ? -16.641 29.875 16.625 1 90.94 169 ASN B N 1
ATOM 4130 C CA . ASN B 1 169 ? -18.078 29.953 16.391 1 90.94 169 ASN B CA 1
ATOM 4131 C C . ASN B 1 169 ? -18.781 28.656 16.812 1 90.94 169 ASN B C 1
ATOM 4133 O O . ASN B 1 169 ? -19.719 28.219 16.141 1 90.94 169 ASN B O 1
ATOM 4137 N N . PHE B 1 170 ? -18.188 27.984 17.734 1 89.56 170 PHE B N 1
ATOM 4138 C CA . PHE B 1 170 ? -18.703 26.75 18.344 1 89.56 170 PHE B CA 1
ATOM 4139 C C . PHE B 1 170 ? -18.766 25.641 17.297 1 89.56 170 PHE B C 1
ATOM 4141 O O . PHE B 1 170 ? -19.516 24.672 17.469 1 89.56 170 PHE B O 1
ATOM 4148 N N . ASP B 1 171 ? -18.078 25.859 16.219 1 90.31 171 ASP B N 1
ATOM 4149 C CA . ASP B 1 171 ? -17.922 24.766 15.242 1 90.31 171 ASP B CA 1
ATOM 4150 C C . ASP B 1 171 ? -16.781 23.828 15.656 1 90.31 171 ASP B C 1
ATOM 4152 O O . ASP B 1 171 ? -15.648 23.984 15.219 1 90.31 171 ASP B O 1
ATOM 4156 N N . LEU B 1 172 ? -17.125 22.891 16.375 1 90.38 172 LEU B N 1
ATOM 4157 C CA . LEU B 1 172 ? -16.094 22.062 16.984 1 90.38 172 LEU B CA 1
ATOM 4158 C C . LEU B 1 172 ? -15.859 20.797 16.172 1 90.38 172 LEU B C 1
ATOM 4160 O O . LEU B 1 172 ? -14.859 20.109 16.375 1 90.38 172 LEU B O 1
ATOM 4164 N N . VAL B 1 173 ? -16.719 20.547 15.219 1 88 173 VAL B N 1
ATOM 4165 C CA . VAL B 1 173 ? -16.562 19.328 14.422 1 88 173 VAL B CA 1
ATOM 4166 C C . VAL B 1 173 ? -15.516 19.562 13.328 1 88 173 VAL B C 1
ATOM 4168 O O . VAL B 1 173 ? -15.609 20.531 12.57 1 88 173 VAL B O 1
ATOM 4171 N N . VAL B 1 174 ? -14.523 18.75 13.406 1 90.12 174 VAL B N 1
ATOM 4172 C CA . VAL B 1 174 ? -13.461 18.844 12.406 1 90.12 174 VAL B CA 1
ATOM 4173 C C . VAL B 1 174 ? -13.273 17.484 11.742 1 90.12 174 VAL B C 1
ATOM 4175 O O . VAL B 1 174 ? -13.281 16.453 12.406 1 90.12 174 VAL B O 1
ATOM 4178 N N . HIS B 1 175 ? -13.273 17.469 10.414 1 86.38 175 HIS B N 1
ATOM 4179 C CA . HIS B 1 175 ? -12.938 16.25 9.672 1 86.38 175 HIS B CA 1
ATOM 4180 C C . HIS B 1 175 ? -11.43 16.125 9.484 1 86.38 175 HIS B C 1
ATOM 4182 O O . HIS B 1 175 ? -10.797 16.984 8.867 1 86.38 175 HIS B O 1
ATOM 4188 N N . SER B 1 176 ? -10.906 15.094 10 1 89.44 176 SER B N 1
ATOM 4189 C CA . SER B 1 176 ? -9.461 14.906 10.039 1 89.44 176 SER B CA 1
ATOM 4190 C C . SER B 1 176 ? -8.945 14.297 8.742 1 89.44 176 SER B C 1
ATOM 4192 O O . SER B 1 176 ? -9.445 13.266 8.297 1 89.44 176 SER B O 1
ATOM 4194 N N . PRO B 1 177 ? -7.977 14.883 8.156 1 90.56 177 PRO B N 1
ATOM 4195 C CA . PRO B 1 177 ? -7.344 14.266 6.988 1 90.56 177 PRO B CA 1
ATOM 4196 C C . PRO B 1 177 ? -6.637 12.953 7.324 1 90.56 177 PRO B C 1
ATOM 4198 O O . PRO B 1 177 ? -6.426 12.117 6.441 1 90.56 177 PRO B O 1
ATOM 4201 N N . TYR B 1 178 ? -6.312 12.75 8.633 1 94.38 178 TYR B N 1
ATOM 4202 C CA . TYR B 1 178 ? -5.664 11.516 9.039 1 94.38 178 TYR B CA 1
ATOM 4203 C C . TYR B 1 178 ? -6.617 10.328 8.906 1 94.38 178 TYR B C 1
ATOM 4205 O O . TYR B 1 178 ? -6.203 9.227 8.547 1 94.38 178 TYR B O 1
ATOM 4213 N N . ARG B 1 179 ? -7.844 10.633 9.242 1 90.06 179 ARG B N 1
ATOM 4214 C CA . ARG B 1 179 ? -8.844 9.586 9.062 1 90.06 179 ARG B CA 1
ATOM 4215 C C . ARG B 1 179 ? -8.992 9.211 7.594 1 90.06 179 ARG B C 1
ATOM 4217 O O . ARG B 1 179 ? -9.078 8.031 7.254 1 90.06 179 ARG B O 1
ATOM 4224 N N . ALA B 1 180 ? -9.039 10.203 6.801 1 82.25 180 ALA B N 1
ATOM 4225 C CA . ALA B 1 180 ? -9.133 9.977 5.359 1 82.25 180 ALA B CA 1
ATOM 4226 C C . ALA B 1 180 ? -7.922 9.195 4.852 1 82.25 180 ALA B C 1
ATOM 4228 O O . ALA B 1 180 ? -8.062 8.258 4.062 1 82.25 180 ALA B O 1
ATOM 4229 N N . LEU B 1 181 ? -6.762 9.539 5.324 1 89.12 181 LEU B N 1
ATOM 4230 C CA . LEU B 1 181 ? -5.543 8.844 4.922 1 89.12 181 LEU B CA 1
ATOM 4231 C C . LEU B 1 181 ? -5.578 7.387 5.363 1 89.12 181 LEU B C 1
ATOM 4233 O O . LEU B 1 181 ? -5.215 6.492 4.594 1 89.12 181 LEU B O 1
ATOM 4237 N N . HIS B 1 182 ? -6.004 7.215 6.578 1 91.12 182 HIS B N 1
ATOM 4238 C CA . HIS B 1 182 ? -6.098 5.855 7.094 1 91.12 182 HIS B CA 1
ATOM 4239 C C . HIS B 1 182 ? -7.039 5.008 6.238 1 91.12 182 HIS B C 1
ATOM 4241 O O . HIS B 1 182 ? -6.758 3.836 5.98 1 91.12 182 HIS B O 1
ATOM 4247 N N . GLY B 1 183 ? -8.141 5.598 5.887 1 83.06 183 GLY B N 1
ATOM 4248 C CA . GLY B 1 183 ? -9.047 4.895 4.996 1 83.06 183 GLY B CA 1
ATOM 4249 C C . GLY B 1 183 ? -8.414 4.512 3.672 1 83.06 183 GLY B C 1
ATOM 4250 O O . GLY B 1 183 ? -8.609 3.396 3.186 1 83.06 183 GLY B O 1
ATOM 4251 N N . MET B 1 184 ? -7.684 5.359 3.133 1 82.38 184 MET B N 1
ATOM 4252 C CA . MET B 1 184 ? -7.012 5.098 1.862 1 82.38 184 MET B CA 1
ATOM 4253 C C . MET B 1 184 ? -5.961 4.004 2.018 1 82.38 184 MET B C 1
ATOM 4255 O O . MET B 1 184 ? -5.82 3.145 1.147 1 82.38 184 MET B O 1
ATOM 4259 N N . ILE B 1 185 ? -5.238 4.02 3.098 1 87.88 185 ILE B N 1
ATOM 4260 C CA . ILE B 1 185 ? -4.207 3.025 3.361 1 87.88 185 ILE B CA 1
ATOM 4261 C C . ILE B 1 185 ? -4.844 1.647 3.518 1 87.88 185 ILE B C 1
ATOM 4263 O O . ILE B 1 185 ? -4.289 0.644 3.066 1 87.88 185 ILE B O 1
ATOM 4267 N N . LEU B 1 186 ? -5.973 1.629 4.121 1 87.38 186 LEU B N 1
ATOM 4268 C CA . LEU B 1 186 ? -6.684 0.363 4.277 1 87.38 186 LEU B CA 1
ATOM 4269 C C . LEU B 1 186 ? -7.035 -0.236 2.922 1 87.38 186 LEU B C 1
ATOM 4271 O O . LEU B 1 186 ? -6.961 -1.453 2.738 1 87.38 186 LEU B O 1
ATOM 4275 N N . VAL B 1 187 ? -7.422 0.564 2.02 1 82.06 187 VAL B N 1
ATOM 4276 C CA . VAL B 1 187 ? -7.754 0.105 0.674 1 82.06 187 VAL B CA 1
ATOM 4277 C C . VAL B 1 187 ? -6.504 -0.461 0 1 82.06 187 VAL B C 1
ATOM 4279 O O . VAL B 1 187 ? -6.57 -1.483 -0.687 1 82.06 187 VAL B O 1
ATOM 4282 N N . VAL B 1 188 ? -5.383 0.213 0.207 1 83.56 188 VAL B N 1
ATOM 4283 C CA . VAL B 1 188 ? -4.113 -0.241 -0.358 1 83.56 188 VAL B CA 1
ATOM 4284 C C . VAL B 1 188 ? -3.738 -1.596 0.237 1 83.56 188 VAL B C 1
ATOM 4286 O O . VAL B 1 188 ? -3.305 -2.498 -0.483 1 83.56 188 VAL B O 1
ATOM 4289 N N . ASP B 1 189 ? -3.941 -1.697 1.503 1 89.75 189 ASP B N 1
ATOM 4290 C CA . ASP B 1 189 ? -3.639 -2.955 2.178 1 89.75 189 ASP B CA 1
ATOM 4291 C C . ASP B 1 189 ? -4.504 -4.09 1.638 1 89.75 189 ASP B C 1
ATOM 4293 O O . ASP B 1 189 ? -4.023 -5.211 1.452 1 89.75 189 ASP B O 1
ATOM 4297 N N . GLU B 1 190 ? -5.734 -3.803 1.435 1 88.75 190 GLU B N 1
ATOM 4298 C CA . GLU B 1 190 ? -6.652 -4.797 0.887 1 88.75 190 GLU B CA 1
ATOM 4299 C C . GLU B 1 190 ? -6.254 -5.195 -0.532 1 88.75 190 GLU B C 1
ATOM 4301 O O . GLU B 1 190 ? -6.383 -6.359 -0.917 1 88.75 190 GLU B O 1
ATOM 4306 N N . ALA B 1 191 ? -5.844 -4.262 -1.243 1 85.38 191 ALA B N 1
ATOM 4307 C CA . ALA B 1 191 ? -5.387 -4.531 -2.604 1 85.38 191 ALA B CA 1
ATOM 4308 C C . ALA B 1 191 ? -4.164 -5.441 -2.6 1 85.38 191 ALA B C 1
ATOM 4310 O O . ALA B 1 191 ? -4.043 -6.336 -3.441 1 85.38 191 ALA B O 1
ATOM 4311 N N . CYS B 1 192 ? -3.248 -5.16 -1.684 1 88.94 192 CYS B N 1
ATOM 4312 C CA . CYS B 1 192 ? -2.053 -5.992 -1.57 1 88.94 192 CYS B CA 1
ATOM 4313 C C . CYS B 1 192 ? -2.418 -7.426 -1.204 1 88.94 192 CYS B C 1
ATOM 4315 O O . CYS B 1 192 ? -1.817 -8.375 -1.715 1 88.94 192 CYS B O 1
ATOM 4317 N N . ARG B 1 193 ? -3.408 -7.59 -0.385 1 92.38 193 ARG B N 1
ATOM 4318 C CA . ARG B 1 193 ? -3.875 -8.922 -0.027 1 92.38 193 ARG B CA 1
ATOM 4319 C C . ARG B 1 193 ? -4.504 -9.625 -1.227 1 92.38 193 ARG B C 1
ATOM 4321 O O . ARG B 1 193 ? -4.254 -10.812 -1.459 1 92.38 193 ARG B O 1
ATOM 4328 N N . ALA B 1 194 ? -5.27 -8.945 -1.977 1 90.56 194 ALA B N 1
ATOM 4329 C CA . ALA B 1 194 ? -5.898 -9.484 -3.178 1 90.56 194 ALA B CA 1
ATOM 4330 C C . ALA B 1 194 ? -4.852 -9.883 -4.215 1 90.56 194 ALA B C 1
ATOM 4332 O O . ALA B 1 194 ? -5.062 -10.812 -4.996 1 90.56 194 ALA B O 1
ATOM 4333 N N . ALA B 1 195 ? -3.73 -9.172 -4.207 1 91.44 195 ALA B N 1
ATOM 4334 C CA . ALA B 1 195 ? -2.643 -9.477 -5.133 1 91.44 195 ALA B CA 1
ATOM 4335 C C . ALA B 1 195 ? -2.121 -10.898 -4.922 1 91.44 195 ALA B C 1
ATOM 4337 O O . ALA B 1 195 ? -1.727 -11.57 -5.879 1 91.44 195 ALA B O 1
ATOM 4338 N N . GLY B 1 196 ? -2.129 -11.359 -3.723 1 93.56 196 GLY B N 1
ATOM 4339 C CA . GLY B 1 196 ? -1.728 -12.727 -3.451 1 93.56 196 GLY B CA 1
ATOM 4340 C C . GLY B 1 196 ? -2.59 -13.758 -4.16 1 93.56 196 GLY B C 1
ATOM 4341 O O . GLY B 1 196 ? -2.074 -14.711 -4.75 1 93.56 196 GLY B O 1
ATOM 4342 N N . GLY B 1 197 ? -3.877 -13.539 -4.113 1 92.75 197 GLY B N 1
ATOM 4343 C CA . GLY B 1 197 ? -4.789 -14.422 -4.828 1 92.75 197 GLY B CA 1
ATOM 4344 C C . GLY B 1 197 ? -4.605 -14.367 -6.336 1 92.75 197 GLY B C 1
ATOM 4345 O O . GLY B 1 197 ? -4.695 -15.391 -7.012 1 92.75 197 GLY B O 1
ATOM 4346 N N . ALA B 1 198 ? -4.383 -13.172 -6.789 1 92 198 ALA B N 1
ATOM 4347 C CA . ALA B 1 198 ? -4.129 -13.016 -8.219 1 92 198 ALA B CA 1
ATOM 4348 C C . ALA B 1 198 ? -2.865 -13.766 -8.633 1 92 198 ALA B C 1
ATOM 4350 O O . ALA B 1 198 ? -2.809 -14.344 -9.719 1 92 198 ALA B O 1
ATOM 4351 N N . LEU B 1 199 ? -1.851 -13.688 -7.785 1 94.81 199 LEU B N 1
ATOM 4352 C CA . LEU B 1 199 ? -0.605 -14.391 -8.078 1 94.81 199 LEU B CA 1
ATOM 4353 C C . LEU B 1 199 ? -0.821 -15.898 -8.086 1 94.81 199 LEU B C 1
ATOM 4355 O O . LEU B 1 199 ? -0.261 -16.609 -8.93 1 94.81 199 LEU B O 1
ATOM 4359 N N . ASP B 1 200 ? -1.631 -16.391 -7.164 1 95.81 200 ASP B N 1
ATOM 4360 C CA . ASP B 1 200 ? -1.976 -17.812 -7.156 1 95.81 200 ASP B CA 1
ATOM 4361 C C . ASP B 1 200 ? -2.578 -18.234 -8.492 1 95.81 200 ASP B C 1
ATOM 4363 O O . ASP B 1 200 ? -2.256 -19.312 -9.008 1 95.81 200 ASP B O 1
ATOM 4367 N N . ALA B 1 201 ? -3.438 -17.438 -9 1 94.56 201 ALA B N 1
ATOM 4368 C CA . ALA B 1 201 ? -4.074 -17.719 -10.281 1 94.56 201 ALA B CA 1
ATOM 4369 C C . ALA B 1 201 ? -3.057 -17.703 -11.422 1 94.56 201 ALA B C 1
ATOM 4371 O O . ALA B 1 201 ? -3.088 -18.547 -12.312 1 94.56 201 ALA B O 1
ATOM 4372 N N . LEU B 1 202 ? -2.211 -16.719 -11.375 1 93 202 LEU B N 1
ATOM 4373 C CA . LEU B 1 202 ? -1.19 -16.594 -12.406 1 93 202 LEU B CA 1
ATOM 4374 C C . LEU B 1 202 ? -0.275 -17.812 -12.422 1 93 202 LEU B C 1
ATOM 4376 O O . LEU B 1 202 ? 0.15 -18.266 -13.492 1 93 202 LEU B O 1
ATOM 4380 N N . MET B 1 203 ? 0.005 -18.375 -11.258 1 95.25 203 MET B N 1
ATOM 4381 C CA . MET B 1 203 ? 0.884 -19.531 -11.148 1 95.25 203 MET B CA 1
ATOM 4382 C C . MET B 1 203 ? 0.262 -20.75 -11.812 1 95.25 203 MET B C 1
ATOM 4384 O O . MET B 1 203 ? 0.973 -21.672 -12.211 1 95.25 203 MET B O 1
ATOM 4388 N N . LEU B 1 204 ? -1.055 -20.781 -11.969 1 95.62 204 LEU B N 1
ATOM 4389 C CA . LEU B 1 204 ? -1.744 -21.922 -12.578 1 95.62 204 LEU B CA 1
ATOM 4390 C C . LEU B 1 204 ? -1.89 -21.719 -14.086 1 95.62 204 LEU B C 1
ATOM 4392 O O . LEU B 1 204 ? -2.467 -22.562 -14.773 1 95.62 204 LEU B O 1
ATOM 4396 N N . SER B 1 205 ? -1.335 -20.641 -14.602 1 94 205 SER B N 1
ATOM 4397 C CA . SER B 1 205 ? -1.261 -20.375 -16.031 1 94 205 SER B CA 1
ATOM 4398 C C . SER B 1 205 ? 0.159 -20.562 -16.562 1 94 205 SER B C 1
ATOM 4400 O O . SER B 1 205 ? 1.028 -21.062 -15.844 1 94 205 SER B O 1
ATOM 4402 N N . ASP B 1 206 ? 0.423 -20.156 -17.781 1 93.06 206 ASP B N 1
ATOM 4403 C CA . ASP B 1 206 ? 1.749 -20.297 -18.375 1 93.06 206 ASP B CA 1
ATOM 4404 C C . ASP B 1 206 ? 2.623 -19.078 -18.031 1 93.06 206 ASP B C 1
ATOM 4406 O O . ASP B 1 206 ? 3.771 -19 -18.469 1 93.06 206 ASP B O 1
ATOM 4410 N N . ALA B 1 207 ? 2.117 -18.172 -17.203 1 90.81 207 ALA B N 1
ATOM 4411 C CA . ALA B 1 207 ? 2.795 -16.906 -16.922 1 90.81 207 ALA B CA 1
ATOM 4412 C C . ALA B 1 207 ? 4.207 -17.141 -16.391 1 90.81 207 ALA B C 1
ATOM 4414 O O . ALA B 1 207 ? 5.164 -16.531 -16.859 1 90.81 207 ALA B O 1
ATOM 4415 N N . PRO B 1 208 ? 4.367 -18.156 -15.484 1 91.81 208 PRO B N 1
ATOM 4416 C CA . PRO B 1 208 ? 5.707 -18.344 -14.93 1 91.81 208 PRO B CA 1
ATOM 4417 C C . PRO B 1 208 ? 6.711 -18.844 -15.961 1 91.81 208 PRO B C 1
ATOM 4419 O O . PRO B 1 208 ? 7.922 -18.75 -15.742 1 91.81 208 PRO B O 1
ATOM 4422 N N . LEU B 1 209 ? 6.25 -19.391 -17.062 1 92.31 209 LEU B N 1
ATOM 4423 C CA . LEU B 1 209 ? 7.121 -19.922 -18.094 1 92.31 209 LEU B CA 1
ATOM 4424 C C . LEU B 1 209 ? 7.359 -18.891 -19.188 1 92.31 209 LEU B C 1
ATOM 4426 O O . LEU B 1 209 ? 8.219 -19.078 -20.062 1 92.31 209 LEU B O 1
ATOM 4430 N N . LEU B 1 210 ? 6.621 -17.797 -19.156 1 88.44 210 LEU B N 1
ATOM 4431 C CA . LEU B 1 210 ? 6.664 -16.812 -20.234 1 88.44 210 LEU B CA 1
ATOM 4432 C C . LEU B 1 210 ? 7.316 -15.516 -19.766 1 88.44 210 LEU B C 1
ATOM 4434 O O . LEU B 1 210 ? 7.922 -14.797 -20.562 1 88.44 210 LEU B O 1
ATOM 4438 N N . TYR B 1 211 ? 7.176 -15.227 -18.484 1 84.44 211 TYR B N 1
ATOM 4439 C CA . TYR B 1 211 ? 7.598 -13.922 -17.984 1 84.44 211 TYR B CA 1
ATOM 4440 C C . TYR B 1 211 ? 8.445 -14.062 -16.734 1 84.44 211 TYR B C 1
ATOM 4442 O O . TYR B 1 211 ? 8.438 -15.109 -16.078 1 84.44 211 TYR B O 1
ATOM 4450 N N . SER B 1 212 ? 9.148 -12.984 -16.438 1 83.56 212 SER B N 1
ATOM 4451 C CA . SER B 1 212 ? 10.008 -12.969 -15.258 1 83.56 212 SER B CA 1
ATOM 4452 C C . SER B 1 212 ? 9.188 -12.891 -13.977 1 83.56 212 SER B C 1
ATOM 4454 O O . SER B 1 212 ? 8.047 -12.422 -13.992 1 83.56 212 SER B O 1
ATOM 4456 N N . PRO B 1 213 ? 9.789 -13.383 -12.914 1 86.19 213 PRO B N 1
ATOM 4457 C CA . PRO B 1 213 ? 9.094 -13.32 -11.625 1 86.19 213 PRO B CA 1
ATOM 4458 C C . PRO B 1 213 ? 8.656 -11.906 -11.266 1 86.19 213 PRO B C 1
ATOM 4460 O O . PRO B 1 213 ? 7.559 -11.711 -10.727 1 86.19 213 PRO B O 1
ATOM 4463 N N . ALA B 1 214 ? 9.453 -10.953 -11.641 1 78.06 214 ALA B N 1
ATOM 4464 C CA . ALA B 1 214 ? 9.117 -9.57 -11.328 1 78.06 214 ALA B CA 1
ATOM 4465 C C . ALA B 1 214 ? 7.898 -9.102 -12.109 1 78.06 214 ALA B C 1
ATOM 4467 O O . ALA B 1 214 ? 7.031 -8.406 -11.57 1 78.06 214 ALA B O 1
ATOM 4468 N N . GLN B 1 215 ? 7.883 -9.516 -13.305 1 77.56 215 GLN B N 1
ATOM 4469 C CA . GLN B 1 215 ? 6.754 -9.141 -14.148 1 77.56 215 GLN B CA 1
ATOM 4470 C C . GLN B 1 215 ? 5.465 -9.805 -13.68 1 77.56 215 GLN B C 1
ATOM 4472 O O . GLN B 1 215 ? 4.41 -9.172 -13.648 1 77.56 215 GLN B O 1
ATOM 4477 N N . VAL B 1 216 ? 5.574 -11.055 -13.305 1 86.75 216 VAL B N 1
ATOM 4478 C CA . VAL B 1 216 ? 4.418 -11.797 -12.82 1 86.75 216 VAL B CA 1
ATOM 4479 C C . VAL B 1 216 ? 3.918 -11.18 -11.516 1 86.75 216 VAL B C 1
ATOM 4481 O O . VAL B 1 216 ? 2.713 -10.977 -11.336 1 86.75 216 VAL B O 1
ATOM 4484 N N . ALA B 1 217 ? 4.875 -10.82 -10.719 1 86.94 217 ALA B N 1
ATOM 4485 C CA . ALA B 1 217 ? 4.531 -10.188 -9.445 1 86.94 217 ALA B CA 1
ATOM 4486 C C . ALA B 1 217 ? 3.852 -8.836 -9.672 1 86.94 217 ALA B C 1
ATOM 4488 O O . ALA B 1 217 ? 2.859 -8.516 -9.016 1 86.94 217 ALA B O 1
ATOM 4489 N N . ALA B 1 218 ? 4.379 -8.094 -10.578 1 80.38 218 ALA B N 1
ATOM 4490 C CA . ALA B 1 218 ? 3.814 -6.785 -10.891 1 80.38 218 ALA B CA 1
ATOM 4491 C C . ALA B 1 218 ? 2.387 -6.914 -11.414 1 80.38 218 ALA B C 1
ATOM 4493 O O . ALA B 1 218 ? 1.518 -6.109 -11.07 1 80.38 218 ALA B O 1
ATOM 4494 N N . ALA B 1 219 ? 2.168 -7.891 -12.211 1 82.81 219 ALA B N 1
ATOM 4495 C CA . ALA B 1 219 ? 0.831 -8.125 -12.75 1 82.81 219 ALA B CA 1
ATOM 4496 C C . ALA B 1 219 ? -0.147 -8.508 -11.641 1 82.81 219 ALA B C 1
ATOM 4498 O O . ALA B 1 219 ? -1.308 -8.094 -11.656 1 82.81 219 ALA B O 1
ATOM 4499 N N . ALA B 1 220 ? 0.333 -9.32 -10.773 1 88.5 220 ALA B N 1
ATOM 4500 C CA . ALA B 1 220 ? -0.503 -9.711 -9.641 1 88.5 220 ALA B CA 1
ATOM 4501 C C . ALA B 1 220 ? -0.885 -8.492 -8.797 1 88.5 220 ALA B C 1
ATOM 4503 O O . ALA B 1 220 ? -2.039 -8.352 -8.391 1 88.5 220 ALA B O 1
ATOM 4504 N N . LEU B 1 221 ? 0.124 -7.703 -8.562 1 84.31 221 LEU B N 1
ATOM 4505 C CA . LEU B 1 221 ? -0.118 -6.492 -7.789 1 84.31 221 LEU B CA 1
ATOM 4506 C C . LEU B 1 221 ? -1.13 -5.594 -8.484 1 84.31 221 LEU B C 1
ATOM 4508 O O . LEU B 1 221 ? -2.057 -5.082 -7.852 1 84.31 221 LEU B O 1
ATOM 4512 N N . ARG B 1 222 ? -0.958 -5.418 -9.758 1 78.44 222 ARG B N 1
ATOM 4513 C CA . ARG B 1 222 ? -1.894 -4.613 -10.539 1 78.44 222 ARG B CA 1
ATOM 4514 C C . ARG B 1 222 ? -3.307 -5.18 -10.453 1 78.44 222 ARG B C 1
ATOM 4516 O O . ARG B 1 222 ? -4.273 -4.43 -10.312 1 78.44 222 ARG B O 1
ATOM 4523 N N . SER B 1 223 ? -3.393 -6.496 -10.586 1 83.5 223 SER B N 1
ATOM 4524 C CA . SER B 1 223 ? -4.695 -7.152 -10.5 1 83.5 223 SER B CA 1
ATOM 4525 C C . SER B 1 223 ? -5.344 -6.918 -9.141 1 83.5 223 SER B C 1
ATOM 4527 O O . SER B 1 223 ? -6.559 -6.746 -9.047 1 83.5 223 SER B O 1
ATOM 4529 N N . GLY B 1 224 ? -4.555 -7 -8.102 1 84.88 224 GLY B N 1
ATOM 4530 C CA . GLY B 1 224 ? -5.066 -6.715 -6.77 1 84.88 224 GLY B CA 1
ATOM 4531 C C . GLY B 1 224 ? -5.648 -5.32 -6.641 1 84.88 224 GLY B C 1
ATOM 4532 O O . GLY B 1 224 ? -6.719 -5.141 -6.051 1 84.88 224 GLY B O 1
ATOM 4533 N N . PHE B 1 225 ? -4.969 -4.375 -7.188 1 79.06 225 PHE B N 1
ATOM 4534 C CA . PHE B 1 225 ? -5.441 -2.994 -7.145 1 79.06 225 PHE B CA 1
ATOM 4535 C C . PHE B 1 225 ? -6.688 -2.822 -8 1 79.06 225 PHE B C 1
ATOM 4537 O O . PHE B 1 225 ? -7.605 -2.09 -7.625 1 79.06 225 PHE B O 1
ATOM 4544 N N . LYS B 1 226 ? -6.754 -3.508 -9.164 1 74.88 226 LYS B N 1
ATOM 4545 C CA . LYS B 1 226 ? -7.926 -3.463 -10.039 1 74.88 226 LYS B CA 1
ATOM 4546 C C . LYS B 1 226 ? -9.156 -4.031 -9.336 1 74.88 226 LYS B C 1
ATOM 4548 O O . LYS B 1 226 ? -10.258 -3.504 -9.477 1 74.88 226 LYS B O 1
ATOM 4553 N N . ALA B 1 227 ? -8.938 -5.066 -8.648 1 77.31 227 ALA B N 1
ATOM 4554 C CA . ALA B 1 227 ? -10.031 -5.727 -7.949 1 77.31 227 ALA B CA 1
ATOM 4555 C C . ALA B 1 227 ? -10.68 -4.789 -6.93 1 77.31 227 ALA B C 1
ATOM 4557 O O . ALA B 1 227 ? -11.867 -4.902 -6.641 1 77.31 227 ALA B O 1
ATOM 4558 N N . LYS B 1 228 ? -9.867 -3.941 -6.445 1 75.19 228 LYS B N 1
ATOM 4559 C CA . LYS B 1 228 ? -10.391 -3.027 -5.434 1 75.19 228 LYS B CA 1
ATOM 4560 C C . LYS B 1 228 ? -10.766 -1.681 -6.051 1 75.19 228 LYS B C 1
ATOM 4562 O O . LYS B 1 228 ? -11.062 -0.726 -5.332 1 75.19 228 LYS B O 1
ATOM 4567 N N . GLY B 1 229 ? -10.844 -1.762 -7.398 1 64.31 229 GLY B N 1
ATOM 4568 C CA . GLY B 1 229 ? -11.32 -0.585 -8.109 1 64.31 229 GLY B CA 1
ATOM 4569 C C . GLY B 1 229 ? -10.258 0.475 -8.289 1 64.31 229 GLY B C 1
ATOM 4570 O O . GLY B 1 229 ? -10.562 1.63 -8.594 1 64.31 229 GLY B O 1
ATOM 4571 N N . VAL B 1 230 ? -9.062 0.063 -7.824 1 56.72 230 VAL B N 1
ATOM 4572 C CA . VAL B 1 230 ? -7.98 1.03 -7.992 1 56.72 230 VAL B CA 1
ATOM 4573 C C . VAL B 1 230 ? -7.312 0.828 -9.352 1 56.72 230 VAL B C 1
ATOM 4575 O O . VAL B 1 230 ? -6.758 -0.238 -9.625 1 56.72 230 VAL B O 1
ATOM 4578 N N . ARG B 1 231 ? -7.914 1.209 -10.594 1 47.5 231 ARG B N 1
ATOM 4579 C CA . ARG B 1 231 ? -7.316 0.994 -11.906 1 47.5 231 ARG B CA 1
ATOM 4580 C C . ARG B 1 231 ? -5.949 1.667 -12 1 47.5 231 ARG B C 1
ATOM 4582 O O . ARG B 1 231 ? -5.828 2.873 -11.781 1 47.5 231 ARG B O 1
ATOM 4589 N N . ILE B 1 232 ? -4.773 0.918 -11.805 1 44.41 232 ILE B N 1
ATOM 4590 C CA . ILE B 1 232 ? -3.381 1.351 -11.742 1 44.41 232 ILE B CA 1
ATOM 4591 C C . ILE B 1 232 ? -2.826 1.507 -13.156 1 44.41 232 ILE B C 1
ATOM 4593 O O . ILE B 1 232 ? -2.479 0.519 -13.805 1 44.41 232 ILE B O 1
ATOM 4597 N N . PRO B 1 233 ? -3.262 2.098 -14.227 1 41.59 233 PRO B N 1
ATOM 4598 C CA . PRO B 1 233 ? -2.398 1.966 -15.398 1 41.59 233 PRO B CA 1
ATOM 4599 C C . PRO B 1 233 ? -0.917 1.893 -15.039 1 41.59 233 PRO B C 1
ATOM 4601 O O . PRO B 1 233 ? -0.248 0.906 -15.359 1 41.59 233 PRO B O 1
ATOM 4604 N N . ASN B 1 234 ? -0.139 3.189 -15.195 1 43.44 234 ASN B N 1
ATOM 4605 C CA . ASN B 1 234 ? 1.303 3.309 -15.383 1 43.44 234 ASN B CA 1
ATOM 4606 C C . ASN B 1 234 ? 2.064 2.996 -14.094 1 43.44 234 ASN B C 1
ATOM 4608 O O . ASN B 1 234 ? 3.297 2.98 -14.086 1 43.44 234 ASN B O 1
ATOM 4612 N N . PHE B 1 235 ? 1.538 3.088 -13.016 1 41.53 235 PHE B N 1
ATOM 4613 C CA . PHE B 1 235 ? 2.289 3.102 -11.766 1 41.53 235 PHE B CA 1
ATOM 4614 C C . PHE B 1 235 ? 2.967 1.757 -11.531 1 41.53 235 PHE B C 1
ATOM 4616 O O . PHE B 1 235 ? 4.16 1.702 -11.227 1 41.53 235 PHE B O 1
ATOM 4623 N N . ILE B 1 236 ? 2.189 0.672 -11.531 1 45.44 236 ILE B N 1
ATOM 4624 C CA . ILE B 1 236 ? 2.785 -0.627 -11.234 1 45.44 236 ILE B CA 1
ATOM 4625 C C . ILE B 1 236 ? 3.904 -0.916 -12.234 1 45.44 236 ILE B C 1
ATOM 4627 O O . ILE B 1 236 ? 4.926 -1.505 -11.875 1 45.44 236 ILE B O 1
ATOM 4631 N N . ALA B 1 237 ? 3.711 -0.44 -13.477 1 41.94 237 ALA B N 1
ATOM 4632 C CA . ALA B 1 237 ? 4.793 -0.652 -14.438 1 41.94 237 ALA B CA 1
ATOM 4633 C C . ALA B 1 237 ? 6.086 0.005 -13.953 1 41.94 237 ALA B C 1
ATOM 4635 O O . ALA B 1 237 ? 7.164 -0.584 -14.055 1 41.94 237 ALA B O 1
ATOM 4636 N N . ARG B 1 238 ? 5.93 1.143 -13.461 1 42.19 238 ARG B N 1
ATOM 4637 C CA . ARG B 1 238 ? 7.148 1.811 -13.016 1 42.19 238 ARG B CA 1
ATOM 4638 C C . ARG B 1 238 ? 7.742 1.115 -11.789 1 42.19 238 ARG B C 1
ATOM 4640 O O . ARG B 1 238 ? 8.961 0.973 -11.68 1 42.19 238 ARG B O 1
ATOM 4647 N N . LEU B 1 239 ? 6.887 0.766 -10.883 1 41.72 239 LEU B N 1
ATOM 4648 C CA . LEU B 1 239 ? 7.406 -0.01 -9.758 1 41.72 239 LEU B CA 1
ATOM 4649 C C . LEU B 1 239 ? 8.148 -1.248 -10.258 1 41.72 239 LEU B C 1
ATOM 4651 O O . LEU B 1 239 ? 9.203 -1.602 -9.719 1 41.72 239 LEU B O 1
ATOM 4655 N N . ALA B 1 240 ? 7.535 -1.867 -11.188 1 41.31 240 ALA B N 1
ATOM 4656 C CA . ALA B 1 240 ? 8.148 -3.051 -11.781 1 41.31 240 ALA B CA 1
ATOM 4657 C C . ALA B 1 240 ? 9.469 -2.699 -12.461 1 41.31 240 ALA B C 1
ATOM 4659 O O . ALA B 1 240 ? 10.438 -3.457 -12.383 1 41.31 240 ALA B O 1
ATOM 4660 N N . MET B 1 241 ? 9.477 -1.538 -13.133 1 39.44 241 MET B N 1
ATOM 4661 C CA . MET B 1 241 ? 10.727 -1.13 -13.766 1 39.44 241 MET B CA 1
ATOM 4662 C C . MET B 1 241 ? 11.812 -0.873 -12.719 1 39.44 241 MET B C 1
ATOM 4664 O O . MET B 1 241 ? 12.961 -1.28 -12.891 1 39.44 241 MET B O 1
ATOM 4668 N N . LYS B 1 242 ? 11.375 -0.096 -11.797 1 40.19 242 LYS B N 1
ATOM 4669 C CA . LYS B 1 242 ? 12.398 0.17 -10.781 1 40.19 242 LYS B CA 1
ATOM 4670 C C . LYS B 1 242 ? 12.836 -1.119 -10.094 1 40.19 242 LYS B C 1
ATOM 4672 O O . LYS B 1 242 ? 14.023 -1.306 -9.82 1 40.19 242 LYS B O 1
ATOM 4677 N N . ALA B 1 243 ? 11.805 -1.836 -9.789 1 38.31 243 ALA B N 1
ATOM 4678 C CA . ALA B 1 243 ? 12.203 -3.133 -9.25 1 38.31 243 ALA B CA 1
ATOM 4679 C C . ALA B 1 243 ? 13.047 -3.904 -10.266 1 38.31 243 ALA B C 1
ATOM 4681 O O . ALA B 1 243 ? 14.016 -4.578 -9.891 1 38.31 243 ALA B O 1
ATOM 4682 N N . ALA B 1 244 ? 12.578 -3.805 -11.492 1 37.44 244 ALA B N 1
ATOM 4683 C CA . ALA B 1 244 ? 13.367 -4.422 -12.555 1 37.44 244 ALA B CA 1
ATOM 4684 C C . ALA B 1 244 ? 14.734 -3.754 -12.68 1 37.44 244 ALA B C 1
ATOM 4686 O O . ALA B 1 244 ? 15.75 -4.43 -12.883 1 37.44 244 ALA B O 1
ATOM 4687 N N . LEU B 1 245 ? 14.711 -2.383 -12.688 1 37.22 245 LEU B N 1
ATOM 4688 C CA . LEU B 1 245 ? 15.969 -1.649 -12.75 1 37.22 245 LEU B CA 1
ATOM 4689 C C . LEU B 1 245 ? 16.828 -1.948 -11.523 1 37.22 245 LEU B C 1
ATOM 4691 O O . LEU B 1 245 ? 18.047 -2.09 -11.633 1 37.22 245 LEU B O 1
ATOM 4695 N N . ARG B 1 246 ? 16.156 -1.808 -10.391 1 37.78 246 ARG B N 1
ATOM 4696 C CA . ARG B 1 246 ? 16.984 -2.184 -9.242 1 37.78 246 ARG B CA 1
ATOM 4697 C C . ARG B 1 246 ? 17.453 -3.627 -9.359 1 37.78 246 ARG B C 1
ATOM 4699 O O . ARG B 1 246 ? 18.562 -3.955 -8.945 1 37.78 246 ARG B O 1
ATOM 4706 N N . ALA B 1 247 ? 16.5 -4.316 -9.789 1 33.41 247 ALA B N 1
ATOM 4707 C CA . ALA B 1 247 ? 17 -5.652 -10.117 1 33.41 247 ALA B CA 1
ATOM 4708 C C . ALA B 1 247 ? 18.031 -5.602 -11.234 1 33.41 247 ALA B C 1
ATOM 4710 O O . ALA B 1 247 ? 18.984 -6.395 -11.25 1 33.41 247 ALA B O 1
ATOM 4711 N N . ALA B 1 248 ? 17.781 -4.629 -12.172 1 32.38 248 ALA B N 1
ATOM 4712 C CA . ALA B 1 248 ? 18.781 -4.426 -13.211 1 32.38 248 ALA B CA 1
ATOM 4713 C C . ALA B 1 248 ? 19.953 -3.602 -12.688 1 32.38 248 ALA B C 1
ATOM 4715 O O . ALA B 1 248 ? 21.078 -3.709 -13.188 1 32.38 248 ALA B O 1
ATOM 4716 N N . GLU B 1 249 ? 19.703 -2.484 -11.953 1 33.81 249 GLU B N 1
ATOM 4717 C CA . GLU B 1 249 ? 20.844 -1.7 -11.516 1 33.81 249 GLU B CA 1
ATOM 4718 C C . GLU B 1 249 ? 21.891 -2.578 -10.812 1 33.81 249 GLU B C 1
ATOM 4720 O O . GLU B 1 249 ? 22.953 -2.105 -10.438 1 33.81 249 GLU B O 1
ATOM 4725 N N . GLY B 1 250 ? 21.719 -3.834 -10.422 1 28.97 250 GLY B N 1
ATOM 4726 C CA . GLY B 1 250 ? 23.031 -4.418 -10.258 1 28.97 250 GLY B CA 1
ATOM 4727 C C . GLY B 1 250 ? 23.859 -4.406 -11.531 1 28.97 250 GLY B C 1
ATOM 4728 O O . GLY B 1 250 ? 24.984 -4.898 -11.555 1 28.97 250 GLY B O 1
ATOM 4729 N N . GLU B 1 251 ? 23.172 -4.547 -12.734 1 25.69 251 GLU B N 1
ATOM 4730 C CA . GLU B 1 251 ? 24.141 -4.473 -13.828 1 25.69 251 GLU B CA 1
ATOM 4731 C C . GLU B 1 251 ? 24.453 -3.023 -14.188 1 25.69 251 GLU B C 1
ATOM 4733 O O . GLU B 1 251 ? 23.547 -2.193 -14.281 1 25.69 251 GLU B O 1
ATOM 4738 N N . GLU B 1 252 ? 25.719 -2.525 -14.047 1 25.92 252 GLU B N 1
ATOM 4739 C CA . GLU B 1 252 ? 26.438 -1.264 -14.203 1 25.92 252 GLU B CA 1
ATOM 4740 C C . GLU B 1 252 ? 25.906 -0.471 -15.391 1 25.92 252 GLU B C 1
ATOM 4742 O O . GLU B 1 252 ? 25.562 0.706 -15.258 1 25.92 252 GLU B O 1
ATOM 4747 N N . GLY B 1 253 ? 26.609 -0.504 -16.688 1 23.03 253 GLY B N 1
ATOM 4748 C CA . GLY B 1 253 ? 27.359 0.538 -17.375 1 23.03 253 GLY B CA 1
ATOM 4749 C C . GLY B 1 253 ? 26.5 1.352 -18.328 1 23.03 253 GLY B C 1
ATOM 4750 O O . GLY B 1 253 ? 26.922 2.398 -18.828 1 23.03 253 GLY B O 1
ATOM 4751 N N . VAL B 1 254 ? 25.703 0.758 -19.359 1 23.23 254 VAL B N 1
ATOM 4752 C CA . VAL B 1 254 ? 25.859 1.511 -20.594 1 23.23 254 VAL B CA 1
ATOM 4753 C C . VAL B 1 254 ? 24.938 2.732 -20.578 1 23.23 254 VAL B C 1
ATOM 4755 O O . VAL B 1 254 ? 23.859 2.699 -19.969 1 23.23 254 VAL B O 1
ATOM 4758 N N . GLY B 1 255 ? 25.391 4.02 -20.906 1 23.06 255 GLY B N 1
ATOM 4759 C CA . GLY B 1 255 ? 25.203 5.438 -21.172 1 23.06 255 GLY B CA 1
ATOM 4760 C C . GLY B 1 255 ? 24.047 5.723 -22.109 1 23.06 255 GLY B C 1
ATOM 4761 O O . GLY B 1 255 ? 24.078 6.688 -22.875 1 23.06 255 GLY B O 1
ATOM 4762 N N . VAL B 1 256 ? 22.891 4.977 -22.141 1 20.97 256 VAL B N 1
ATOM 4763 C CA . VAL B 1 256 ? 22.172 5.379 -23.328 1 20.97 256 VAL B CA 1
ATOM 4764 C C . VAL B 1 256 ? 21.688 6.82 -23.188 1 20.97 256 VAL B C 1
ATOM 4766 O O . VAL B 1 256 ? 21.188 7.211 -22.125 1 20.97 256 VAL B O 1
ATOM 4769 N N . ASP B 1 257 ? 22.109 7.797 -24.047 1 20.92 257 ASP B N 1
ATOM 4770 C CA . ASP B 1 257 ? 21.969 9.188 -24.469 1 20.92 257 ASP B CA 1
ATOM 4771 C C . ASP B 1 257 ? 20.531 9.477 -24.922 1 20.92 257 ASP B C 1
ATOM 4773 O O . ASP B 1 257 ? 20.266 10.484 -25.578 1 20.92 257 ASP B O 1
ATOM 4777 N N . GLY B 1 258 ? 19.484 8.727 -24.656 1 20.02 258 GLY B N 1
ATOM 4778 C CA . GLY B 1 258 ? 18.344 8.984 -25.516 1 20.02 258 GLY B CA 1
ATOM 4779 C C . GLY B 1 258 ? 17.734 10.359 -25.297 1 20.02 258 GLY B C 1
ATOM 4780 O O . GLY B 1 258 ? 17.5 10.773 -24.172 1 20.02 258 GLY B O 1
ATOM 4781 N N . GLY B 1 259 ? 17.797 11.328 -26.25 1 18.39 259 GLY B N 1
ATOM 4782 C CA . GLY B 1 259 ? 17.422 12.688 -26.594 1 18.39 259 GLY B CA 1
ATOM 4783 C C . GLY B 1 259 ? 15.945 12.961 -26.438 1 18.39 259 GLY B C 1
ATOM 4784 O O . GLY B 1 259 ? 15.516 13.484 -25.406 1 18.39 259 GLY B O 1
ATOM 4785 N N . ALA B 1 260 ? 15.055 13.148 -27.625 1 20.09 260 ALA B N 1
ATOM 4786 C CA . ALA B 1 260 ? 14.359 14.328 -28.125 1 20.09 260 ALA B CA 1
ATOM 4787 C C . ALA B 1 260 ? 12.945 14.414 -27.547 1 20.09 260 ALA B C 1
ATOM 4789 O O . ALA B 1 260 ? 12.43 13.43 -27.016 1 20.09 260 ALA B O 1
ATOM 4790 N N . GLY B 1 261 ? 11.891 15.406 -28.172 1 19.09 261 GLY B N 1
ATOM 4791 C CA . GLY B 1 261 ? 10.977 16.531 -28.031 1 19.09 261 GLY B CA 1
ATOM 4792 C C . GLY B 1 261 ? 9.516 16.125 -28.016 1 19.09 261 GLY B C 1
ATOM 4793 O O . GLY B 1 261 ? 8.789 16.375 -28.984 1 19.09 261 GLY B O 1
ATOM 4794 N N . ALA B 1 262 ? 9.109 14.922 -27.797 1 20.08 262 ALA B N 1
ATOM 4795 C CA . ALA B 1 262 ? 7.766 14.695 -28.312 1 20.08 262 ALA B CA 1
ATOM 4796 C C . ALA B 1 262 ? 6.766 15.672 -27.703 1 20.08 262 ALA B C 1
ATOM 4798 O O . ALA B 1 262 ? 6.941 16.125 -26.578 1 20.08 262 ALA B O 1
ATOM 4799 N N . GLU B 1 263 ? 5.691 16.188 -28.484 1 21.42 263 GLU B N 1
ATOM 4800 C CA . GLU B 1 263 ? 4.652 17.172 -28.734 1 21.42 263 GLU B CA 1
ATOM 4801 C C . GLU B 1 263 ? 3.561 17.094 -27.672 1 21.42 263 GLU B C 1
ATOM 4803 O O . GLU B 1 263 ? 3.299 16.031 -27.109 1 21.42 263 GLU B O 1
ATOM 4808 N N . ALA B 1 264 ? 2.951 18.375 -27.219 1 24.53 264 ALA B N 1
ATOM 4809 C CA . ALA B 1 264 ? 2.018 19.094 -26.344 1 24.53 264 ALA B CA 1
ATOM 4810 C C . ALA B 1 264 ? 0.576 18.688 -26.641 1 24.53 264 ALA B C 1
ATOM 4812 O O . ALA B 1 264 ? -0.1 19.328 -27.453 1 24.53 264 ALA B O 1
ATOM 4813 N N . ALA B 1 265 ? 0.161 17.562 -27.141 1 26.11 265 ALA B N 1
ATOM 4814 C CA . ALA B 1 265 ? -1.219 17.453 -27.609 1 26.11 265 ALA B CA 1
ATOM 4815 C C . ALA B 1 265 ? -2.191 18 -26.562 1 26.11 265 ALA B C 1
ATOM 4817 O O . ALA B 1 265 ? -1.86 18.078 -25.375 1 26.11 265 ALA B O 1
ATOM 4818 N N . GLY B 1 266 ? -3.604 18.312 -26.891 1 25.64 266 GLY B N 1
ATOM 4819 C CA . GLY B 1 266 ? -4.773 19.047 -26.438 1 25.64 266 GLY B CA 1
ATOM 4820 C C . GLY B 1 266 ? -5.266 18.594 -25.062 1 25.64 266 GLY B C 1
ATOM 4821 O O . GLY B 1 266 ? -5.551 17.422 -24.859 1 25.64 266 GLY B O 1
ATOM 4822 N N . ALA B 1 267 ? -4.902 19.281 -24 1 32.81 267 ALA B N 1
ATOM 4823 C CA . ALA B 1 267 ? -5.039 19.312 -22.547 1 32.81 267 ALA B CA 1
ATOM 4824 C C . ALA B 1 267 ? -6.504 19.391 -22.125 1 32.81 267 ALA B C 1
ATOM 4826 O O . ALA B 1 267 ? -7.055 20.484 -21.984 1 32.81 267 ALA B O 1
ATOM 4827 N N . GLN B 1 268 ? -7.516 18.672 -22.75 1 33.62 268 GLN B N 1
ATOM 4828 C CA . GLN B 1 268 ? -8.914 18.688 -22.344 1 33.62 268 GLN B CA 1
ATOM 4829 C C . GLN B 1 268 ? -9.047 18.531 -20.844 1 33.62 268 GLN B C 1
ATOM 4831 O O . GLN B 1 268 ? -8.18 17.938 -20.188 1 33.62 268 GLN B O 1
ATOM 4836 N N . ASN B 1 269 ? -10.062 19.234 -20.047 1 41.97 269 ASN B N 1
ATOM 4837 C CA . ASN B 1 269 ? -10.406 19.391 -18.641 1 41.97 269 ASN B CA 1
ATOM 4838 C C . ASN B 1 269 ? -10.594 18.047 -17.953 1 41.97 269 ASN B C 1
ATOM 4840 O O . ASN B 1 269 ? -11.727 17.562 -17.812 1 41.97 269 ASN B O 1
ATOM 4844 N N . ASP B 1 270 ? -10.031 16.969 -18.203 1 47.47 270 ASP B N 1
ATOM 4845 C CA . ASP B 1 270 ? -10.07 15.617 -17.656 1 47.47 270 ASP B CA 1
ATOM 4846 C C . ASP B 1 270 ? -9.938 15.633 -16.141 1 47.47 270 ASP B C 1
ATOM 4848 O O . ASP B 1 270 ? -9.117 16.375 -15.586 1 47.47 270 ASP B O 1
ATOM 4852 N N . PRO B 1 271 ? -11.227 15.336 -15.398 1 56.47 271 PRO B N 1
ATOM 4853 C CA . PRO B 1 271 ? -11.211 15.266 -13.93 1 56.47 271 PRO B CA 1
ATOM 4854 C C . PRO B 1 271 ? -9.867 14.789 -13.383 1 56.47 271 PRO B C 1
ATOM 4856 O O . PRO B 1 271 ? -9.43 15.258 -12.328 1 56.47 271 PRO B O 1
ATOM 4859 N N . VAL B 1 272 ? -9.203 14.07 -14.203 1 58.91 272 VAL B N 1
ATOM 4860 C CA . VAL B 1 272 ? -7.902 13.57 -13.773 1 58.91 272 VAL B CA 1
ATOM 4861 C C . VAL B 1 272 ? -6.879 14.711 -13.797 1 58.91 272 VAL B C 1
ATOM 4863 O O . VAL B 1 272 ? -6.062 14.836 -12.883 1 58.91 272 VAL B O 1
ATOM 4866 N N . THR B 1 273 ? -6.992 15.422 -14.742 1 60.59 273 THR B N 1
ATOM 4867 C CA . THR B 1 273 ? -6.059 16.531 -14.844 1 60.59 273 THR B CA 1
ATOM 4868 C C . THR B 1 273 ? -6.309 17.562 -13.742 1 60.59 273 THR B C 1
ATOM 4870 O O . THR B 1 273 ? -5.367 18.109 -13.164 1 60.59 273 THR B O 1
ATOM 4873 N N . ALA B 1 274 ? -7.617 17.812 -13.414 1 64.12 274 ALA B N 1
ATOM 4874 C CA . ALA B 1 274 ? -7.969 18.734 -12.344 1 64.12 274 ALA B CA 1
ATOM 4875 C C . ALA B 1 274 ? -7.43 18.25 -11 1 64.12 274 ALA B C 1
ATOM 4877 O O . ALA B 1 274 ? -6.871 19.031 -10.227 1 64.12 274 ALA B O 1
ATOM 4878 N N . LEU B 1 275 ? -7.629 17.078 -10.797 1 65.19 275 LEU B N 1
ATOM 4879 C CA . LEU B 1 275 ? -7.152 16.5 -9.547 1 65.19 275 LEU B CA 1
ATOM 4880 C C . LEU B 1 275 ? -5.629 16.547 -9.469 1 65.19 275 LEU B C 1
ATOM 4882 O O . LEU B 1 275 ? -5.07 16.859 -8.414 1 65.19 275 LEU B O 1
ATOM 4886 N N . THR B 1 276 ? -5.004 16.344 -10.602 1 66.12 276 THR B N 1
ATOM 4887 C CA . THR B 1 276 ? -3.547 16.375 -10.617 1 66.12 276 THR B CA 1
ATOM 4888 C C . THR B 1 276 ? -3.031 17.781 -10.305 1 66.12 276 THR B C 1
ATOM 4890 O O . THR B 1 276 ? -2.029 17.938 -9.602 1 66.12 276 THR B O 1
ATOM 4893 N N . SER B 1 277 ? -3.768 18.672 -10.82 1 71.88 277 SER B N 1
ATOM 4894 C CA . SER B 1 277 ? -3.365 20.047 -10.539 1 71.88 277 SER B CA 1
ATOM 4895 C C . SER B 1 277 ? -3.488 20.359 -9.047 1 71.88 277 SER B C 1
ATOM 4897 O O . SER B 1 277 ? -2.613 21.016 -8.469 1 71.88 277 SER B O 1
ATOM 4899 N N . VAL B 1 278 ? -4.562 19.906 -8.422 1 70.81 278 VAL B N 1
ATOM 4900 C CA . VAL B 1 278 ? -4.781 20.109 -6.992 1 70.81 278 VAL B CA 1
ATOM 4901 C C . VAL B 1 278 ? -3.686 19.406 -6.195 1 70.81 278 VAL B C 1
ATOM 4903 O O . VAL B 1 278 ? -3.129 19.969 -5.258 1 70.81 278 VAL B O 1
ATOM 4906 N N . LEU B 1 279 ? -3.309 18.328 -6.652 1 75.62 279 LEU B N 1
ATOM 4907 C CA . LEU B 1 279 ? -2.299 17.547 -5.938 1 75.62 279 LEU B CA 1
ATOM 4908 C C . LEU B 1 279 ? -0.923 18.203 -6.074 1 75.62 279 LEU B C 1
ATOM 4910 O O . LEU B 1 279 ? -0.124 18.172 -5.137 1 75.62 279 LEU B O 1
ATOM 4914 N N . ASP B 1 280 ? -0.694 18.75 -7.23 1 73.81 280 ASP B N 1
ATOM 4915 C CA . ASP B 1 280 ? 0.569 19.469 -7.414 1 73.81 280 ASP B CA 1
ATOM 4916 C C . ASP B 1 280 ? 0.67 20.656 -6.473 1 73.81 280 ASP B C 1
ATOM 4918 O O . ASP B 1 280 ? 1.733 20.922 -5.906 1 73.81 280 ASP B O 1
ATOM 4922 N N . GLU B 1 281 ? -0.406 21.312 -6.352 1 81.25 281 GLU B N 1
ATOM 4923 C CA . GLU B 1 281 ? -0.438 22.422 -5.41 1 81.25 281 GLU B CA 1
ATOM 4924 C C . GLU B 1 281 ? -0.239 21.938 -3.977 1 81.25 281 GLU B C 1
ATOM 4926 O O . GLU B 1 281 ? 0.465 22.578 -3.191 1 81.25 281 GLU B O 1
ATOM 4931 N N . LEU B 1 282 ? -0.812 20.922 -3.67 1 80.88 282 LEU B N 1
ATOM 4932 C CA . LEU B 1 282 ? -0.687 20.359 -2.328 1 80.88 282 LEU B CA 1
ATOM 4933 C C . LEU B 1 282 ? 0.733 19.875 -2.072 1 80.88 282 LEU B C 1
ATOM 4935 O O . LEU B 1 282 ? 1.224 19.938 -0.943 1 80.88 282 LEU B O 1
ATOM 4939 N N . ASP B 1 283 ? 1.384 19.422 -3.188 1 78.25 283 ASP B N 1
ATOM 4940 C CA . ASP B 1 283 ? 2.793 19.078 -3.031 1 78.25 283 ASP B CA 1
ATOM 4941 C C . ASP B 1 283 ? 3.617 20.297 -2.623 1 78.25 283 ASP B C 1
ATOM 4943 O O . ASP B 1 283 ? 4.512 20.188 -1.781 1 78.25 283 ASP B O 1
ATOM 4947 N N . ARG B 1 284 ? 3.279 21.359 -3.213 1 83.12 284 ARG B N 1
ATOM 4948 C CA . ARG B 1 284 ? 3.979 22.594 -2.871 1 83.12 284 ARG B CA 1
ATOM 4949 C C . ARG B 1 284 ? 3.705 23 -1.425 1 83.12 284 ARG B C 1
ATOM 4951 O O . ARG B 1 284 ? 4.625 23.344 -0.688 1 83.12 284 ARG B O 1
ATOM 4958 N N . LEU B 1 285 ? 2.5 22.906 -1.021 1 85.06 285 LEU B N 1
ATOM 4959 C CA . LEU B 1 285 ? 2.127 23.25 0.348 1 85.06 285 LEU B CA 1
ATOM 4960 C C . LEU B 1 285 ? 2.793 22.297 1.34 1 85.06 285 LEU B C 1
ATOM 4962 O O . LEU B 1 285 ? 3.186 22.703 2.434 1 85.06 285 LEU B O 1
ATOM 4966 N N . GLY B 1 286 ? 2.867 21.078 0.893 1 84.06 286 GLY B N 1
ATOM 4967 C CA . GLY B 1 286 ? 3.557 20.109 1.736 1 84.06 286 GLY B CA 1
ATOM 4968 C C . GLY B 1 286 ? 5.02 20.453 1.955 1 84.06 286 GLY B C 1
ATOM 4969 O O . GLY B 1 286 ? 5.539 20.297 3.062 1 84.06 286 GLY B O 1
ATOM 4970 N N . SER B 1 287 ? 5.66 20.891 0.923 1 85 287 SER B N 1
ATOM 4971 C CA . SER B 1 287 ? 7.055 21.297 1.041 1 85 287 SER B CA 1
ATOM 4972 C C . SER B 1 287 ? 7.199 22.516 1.961 1 85 287 SER B C 1
ATOM 4974 O O . SER B 1 287 ? 8.133 22.578 2.762 1 85 287 SER B O 1
ATOM 4976 N N . GLU B 1 288 ? 6.25 23.406 1.867 1 84.12 288 GLU B N 1
ATOM 4977 C CA . GLU B 1 288 ? 6.234 24.562 2.758 1 84.12 288 GLU B CA 1
ATOM 4978 C C . GLU B 1 288 ? 6.023 24.141 4.207 1 84.12 288 GLU B C 1
ATOM 4980 O O . GLU B 1 288 ? 6.672 24.672 5.113 1 84.12 288 GLU B O 1
ATOM 4985 N N . GLY B 1 289 ? 5.145 23.25 4.41 1 85.56 289 GLY B N 1
ATOM 4986 C CA . GLY B 1 289 ? 4.863 22.766 5.75 1 85.56 289 GLY B CA 1
ATOM 4987 C C . GLY B 1 289 ? 6.012 21.969 6.348 1 85.56 289 GLY B C 1
ATOM 4988 O O . GLY B 1 289 ? 6.18 21.938 7.57 1 85.56 289 GLY B O 1
ATOM 4989 N N . ALA B 1 290 ? 6.77 21.406 5.477 1 85.44 290 ALA B N 1
ATOM 4990 C CA . ALA B 1 290 ? 7.863 20.562 5.938 1 85.44 290 ALA B CA 1
ATOM 4991 C C . ALA B 1 290 ? 9.039 21.391 6.434 1 85.44 290 ALA B C 1
ATOM 4993 O O . ALA B 1 290 ? 9.836 20.938 7.254 1 85.44 290 ALA B O 1
ATOM 4994 N N . ARG B 1 291 ? 9.102 22.609 5.98 1 85.69 291 ARG B N 1
ATOM 4995 C CA . ARG B 1 291 ? 10.172 23.484 6.441 1 85.69 291 ARG B CA 1
ATOM 4996 C C . ARG B 1 291 ? 9.984 23.859 7.91 1 85.69 291 ARG B C 1
ATOM 4998 O O . ARG B 1 291 ? 8.961 24.422 8.289 1 85.69 291 ARG B O 1
ATOM 5005 N N . ARG B 1 292 ? 10.977 23.578 8.734 1 87.75 292 ARG B N 1
ATOM 5006 C CA . ARG B 1 292 ? 10.891 23.859 10.156 1 87.75 292 ARG B CA 1
ATOM 5007 C C . ARG B 1 292 ? 11.148 25.344 10.438 1 87.75 292 ARG B C 1
ATOM 5009 O O . ARG B 1 292 ? 12.031 25.953 9.828 1 87.75 292 ARG B O 1
ATOM 5016 N N . VAL B 1 293 ? 10.32 25.875 11.266 1 89.12 293 VAL B N 1
ATOM 5017 C CA . VAL B 1 293 ? 10.484 27.266 11.703 1 89.12 293 VAL B CA 1
ATOM 5018 C C . VAL B 1 293 ? 11.203 27.297 13.047 1 89.12 293 VAL B C 1
ATOM 5020 O O . VAL B 1 293 ? 10.805 26.609 13.992 1 89.12 293 VAL B O 1
ATOM 5023 N N . GLU B 1 294 ? 12.266 28.047 13.062 1 87.06 294 GLU B N 1
ATOM 5024 C CA . GLU B 1 294 ? 13.047 28.172 14.297 1 87.06 294 GLU B CA 1
ATOM 5025 C C . GLU B 1 294 ? 12.57 29.344 15.141 1 87.06 294 GLU B C 1
ATOM 5027 O O . GLU B 1 294 ? 11.992 30.297 14.609 1 87.06 294 GLU B O 1
ATOM 5032 N N . VAL B 1 295 ? 12.906 29.281 16.453 1 86.31 295 VAL B N 1
ATOM 5033 C CA . VAL B 1 295 ? 12.453 30.266 17.422 1 86.31 295 VAL B CA 1
ATOM 5034 C C . VAL B 1 295 ? 13 31.641 17.062 1 86.31 295 VAL B C 1
ATOM 5036 O O . VAL B 1 295 ? 12.32 32.656 17.234 1 86.31 295 VAL B O 1
ATOM 5039 N N . ASP B 1 296 ? 14.172 31.688 16.453 1 88.31 296 ASP B N 1
ATOM 5040 C CA . ASP B 1 296 ? 14.828 32.969 16.125 1 88.31 296 ASP B CA 1
ATOM 5041 C C . ASP B 1 296 ? 14.094 33.688 14.992 1 88.31 296 ASP B C 1
ATOM 5043 O O . ASP B 1 296 ? 14.102 34.906 14.922 1 88.31 296 ASP B O 1
ATOM 5047 N N . GLU B 1 297 ? 13.453 32.875 14.203 1 87.44 297 GLU B N 1
ATOM 5048 C CA . GLU B 1 297 ? 12.75 33.469 13.062 1 87.44 297 GLU B CA 1
ATOM 5049 C C . GLU B 1 297 ? 11.461 34.156 13.492 1 87.44 297 GLU B C 1
ATOM 5051 O O . GLU B 1 297 ? 10.938 35 12.773 1 87.44 297 GLU B O 1
ATOM 5056 N N . VAL B 1 298 ? 10.992 33.812 14.727 1 89.69 298 VAL B N 1
ATOM 5057 C CA . VAL B 1 298 ? 9.688 34.344 15.125 1 89.69 298 VAL B CA 1
ATOM 5058 C C . VAL B 1 298 ? 9.844 35.312 16.281 1 89.69 298 VAL B C 1
ATOM 5060 O O . VAL B 1 298 ? 8.875 35.938 16.719 1 89.69 298 VAL B O 1
ATOM 5063 N N . LYS B 1 299 ? 11.031 35.625 16.766 1 89.69 299 LYS B N 1
ATOM 5064 C CA . LYS B 1 299 ? 11.281 36.438 17.938 1 89.69 299 LYS B CA 1
ATOM 5065 C C . LYS B 1 299 ? 10.812 37.875 17.703 1 89.69 299 LYS B C 1
ATOM 5067 O O . LYS B 1 299 ? 10.172 38.469 18.578 1 89.69 299 LYS B O 1
ATOM 5072 N N . GLU B 1 300 ? 11.195 38.344 16.562 1 88.19 300 GLU B N 1
ATOM 5073 C CA . GLU B 1 300 ? 10.828 39.75 16.266 1 88.19 300 GLU B CA 1
ATOM 5074 C C . GLU B 1 300 ? 9.32 39.906 16.156 1 88.19 300 GLU B C 1
ATOM 5076 O O . GLU B 1 300 ? 8.742 40.812 16.719 1 88.19 300 GLU B O 1
ATOM 5081 N N . ALA B 1 301 ? 8.711 39 15.383 1 88.75 301 ALA B N 1
ATOM 5082 C CA . ALA B 1 301 ? 7.258 39.062 15.219 1 88.75 301 ALA B CA 1
ATOM 5083 C C . ALA B 1 301 ? 6.547 38.906 16.562 1 88.75 301 ALA B C 1
ATOM 5085 O O . ALA B 1 301 ? 5.535 39.562 16.812 1 88.75 301 ALA B O 1
ATOM 5086 N N . ASN B 1 302 ? 7.039 38.062 17.375 1 89 302 ASN B N 1
ATOM 5087 C CA . ASN B 1 302 ? 6.457 37.875 18.688 1 89 302 ASN B CA 1
ATOM 5088 C C . ASN B 1 302 ? 6.57 39.094 19.562 1 89 302 ASN B C 1
ATOM 5090 O O . ASN B 1 302 ? 5.664 39.406 20.344 1 89 302 ASN B O 1
ATOM 5094 N N . ALA B 1 303 ? 7.668 39.812 19.516 1 90.94 303 ALA B N 1
ATOM 5095 C CA . ALA B 1 303 ? 7.867 41.031 20.281 1 90.94 303 ALA B CA 1
ATOM 5096 C C . ALA B 1 303 ? 6.859 42.125 19.875 1 90.94 303 ALA B C 1
ATOM 5098 O O . ALA B 1 303 ? 6.289 42.781 20.734 1 90.94 303 ALA B O 1
ATOM 5099 N N . VAL B 1 304 ? 6.723 42.188 18.609 1 89.75 304 VAL B N 1
ATOM 5100 C CA . VAL B 1 304 ? 5.777 43.188 18.109 1 89.75 304 VAL B CA 1
ATOM 5101 C C . VAL B 1 304 ? 4.359 42.812 18.547 1 89.75 304 VAL B C 1
ATOM 5103 O O . VAL B 1 304 ? 3.598 43.688 18.984 1 89.75 304 VAL B O 1
ATOM 5106 N N . ALA B 1 305 ? 3.99 41.562 18.391 1 90.38 305 ALA B N 1
ATOM 5107 C CA . ALA B 1 305 ? 2.662 41.094 18.781 1 90.38 305 ALA B CA 1
ATOM 5108 C C . ALA B 1 305 ? 2.412 41.344 20.266 1 90.38 305 ALA B C 1
ATOM 5110 O O . ALA B 1 305 ? 1.315 41.75 20.672 1 90.38 305 ALA B O 1
ATOM 5111 N N . ARG B 1 306 ? 3.398 41.094 21.062 1 90.19 306 ARG B N 1
ATOM 5112 C CA . ARG B 1 306 ? 3.283 41.312 22.516 1 90.19 306 ARG B CA 1
ATOM 5113 C C . ARG B 1 306 ? 3.055 42.781 22.828 1 90.19 306 ARG B C 1
ATOM 5115 O O . ARG B 1 306 ? 2.297 43.125 23.734 1 90.19 306 ARG B O 1
ATOM 5122 N N . GLN B 1 307 ? 3.754 43.625 22.109 1 89.25 307 GLN B N 1
ATOM 5123 C CA . GLN B 1 307 ? 3.58 45.062 22.281 1 89.25 307 GLN B CA 1
ATOM 5124 C C . GLN B 1 307 ? 2.145 45.469 21.984 1 89.25 307 GLN B C 1
ATOM 5126 O O . GLN B 1 307 ? 1.563 46.281 22.719 1 89.25 307 GLN B O 1
ATOM 5131 N N . TRP B 1 308 ? 1.635 44.906 20.953 1 88.5 308 TRP B N 1
ATOM 5132 C CA . TRP B 1 308 ? 0.265 45.219 20.578 1 88.5 308 TRP B CA 1
ATOM 5133 C C . TRP B 1 308 ? -0.728 44.719 21.609 1 88.5 308 TRP B C 1
ATOM 5135 O O . TRP B 1 308 ? -1.704 45.406 21.938 1 88.5 308 TRP B O 1
ATOM 5145 N N . ARG B 1 309 ? -0.557 43.562 22.109 1 88.19 309 ARG B N 1
ATOM 5146 C CA . ARG B 1 309 ? -1.454 43 23.125 1 88.19 309 ARG B CA 1
ATOM 5147 C C . ARG B 1 309 ? -1.438 43.844 24.391 1 88.19 309 ARG B C 1
ATOM 5149 O O . ARG B 1 309 ? -2.473 44.031 25.031 1 88.19 309 ARG B O 1
ATOM 5156 N N . SER B 1 310 ? -0.289 44.375 24.75 1 87.31 310 SER B N 1
ATOM 5157 C CA . SER B 1 310 ? -0.169 45.281 25.906 1 87.31 310 SER B CA 1
ATOM 5158 C C . SER B 1 310 ? -0.905 46.594 25.672 1 87.31 310 SER B C 1
ATOM 5160 O O . SER B 1 310 ? -1.548 47.125 26.578 1 87.31 310 SER B O 1
ATOM 5162 N N . LEU B 1 311 ? -0.804 47 24.469 1 83.5 311 LEU B N 1
ATOM 5163 C CA . LEU B 1 311 ? -1.469 48.25 24.094 1 83.5 311 LEU B CA 1
ATOM 5164 C C . LEU B 1 311 ? -2.984 48.094 24.141 1 83.5 311 LEU B C 1
ATOM 5166 O O . LEU B 1 311 ? -3.699 49 24.562 1 83.5 311 LEU B O 1
ATOM 5170 N N . LEU B 1 312 ? -3.41 46.938 23.719 1 83.12 312 LEU B N 1
ATOM 5171 C CA . LEU B 1 312 ? -4.848 46.688 23.625 1 83.12 312 LEU B CA 1
ATOM 5172 C C . LEU B 1 312 ? -5.438 46.375 25 1 83.12 312 LEU B C 1
ATOM 5174 O O . LEU B 1 312 ? -6.617 46.625 25.25 1 83.12 312 LEU B O 1
ATOM 5178 N N . LYS B 1 313 ? -4.719 45.781 25.906 1 79.81 313 LYS B N 1
ATOM 5179 C CA . LYS B 1 313 ? -5.168 45.531 27.266 1 79.81 313 LYS B CA 1
ATOM 5180 C C . LYS B 1 313 ? -5.316 46.812 28.062 1 79.81 313 LYS B C 1
ATOM 5182 O O . LYS B 1 313 ? -6.238 46.969 28.859 1 79.81 313 LYS B O 1
ATOM 5187 N N . ASP B 1 314 ? -4.375 47.719 27.984 1 68.81 314 ASP B N 1
ATOM 5188 C CA . ASP B 1 314 ? -4.402 49 28.672 1 68.81 314 ASP B CA 1
ATOM 5189 C C . ASP B 1 314 ? -5.617 49.844 28.25 1 68.81 314 ASP B C 1
ATOM 5191 O O . ASP B 1 314 ? -6.199 50.562 29.078 1 68.81 314 ASP B O 1
ATOM 5195 N N . THR B 1 315 ? -6 49.562 27.125 1 60.22 315 THR B N 1
ATOM 5196 C CA . THR B 1 315 ? -7.137 50.344 26.641 1 60.22 315 THR B CA 1
ATOM 5197 C C . THR B 1 315 ? -8.453 49.781 27.156 1 60.22 315 THR B C 1
ATOM 5199 O O . THR B 1 315 ? -9.43 50.5 27.328 1 60.22 315 THR B O 1
ATOM 5202 N N . THR B 1 316 ? -8.477 48.469 27.375 1 55.69 316 THR B N 1
ATOM 5203 C CA . THR B 1 316 ? -9.703 47.875 27.875 1 55.69 316 THR B CA 1
ATOM 5204 C C . THR B 1 316 ? -9.797 48 29.391 1 55.69 316 THR B C 1
ATOM 5206 O O . THR B 1 316 ? -10.898 47.969 29.953 1 55.69 316 THR B O 1
ATOM 5209 N N . GLY B 1 317 ? -8.703 48.094 30.156 1 46.94 317 GLY B N 1
ATOM 5210 C CA . GLY B 1 317 ? -8.68 48.281 31.594 1 46.94 317 GLY B CA 1
ATOM 5211 C C . GLY B 1 317 ? -9.047 49.688 32.031 1 46.94 317 GLY B C 1
ATOM 5212 O O . GLY B 1 317 ? -9.195 49.938 33.25 1 46.94 317 GLY B O 1
ATOM 5213 N N . GLY B 1 318 ? -8.859 50.688 31.266 1 38.94 318 GLY B N 1
ATOM 5214 C CA . GLY B 1 318 ? -9.172 52.031 31.75 1 38.94 318 GLY B CA 1
ATOM 5215 C C . GLY B 1 318 ? -10.641 52.219 32.094 1 38.94 318 GLY B C 1
ATOM 5216 O O . GLY B 1 318 ? -11.016 53.188 32.719 1 38.94 318 GLY B O 1
ATOM 5217 N N . ALA B 1 319 ? -11.5 51.469 31.438 1 34.56 319 ALA B N 1
ATOM 5218 C CA . ALA B 1 319 ? -12.898 51.75 31.75 1 34.56 319 ALA B CA 1
ATOM 5219 C C . ALA B 1 319 ? -13.281 51.188 33.094 1 34.56 319 ALA B C 1
ATOM 5221 O O . ALA B 1 319 ? -14.289 51.562 33.719 1 34.56 319 ALA B O 1
ATOM 5222 N N . ALA B 1 320 ? -12.641 50.031 33.5 1 33.72 320 ALA B N 1
ATOM 5223 C CA . ALA B 1 320 ? -13.242 49.375 34.656 1 33.72 320 ALA B CA 1
ATOM 5224 C C . ALA B 1 320 ? -12.758 50 35.969 1 33.72 320 ALA B C 1
ATOM 5226 O O . ALA B 1 320 ? -13.109 49.531 37.031 1 33.72 320 ALA B O 1
ATOM 5227 N N . ALA B 1 321 ? -11.734 50.812 35.812 1 32.66 321 ALA B N 1
ATOM 5228 C CA . ALA B 1 321 ? -11.203 51.156 37.125 1 32.66 321 ALA B CA 1
ATOM 5229 C C . ALA B 1 321 ? -12.219 51.969 37.938 1 32.66 321 ALA B C 1
ATOM 5231 O O . ALA B 1 321 ? -11.977 52.281 39.094 1 32.66 321 ALA B O 1
ATOM 5232 N N . GLY B 1 322 ? -13.094 52.531 37.188 1 27.88 322 GLY B N 1
ATOM 5233 C CA . GLY B 1 322 ? -13.734 53.594 37.969 1 27.88 322 GLY B CA 1
ATOM 5234 C C . GLY B 1 322 ? -14.578 53.031 39.094 1 27.88 322 GLY B C 1
ATOM 5235 O O . GLY B 1 322 ? -14.984 53.781 40 1 27.88 322 GLY B O 1
ATOM 5236 N N . ALA B 1 323 ? -15.234 51.906 38.781 1 27.55 323 ALA B N 1
ATOM 5237 C CA . ALA B 1 323 ? -16.5 51.969 39.5 1 27.55 323 ALA B CA 1
ATOM 5238 C C . ALA B 1 323 ? -16.344 51.406 40.906 1 27.55 323 ALA B C 1
ATOM 5240 O O . ALA B 1 323 ? -17.344 51.219 41.625 1 27.55 323 ALA B O 1
ATOM 5241 N N . GLY B 1 324 ? -15.102 50.906 41.188 1 26.38 324 GLY B N 1
ATOM 5242 C CA . GLY B 1 324 ? -15.25 49.969 42.312 1 26.38 324 GLY B CA 1
ATOM 5243 C C . GLY B 1 324 ? -15.422 50.656 43.656 1 26.38 324 GLY B C 1
ATOM 5244 O O . GLY B 1 324 ? -15.227 50.031 44.688 1 26.38 324 GLY B O 1
ATOM 5245 N N . LYS B 1 325 ? -15.516 51.844 43.625 1 28.64 325 LYS B N 1
ATOM 5246 C CA . LYS B 1 325 ? -15.242 52.406 44.938 1 28.64 325 LYS B CA 1
ATOM 5247 C C . LYS B 1 325 ? -16.281 51.969 45.969 1 28.64 325 LYS B C 1
ATOM 5249 O O . LYS B 1 325 ? -16.328 52.469 47.094 1 28.64 325 LYS B O 1
ATOM 5254 N N . GLY B 1 326 ? -17.141 50.938 45.625 1 21.95 326 GLY B N 1
ATOM 5255 C CA . GLY B 1 326 ? -18.203 51.125 46.625 1 21.95 326 GLY B CA 1
ATOM 5256 C C . GLY B 1 326 ? -17.75 50.812 48.031 1 21.95 326 GLY B C 1
ATOM 5257 O O . GLY B 1 326 ? -16.656 50.281 48.25 1 21.95 326 GLY B O 1
ATOM 5258 N N . GLY B 1 327 ? -18.688 50.719 49.062 1 21.36 327 GLY B N 1
ATOM 5259 C CA . GLY B 1 327 ? -18.922 51.25 50.406 1 21.36 327 GLY B CA 1
ATOM 5260 C C . GLY B 1 327 ? -18.359 50.375 51.5 1 21.36 327 GLY B C 1
ATOM 5261 O O . GLY B 1 327 ? -17.953 50.875 52.562 1 21.36 327 GLY B O 1
ATOM 5262 N N . GLY B 1 328 ? -18.531 48.938 51.469 1 22.77 328 GLY B N 1
ATOM 5263 C CA . GLY B 1 328 ? -19.078 48.531 52.75 1 22.77 328 GLY B CA 1
ATOM 5264 C C . GLY B 1 328 ? -18.016 48.312 53.812 1 22.77 328 GLY B C 1
ATOM 5265 O O . GLY B 1 328 ? -16.844 48.062 53.469 1 22.77 328 GLY B O 1
ATOM 5266 N N . GLY B 1 329 ? -18.156 48.625 55.156 1 22.12 329 GLY B N 1
ATOM 5267 C CA . GLY B 1 329 ? -17.516 49 56.406 1 22.12 329 GLY B CA 1
ATOM 5268 C C . GLY B 1 329 ? -16.719 47.844 57 1 22.12 329 GLY B C 1
ATOM 5269 O O . GLY B 1 329 ? -15.531 48.031 57.312 1 22.12 329 GLY B O 1
ATOM 5270 N N . GLY B 1 330 ? -17.391 46.844 57.625 1 23.61 330 GLY B N 1
ATOM 5271 C CA . GLY B 1 330 ? -17.125 46.656 59.062 1 23.61 330 GLY B CA 1
ATOM 5272 C C . GLY B 1 330 ? -15.898 45.781 59.312 1 23.61 330 GLY B C 1
ATOM 5273 O O . GLY B 1 330 ? -14.797 46.312 59.5 1 23.61 330 GLY B O 1
ATOM 5274 N N . GLY B 1 331 ? -16.156 44.406 59.656 1 26.2 331 GLY B N 1
ATOM 5275 C CA . GLY B 1 331 ? -15.711 43.719 60.844 1 26.2 331 GLY B CA 1
ATOM 5276 C C . GLY B 1 331 ? -14.375 43 60.656 1 26.2 331 GLY B C 1
ATOM 5277 O O . GLY B 1 331 ? -13.625 42.812 61.594 1 26.2 331 GLY B O 1
ATOM 5278 N N . ALA B 1 332 ? -14.266 42 59.594 1 29.81 332 ALA B N 1
ATOM 5279 C CA . ALA B 1 332 ? -13.562 40.75 59.844 1 29.81 332 ALA B CA 1
ATOM 5280 C C . ALA B 1 332 ? -12.055 40.938 59.656 1 29.81 332 ALA B C 1
ATOM 5282 O O . ALA B 1 332 ? -11.578 41.094 58.531 1 29.81 332 ALA B O 1
ATOM 5283 N N . VAL B 1 333 ? -11.383 41.438 60.594 1 33.03 333 VAL B N 1
ATOM 5284 C CA . VAL B 1 333 ? -9.977 41.781 60.781 1 33.03 333 VAL B CA 1
ATOM 5285 C C . VAL B 1 333 ? -9.102 40.562 60.5 1 33.03 333 VAL B C 1
ATOM 5287 O O . VAL B 1 333 ? -8.047 40.656 59.875 1 33.03 333 VAL B O 1
ATOM 5290 N N . ALA B 1 334 ? -9.508 39.469 61.25 1 39.69 334 ALA B N 1
ATOM 5291 C CA . ALA B 1 334 ? -8.516 38.438 61.562 1 39.69 334 ALA B CA 1
ATOM 5292 C C . ALA B 1 334 ? -8.062 37.719 60.281 1 39.69 334 ALA B C 1
ATOM 5294 O O . ALA B 1 334 ? -6.91 37.281 60.188 1 39.69 334 ALA B O 1
ATOM 5295 N N . ASP B 1 335 ? -9.016 37.375 59.375 1 35.44 335 ASP B N 1
ATOM 5296 C CA . ASP B 1 335 ? -8.852 36.531 58.188 1 35.44 335 ASP B CA 1
ATOM 5297 C C . ASP B 1 335 ? -7.98 37.219 57.125 1 35.44 335 ASP B C 1
ATOM 5299 O O . ASP B 1 335 ? -7.793 36.688 56.031 1 35.44 335 ASP B O 1
ATOM 5303 N N . GLU B 1 336 ? -7.594 38.406 57.375 1 41.84 336 GLU B N 1
ATOM 5304 C CA . GLU B 1 336 ? -6.91 39.219 56.344 1 41.84 336 GLU B CA 1
ATOM 5305 C C . GLU B 1 336 ? -5.441 38.812 56.219 1 41.84 336 GLU B C 1
ATOM 5307 O O . GLU B 1 336 ? -4.844 38.938 55.156 1 41.84 336 GLU B O 1
ATOM 5312 N N . ALA B 1 337 ? -4.77 38.375 57.312 1 47.38 337 ALA B N 1
ATOM 5313 C CA . ALA B 1 337 ? -3.34 38.094 57.281 1 47.38 337 ALA B CA 1
ATOM 5314 C C . ALA B 1 337 ? -3.057 36.844 56.469 1 47.38 337 ALA B C 1
ATOM 5316 O O . ALA B 1 337 ? -2.1 36.812 55.688 1 47.38 337 ALA B O 1
ATOM 5317 N N . ALA B 1 338 ? -3.883 35.75 56.594 1 48.59 338 ALA B N 1
ATOM 5318 C CA . ALA B 1 338 ? -3.689 34.531 55.812 1 48.59 338 ALA B CA 1
ATOM 5319 C C . ALA B 1 338 ? -3.959 34.781 54.344 1 48.59 338 ALA B C 1
ATOM 5321 O O . ALA B 1 338 ? -3.338 34.188 53.469 1 48.59 338 ALA B O 1
ATOM 5322 N N . ARG B 1 339 ? -4.902 35.75 54.125 1 49.12 339 ARG B N 1
ATOM 5323 C CA . ARG B 1 339 ? -5.227 36.094 52.75 1 49.12 339 ARG B CA 1
ATOM 5324 C C . ARG B 1 339 ? -4.086 36.875 52.125 1 49.12 339 ARG B C 1
ATOM 5326 O O . ARG B 1 339 ? -3.779 36.656 50.938 1 49.12 339 ARG B O 1
ATOM 5333 N N . VAL B 1 340 ? -3.318 37.688 52.969 1 54.41 340 VAL B N 1
ATOM 5334 C CA . VAL B 1 340 ? -2.193 38.438 52.406 1 54.41 340 VAL B CA 1
ATOM 5335 C C . VAL B 1 340 ? -1.006 37.5 52.188 1 54.41 340 VAL B C 1
ATOM 5337 O O . VAL B 1 340 ? -0.347 37.562 51.156 1 54.41 340 VAL B O 1
ATOM 5340 N N . ALA B 1 341 ? -0.718 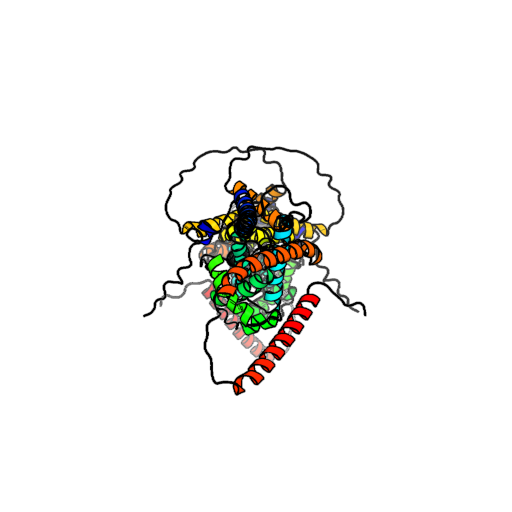36.469 53.062 1 55.38 341 ALA B N 1
ATOM 5341 C CA . ALA B 1 341 ? 0.389 35.562 52.906 1 55.38 341 ALA B CA 1
ATOM 5342 C C . ALA B 1 341 ? 0.138 34.625 51.688 1 55.38 341 ALA B C 1
ATOM 5344 O O . ALA B 1 341 ? 1.046 34.375 50.906 1 55.38 341 ALA B O 1
ATOM 5345 N N . LYS B 1 342 ? -1.118 34.156 51.469 1 52.12 342 LYS B N 1
ATOM 5346 C CA . LYS B 1 342 ? -1.449 33.344 50.281 1 52.12 342 LYS B CA 1
ATOM 5347 C C . LYS B 1 342 ? -1.384 34.188 49 1 52.12 342 LYS B C 1
ATOM 5349 O O . LYS B 1 342 ? -0.948 33.688 47.969 1 52.12 342 LYS B O 1
ATOM 5354 N N . ARG B 1 343 ? -1.729 35.469 49.219 1 50.5 343 ARG B N 1
ATOM 5355 C CA . ARG B 1 343 ? -1.609 36.375 48.094 1 50.5 343 ARG B CA 1
ATOM 5356 C C . ARG B 1 343 ? -0.146 36.656 47.75 1 50.5 343 ARG B C 1
ATOM 5358 O O . ARG B 1 343 ? 0.24 36.688 46.594 1 50.5 343 ARG B O 1
ATOM 5365 N N . GLU B 1 344 ? 0.722 36.812 48.781 1 57.84 344 GLU B N 1
ATOM 5366 C CA . GLU B 1 344 ? 2.137 37.031 48.531 1 57.84 344 GLU B CA 1
ATOM 5367 C C . GLU B 1 344 ? 2.816 35.781 48.031 1 57.84 344 GLU B C 1
ATOM 5369 O O . GLU B 1 344 ? 3.656 35.812 47.125 1 57.84 344 GLU B O 1
ATOM 5374 N N . ALA B 1 345 ? 2.496 34.531 48.469 1 54.97 345 ALA B N 1
ATOM 5375 C CA . ALA B 1 345 ? 3.039 33.281 47.938 1 54.97 345 ALA B CA 1
ATOM 5376 C C . ALA B 1 345 ? 2.543 33.031 46.531 1 54.97 345 ALA B C 1
ATOM 5378 O O . ALA B 1 345 ? 3.312 32.594 45.656 1 54.97 345 ALA B O 1
ATOM 5379 N N . LYS B 1 346 ? 1.307 33.344 46.219 1 51.03 346 LYS B N 1
ATOM 5380 C CA . LYS B 1 346 ? 0.789 33.25 44.844 1 51.03 346 LYS B CA 1
ATOM 5381 C C . LYS B 1 346 ? 1.439 34.281 43.938 1 51.03 346 LYS B C 1
ATOM 5383 O O . LYS B 1 346 ? 1.741 33.969 42.781 1 51.03 346 LYS B O 1
ATOM 5388 N N . LYS B 1 347 ? 1.754 35.5 44.375 1 52.88 347 LYS B N 1
ATOM 5389 C CA . LYS B 1 347 ? 2.506 36.469 43.625 1 52.88 347 LYS B CA 1
ATOM 5390 C C . LYS B 1 347 ? 3.943 36.031 43.406 1 52.88 347 LYS B C 1
ATOM 5392 O O . LYS B 1 347 ? 4.48 36.156 42.281 1 52.88 347 LYS B O 1
ATOM 5397 N N . ALA B 1 348 ? 4.656 35.469 44.375 1 55 348 ALA B N 1
ATOM 5398 C CA . ALA B 1 348 ? 6.02 34.969 44.188 1 55 348 ALA B CA 1
ATOM 5399 C C . ALA B 1 348 ? 6.039 33.75 43.281 1 55 348 ALA B C 1
ATOM 5401 O O . ALA B 1 348 ? 6.914 33.625 42.406 1 55 348 ALA B O 1
ATOM 5402 N N . ALA B 1 349 ? 5.031 32.844 43.375 1 50.31 349 ALA B N 1
ATOM 5403 C CA . ALA B 1 349 ? 4.965 31.703 42.469 1 50.31 349 ALA B CA 1
ATOM 5404 C C . ALA B 1 349 ? 4.625 32.156 41.062 1 50.31 349 ALA B C 1
ATOM 5406 O O . ALA B 1 349 ? 5.195 31.656 40.094 1 50.31 349 ALA B O 1
ATOM 5407 N N . ARG B 1 350 ? 3.783 33.156 40.938 1 49.41 350 ARG B N 1
ATOM 5408 C CA . ARG B 1 350 ? 3.543 33.75 39.625 1 49.41 350 ARG B CA 1
ATOM 5409 C C . ARG B 1 350 ? 4.785 34.5 39.125 1 49.41 350 ARG B C 1
ATOM 5411 O O . ARG B 1 350 ? 5.109 34.438 37.938 1 49.41 350 ARG B O 1
ATOM 5418 N N . ALA B 1 351 ? 5.539 35.25 39.906 1 51.66 351 ALA B N 1
ATOM 5419 C CA . ALA B 1 351 ? 6.777 35.875 39.5 1 51.66 351 ALA B CA 1
ATOM 5420 C C . ALA B 1 351 ? 7.84 34.844 39.125 1 51.66 351 ALA B C 1
ATOM 5422 O O . ALA B 1 351 ? 8.547 34.969 38.125 1 51.66 351 ALA B O 1
ATOM 5423 N N . ALA B 1 352 ? 7.977 33.719 39.844 1 48.66 352 ALA B N 1
ATOM 5424 C CA . ALA B 1 352 ? 8.914 32.688 39.469 1 48.66 352 ALA B CA 1
ATOM 5425 C C . ALA B 1 352 ? 8.453 31.953 38.188 1 48.66 352 ALA B C 1
ATOM 5427 O O . ALA B 1 352 ? 9.266 31.609 37.344 1 48.66 352 ALA B O 1
ATOM 5428 N N . ALA B 1 353 ? 7.152 31.719 38 1 43.62 353 ALA B N 1
ATOM 5429 C CA . ALA B 1 353 ? 6.637 31.141 36.75 1 43.62 353 ALA B CA 1
ATOM 5430 C C . ALA B 1 353 ? 6.789 32.125 35.594 1 43.62 353 ALA B C 1
ATOM 5432 O O . ALA B 1 353 ? 7.16 31.719 34.5 1 43.62 353 ALA B O 1
ATOM 5433 N N . LYS B 1 354 ? 6.57 33.375 35.75 1 44.12 354 LYS B N 1
ATOM 5434 C CA . LYS B 1 354 ? 6.895 34.406 34.75 1 44.12 354 LYS B CA 1
ATOM 5435 C C . LYS B 1 354 ? 8.398 34.438 34.469 1 44.12 354 LYS B C 1
ATOM 5437 O O . LYS B 1 354 ? 8.82 34.625 33.344 1 44.12 354 LYS B O 1
ATOM 5442 N N . ALA B 1 355 ? 9.281 34.375 35.406 1 42.69 355 ALA B N 1
ATOM 5443 C CA . ALA B 1 355 ? 10.727 34.344 35.156 1 42.69 355 ALA B CA 1
ATOM 5444 C C . ALA B 1 355 ? 11.133 33.094 34.438 1 42.69 355 ALA B C 1
ATOM 5446 O O . ALA B 1 355 ? 11.961 33.125 33.531 1 42.69 355 ALA B O 1
ATOM 5447 N N . LYS B 1 356 ? 10.609 31.938 34.75 1 42.97 356 LYS B N 1
ATOM 5448 C CA . LYS B 1 356 ? 10.945 30.734 34 1 42.97 356 LYS B CA 1
ATOM 5449 C C . LYS B 1 356 ? 10.367 30.781 32.562 1 42.97 356 LYS B C 1
ATOM 5451 O O . LYS B 1 356 ? 10.945 30.234 31.641 1 42.97 356 LYS B O 1
ATOM 5456 N N . GLU B 1 357 ? 9.227 31.266 32.406 1 35.16 357 GLU B N 1
ATOM 5457 C CA . GLU B 1 357 ? 8.695 31.531 31.078 1 35.16 357 GLU B CA 1
ATOM 5458 C C . GLU B 1 357 ? 9.609 32.469 30.297 1 35.16 357 GLU B C 1
ATOM 5460 O O . GLU B 1 357 ? 9.852 32.281 29.109 1 35.16 357 GLU B O 1
ATOM 5465 N N . ALA B 1 358 ? 10.07 33.5 30.859 1 37.84 358 ALA B N 1
ATOM 5466 C CA . ALA B 1 358 ? 11.062 34.344 30.203 1 37.84 358 ALA B CA 1
ATOM 5467 C C . ALA B 1 358 ? 12.344 33.562 29.938 1 37.84 358 ALA B C 1
ATOM 5469 O O . ALA B 1 358 ? 13 33.781 28.906 1 37.84 358 ALA B O 1
ATOM 5470 N N . GLU B 1 359 ? 12.828 32.688 30.797 1 37 359 GLU B N 1
ATOM 5471 C CA . GLU B 1 359 ? 14.008 31.891 30.516 1 37 359 GLU B CA 1
ATOM 5472 C C . GLU B 1 359 ? 13.766 30.938 29.359 1 37 359 GLU B C 1
ATOM 5474 O O . GLU B 1 359 ? 14.688 30.641 28.594 1 37 359 GLU B O 1
ATOM 5479 N N . LEU B 1 360 ? 12.641 30.266 29.219 1 32.22 360 LEU B N 1
ATOM 5480 C CA . LEU B 1 360 ? 12.414 29.406 28.062 1 32.22 360 LEU B CA 1
ATOM 5481 C C . LEU B 1 360 ? 12.531 30.219 26.766 1 32.22 360 LEU B C 1
ATOM 5483 O O . LEU B 1 360 ? 12.992 29.703 25.75 1 32.22 360 LEU B O 1
ATOM 5487 N N . LEU B 1 361 ? 11.875 31.391 26.641 1 33.72 361 LEU B N 1
ATOM 5488 C CA . LEU B 1 361 ? 12 32.25 25.469 1 33.72 361 LEU B CA 1
ATOM 5489 C C . LEU B 1 361 ? 13.281 33.062 25.516 1 33.72 361 LEU B C 1
ATOM 5491 O O . LEU B 1 361 ? 13.555 33.844 24.609 1 33.72 361 LEU B O 1
ATOM 5495 N N . GLY B 1 362 ? 14.266 33.125 26.828 1 31.08 362 GLY B N 1
ATOM 5496 C CA . GLY B 1 362 ? 15.469 33.938 26.891 1 31.08 362 GLY B CA 1
ATOM 5497 C C . GLY B 1 362 ? 16.734 33.094 27.078 1 31.08 362 GLY B C 1
ATOM 5498 O O . GLY B 1 362 ? 16.656 31.906 27.344 1 31.08 362 GLY B O 1
ATOM 5499 N N . MET B 1 363 ? 18.078 33.844 27.453 1 28.02 363 MET B N 1
ATOM 5500 C CA . MET B 1 363 ? 19.531 34.062 27.406 1 28.02 363 MET B CA 1
ATOM 5501 C C . MET B 1 363 ? 20.234 33.312 28.516 1 28.02 363 MET B C 1
ATOM 5503 O O . MET B 1 363 ? 19.969 33.531 29.703 1 28.02 363 MET B O 1
ATOM 5507 N N . PRO B 1 364 ? 20.484 31.969 28.438 1 29.45 364 PRO B N 1
ATOM 5508 C CA . PRO B 1 364 ? 21.375 31.453 29.484 1 29.45 364 PRO B CA 1
ATOM 5509 C C . PRO B 1 364 ? 22.562 32.375 29.75 1 29.45 364 PRO B C 1
ATOM 5511 O O . PRO B 1 364 ? 22.984 33.125 28.859 1 29.45 364 PRO B O 1
ATOM 5514 N N . GLN B 1 365 ? 22.781 32.781 30.984 1 22.67 365 GLN B N 1
ATOM 5515 C CA . GLN B 1 365 ? 23.953 33.438 31.531 1 22.67 365 GLN B CA 1
ATOM 5516 C C . GLN B 1 365 ? 25.219 32.625 31.25 1 22.67 365 GLN B C 1
ATOM 5518 O O . GLN B 1 365 ? 25.219 31.406 31.391 1 22.67 365 GLN B O 1
ATOM 5523 N N . ARG B 1 366 ? 26.266 33.219 30.516 1 25.05 366 ARG B N 1
ATOM 5524 C CA . ARG B 1 366 ? 27.656 32.781 30.438 1 25.05 366 ARG B CA 1
ATOM 5525 C C . ARG B 1 366 ? 28.219 32.5 31.828 1 25.05 366 ARG B C 1
ATOM 5527 O O . ARG B 1 366 ? 28.281 33.406 32.656 1 25.05 366 ARG B O 1
ATOM 5534 N N . GLN B 1 367 ? 27.859 31.453 32.656 1 20.25 367 GLN B N 1
ATOM 5535 C CA . GLN B 1 367 ? 29.125 31.344 33.406 1 20.25 367 GLN B CA 1
ATOM 5536 C C . GLN B 1 367 ? 30.234 30.812 32.5 1 20.25 367 GLN B C 1
ATOM 5538 O O . GLN B 1 367 ? 30 29.938 31.672 1 20.25 367 GLN B O 1
#

Solvent-accessible surface area (backbone atoms only — not comparable to full-atom values): 41428 Å² total; per-residue (Å²): 134,84,76,75,73,78,70,64,76,74,53,60,89,78,29,66,49,51,71,72,52,46,37,52,74,66,54,47,54,49,45,55,51,49,53,53,50,51,52,55,49,49,52,52,52,52,51,47,61,73,44,66,80,65,68,96,81,72,80,80,78,69,68,75,80,71,76,76,73,73,58,48,70,68,35,49,52,47,40,51,38,38,44,44,51,48,48,51,53,50,31,57,73,68,65,49,59,66,68,35,44,50,43,16,48,50,46,45,52,48,30,55,67,70,43,51,57,40,77,43,59,59,68,60,47,44,54,30,24,43,54,50,20,26,60,74,67,69,41,95,67,59,64,56,59,57,18,56,75,69,70,50,59,46,65,64,43,63,68,42,44,62,59,50,39,57,46,41,71,67,60,77,71,72,80,54,32,64,59,42,32,51,54,52,49,50,53,52,52,50,14,55,57,40,10,52,57,36,38,56,13,23,65,52,31,64,46,69,39,54,44,51,35,52,55,51,19,33,31,12,44,43,48,7,26,40,72,68,68,38,69,55,76,69,41,47,43,46,50,36,42,47,50,46,38,55,63,38,59,70,60,80,75,87,77,80,77,83,82,87,92,77,92,80,74,88,81,69,91,39,72,62,55,56,42,47,51,53,37,52,51,43,49,52,35,23,55,58,19,55,54,81,68,56,72,78,77,25,47,65,32,49,53,41,19,52,51,42,32,53,56,54,48,56,63,62,52,64,68,64,66,66,70,71,70,76,77,87,77,88,80,82,62,79,70,48,59,64,51,48,52,53,47,49,52,49,48,49,52,48,51,54,48,50,49,50,51,46,46,74,70,64,61,76,74,85,124,135,86,75,72,73,79,71,65,77,75,53,62,89,77,28,64,49,51,72,71,52,47,37,52,75,67,56,47,53,49,46,55,52,50,52,52,48,51,52,56,49,47,52,51,53,50,51,47,62,72,44,64,81,66,65,94,79,73,78,80,78,68,68,77,78,71,74,75,72,72,57,48,69,68,34,48,51,47,41,50,37,38,45,46,50,47,47,52,51,50,30,55,74,69,66,49,56,66,69,33,43,51,42,15,47,49,47,44,54,49,29,54,66,70,42,50,58,41,75,42,57,58,68,60,47,46,55,27,23,43,54,50,20,26,60,76,67,69,42,96,67,59,62,56,59,57,17,56,75,69,72,48,58,46,64,63,40,62,67,42,45,61,59,49,39,58,47,42,72,67,59,76,71,72,79,53,29,65,59,43,34,51,53,52,48,49,52,51,51,53,13,57,56,40,10,53,58,36,38,56,15,23,64,53,32,65,44,69,38,54,44,53,36,54,57,50,19,32,32,12,44,42,48,8,26,39,74,68,67,39,69,53,74,69,41,45,46,47,49,36,42,48,51,43,37,56,63,36,59,70,60,82,78,89,73,84,74,86,80,90,82,84,82,86,74,89,81,68,93,40,72,59,55,56,42,44,51,54,35,52,52,43,49,52,34,23,55,58,18,56,55,82,67,55,73,78,76,25,46,65,32,50,52,41,20,51,51,40,31,53,57,54,47,57,62,63,51,64,70,63,63,67,70,66,73,72,78,89,78,85,81,85,63,77,70,48,60,63,51,47,52,53,46,51,52,50,48,50,51,48,51,51,50,52,50,50,54,47,46,75,83,50,79,81,75,84,123

InterPro domains:
  IPR006671 Cyclin, N-terminal [PF00134] (81-172)
  IPR013763 Cyclin-like domain [SM00385] (85-166)
  IPR036915 Cyclin-like superfamily [SSF47954] (14-174)
  IPR036915 Cyclin-like superfamily [SSF47954] (176-238)
  IPR043198 Cyclin/Cyclin-like subunit Ssn8 [PTHR10026] (80-227)

Nearest PDB structures (foldseek):
  7kue-assembly1_B  TM=6.860E-01  e=8.343E-07  Saccharomyces cerevisiae S288C
  6xi8-assembly1_B  TM=5.539E-01  e=1.826E-07  Saccharomyces cerevisiae S288C
  5fz5-assembly1_M  TM=4.658E-01  e=3.975E-02  Saccharomyces cerevisiae
  7ml4-assembly1_M  TM=4.570E-01  e=6.299E-02  Saccharomyces cerevisiae
  6gyk-assembly1_M  TM=4.070E-01  e=1.656E-01  Saccharomyces cerevisiae S288C

Secondary structure (DSSP, 8-state):
----GGGS---GGGSHHHHHH---HHHHHHHHHHHHHHHHHHHHHHHHHHSTT--SS--SSS----PPPPPPHHHHHHHHHHHHHHHHHHHHHTT--HHHHHHHHHHHHHHTTTS-TTTS-HHHHHHHHHHHHHHHTT----HHHHHHHHT--HHHHHHTHHHHHHHTTT------HHHHHHHHHHHHHHHHHHHHHHHHHHHTTTHHHHS-HHHHHHHHHHHHHHHTT---SSHHHHHHHHHHHHHHTTS-------------------HHHHHHHHHHHHHHHHHHHHSPPPHHHHHHHHHHHHHHHHHHHHHHHTTGGGS----------TTHHHHHHHHHHHHHHHHHHHHHHHHHHT-----/----GGGS---GGGSHHHHHH---HHHHHHHHHHHHHHHHHHHHHHHHHHSTT--SS--SSS-----PPPPPHHHHHHHHHHHHHHHHHHHHHTT--HHHHHHHHHHHHHHTTTS-TTTS-HHHHHHHHHHHHHHHTT----HHHHHHHHT--HHHHHHTHHHHHHHTTT------HHHHHHHHHHHHHHHHHHHHHHHHHHHTTTHHHHS-HHHHHHHHHHHHHHHTT---SSHHHHHHHHHHHHHHTTS-------------------HHHHHHHHHHHHHHHHHHHHSPPPHHHHHHHHHHHHHHHHHHHHHHHTTGGGGGG--------TTHHHHHHHHHHHHHHHHHHHHHHHHHHS-----

Radius of gyration: 40.56 Å; Cα contacts (8 Å, |Δi|>4): 716; chains: 2; bounding box: 70×148×108 Å

pLDDT: mean 71.53, std 25.12, range [17.83, 97.94]

Foldseek 3Di:
DCPPPPPPPPDPVPACCNVPPDDDPVVLVVLLVVQQVVLVVVLVVLVCVVCVPPDPDDDPPDDPPPPDDAFDPVLQVLQLLQLLVVLVVLCVVVVHDVQLNQLLNSLLVLLCSQHGLLAPPSNLSSLLSSVVSCVVVVNDDDLVVSCVSVVHDSCSNVVCNVVSCVSNVVRSDDDGVVVVVVVVVVLLVQLQVQLVVLLVVCVVDCNVVPDPPLVSSLVSSCVSCVVSVNNDPCPSVVVSVVVVVVVVVVPDDDPDPDDDDDDPPDPPPPPVVVVVVVVVVVVVVVVVSVDDRDLVSNVVSSVSSVVSNVSVVVSVPVVPPPDDPDDDDDDDPPVVVVVVVVVVVVVVSVVVSVVVVVVVNDDPDDD/DCPPPPPPPPDPVPACCVVPPDDDPVVLVVLLVVQQVVLVVVLVVLVCVVCVPPDPDDDPPDDPPPPDDAQDPVLQVLQLLQLLVVLVVLCVVVVHDVQLNQLLNSLLVLLCSQHGLLAPPSNLSSLLSSVVSCVVVVNDDDLVVSCVSVVHDSCSNVVCNVVSCVSNVVRSDDDGVVVVVVVVVVLLVQLQVQLVVLLVVCVVDCNVVPDPPLVSSLVSSCVSCVVSVNNDPCPSVVVSVVVVVVVVVVPDDDDPPDDDDDDDPDPPPPPVVVVVVVVVVVVVVVVVSVDDRDLVSNVVSNVSSVVSNVSVVVSVVVVPPPPPPDDDDDDDPPVVVVVVVVVVVVVVVVVVSVVVVCVVSDDPDDD